Protein AF-0000000085070091 (afdb_homodimer)

Foldseek 3Di:
DPCPCPPLQDDDDVVQPQKKKKKWFWPPQDWLAAADPVVRDGRPVNLVVLQQLLQLLVVLAQKFWAKKADDGTMIMTIIGQHVVVLVPQDLLSLQVSQVVQPVGDPLSVCVNVVHDDDPVSVVVSVVVSVVSSVLSRDVQNSVVSSLVVSQVVSCVVVVHDDGTTNDDMGMEAERDLLSSLLVRLLRLLVCQLVVNDLASCRRPSILSVVVVVVVVCVVVVPPPCPVPVPPPPPGDGHRHFDAPCPPPPDDPPDPDSGRNRDVVLSVVQSRLLSQCSRVVDVRDRDPDDGPVCVVQVADPVLSSVSSNQVPVQWRRYAEAPVSQQVVCVVVVSDRDTGHNVSNVRSHD/DPCPCPPLQDDDDVVQPQKKKKKWFWPPQDWLAAADPVVRDGRPVNLVVLQQLLQLLVVLAQKFWAKKADDGTMIMTIIGQHVVVLVPDDLLSLQVSQVVQPVGDPLSVCVNVVHDDDPVSVVVSVVVSVVSSVLSRDVQNSVVSSLVVSQVVSCVVVVHDDGTTNDDMGMEAERDLLSSLLVRLLRLLVCQLVVNDLASCGRPSILSVVVVVVVVCVVVVPPPCPVPVPPPPPGDGHRHFDAPCPPPVDPPPDPDSGRNRDPVLSVVQSRLLSQCNRVVDVRDRDPDDGPVCVVQVADPVLSSVSSNQVPPQWRRYAEAPVSQQVVCVVVVSDRDTGHNVSNVRSHD

Secondary structure (DSSP, 8-state):
-------TT----TTT-SEEEEEEEBSTT--SSSB-TTT--B-THHHHHHHHHHHHHHHHTTEEEEEEEE-SSEEEEEEEE-HHHHTT--HHHHHHHHHTTS---HHHHHHHTTPPPPHHHHHHHHHHHHHHHHHTT-HHHHHHHHHHHHHHHHHHHHT--S--BSSSPEEEEE-SHHHHHHHHHHHHTHHHHTTS-SSSTT--SBHHHHHHHHHHHHHHT-----S-SS----SPPPPPPPB--GGGTS-TTS--SSBSS-HHHHHHHHHHHHHHH-TTS-----SS--HHHHHHT--HHHHHHHHHHHHHH-SSEES-HHHHHHHHHHHT--S--S-HHHHHHH--/-------GGG---TTT-SEEEEEEEBSTT--SSSB-TTT--B-THHHHHHHHHHHHHHHHTTEEEEEEEE-SSEEEEEEEE-HHHHTT--HHHHHHHHTTTS---HHHHHHHTTPPPPHHHHHHHHHHHHHHHHHTT-HHHHHHHHHHHHHHHHHHHHT--S--BSSSPEEEEE-SHHHHHHHHHHHHTHHHHTTS-SSSTT-TTBHHHHHHHHHHHHHHT-----S-SS----SPPPPPPPB----SS-STTS--SSBSS-HHHHHHHHHHHHHHH-TTS-----SS--HHHHHHT--HHHHHHHHHHHHHH-SSEES-HHHHHHHHHHHT--S--S-HHHHHHH--

Organism: Shewanella halifaxensis (strain HAW-EB4) (NCBI:txid458817)

Radius of gyration: 31.09 Å; Cα contacts (8 Å, |Δi|>4): 1033; chains: 2; bounding box: 61×91×70 Å

pLDDT: mean 86.2, std 16.74, range [19.45, 98.69]

Solvent-accessible surface area (backbone atoms only — not comparable to full-atom values): 38195 Å² total; per-residue (Å²): 128,82,72,70,69,69,58,84,47,61,70,80,52,66,87,77,33,40,34,34,40,36,38,44,43,36,19,75,76,39,68,61,20,38,70,38,83,81,80,66,50,72,33,53,72,44,53,56,60,50,53,50,48,53,21,29,47,33,53,52,28,28,36,40,41,67,32,28,24,61,48,45,37,35,37,38,36,31,35,32,50,35,59,78,67,48,68,76,56,46,71,66,53,47,50,57,40,51,40,72,79,42,92,64,51,71,61,56,52,40,50,76,71,66,49,88,68,53,72,69,50,47,53,50,42,52,54,48,51,53,51,51,51,54,44,35,54,31,65,68,52,53,46,49,59,51,52,51,50,50,39,52,53,51,25,59,74,68,72,47,64,59,56,47,44,24,60,80,60,40,36,27,35,27,61,38,69,61,33,44,50,43,49,44,48,29,39,50,40,41,42,37,68,71,66,76,21,91,44,60,82,57,24,72,66,19,42,56,26,51,52,52,52,51,54,53,25,66,72,64,70,43,75,64,69,63,70,59,72,74,54,73,66,88,61,69,64,42,74,66,49,48,60,55,42,54,45,77,76,51,66,95,82,64,80,71,92,41,41,60,40,42,58,69,50,49,51,52,39,50,54,56,50,52,51,44,56,35,80,94,41,86,38,73,69,69,87,74,74,45,68,58,38,61,76,59,54,33,48,68,68,49,48,53,51,38,45,74,38,49,73,78,44,34,67,51,43,42,30,49,53,71,58,48,50,49,51,27,58,75,63,68,63,56,92,75,76,63,36,58,71,59,22,47,42,57,51,100,128,81,71,68,70,68,60,83,47,59,69,81,51,66,88,75,32,40,34,35,40,37,37,44,44,37,19,76,77,38,68,58,20,39,69,39,82,80,80,64,49,72,33,54,70,44,53,56,59,50,53,48,48,53,20,30,46,32,53,52,29,28,34,39,42,67,30,28,24,60,48,44,38,34,36,38,37,28,35,31,49,36,59,79,66,50,67,76,56,46,73,67,53,47,51,56,40,52,39,73,79,42,92,64,50,72,64,55,52,40,51,74,72,67,49,87,69,53,71,70,49,48,55,50,43,51,53,48,50,57,52,50,52,55,45,36,55,29,65,69,52,52,46,49,56,51,52,50,50,49,39,52,53,50,25,60,74,67,72,46,64,60,54,47,46,24,60,80,60,40,34,26,34,26,62,40,70,61,33,43,51,43,48,44,50,28,39,49,40,40,42,36,68,71,66,75,20,92,44,60,84,57,24,72,68,20,42,56,26,52,52,50,51,52,54,53,26,64,73,65,70,44,75,62,69,62,70,61,71,76,55,74,64,90,62,71,66,43,75,68,50,48,59,55,42,68,40,52,90,48,72,95,82,66,80,73,92,42,42,60,40,41,57,68,51,49,51,52,38,50,54,56,49,52,51,44,56,35,79,92,41,87,37,75,68,70,89,74,74,45,66,58,39,61,75,60,55,34,47,68,68,48,50,54,52,39,45,74,39,49,75,78,43,34,68,52,42,39,31,48,53,70,58,47,50,49,52,27,58,75,62,70,63,55,92,76,75,62,36,58,72,60,21,47,44,58,52,101

InterPro domains:
  IPR002686 Transposase IS200-like [SM01321] (15-190)
  IPR036515 Transposase IS200-like superfamily [G3DSA:3.30.70.1290] (13-232)
  IPR036515 Transposase IS200-like superfamily [SSF143422] (18-195)

Nearest PDB structures (foldseek):
  4er8-assembly1_A  TM=8.158E-01  e=2.419E-04  Escherichia coli K-12
  5axm-assembly1_A-2  TM=5.011E-01  e=1.175E+00  Methanosarcina acetivorans
  3wbz-assembly2_F  TM=3.975E-01  e=1.629E+00  Candida albicans SC5314
  3wbz-assembly2_G  TM=3.450E-01  e=1.817E+00  Candida albicans SC5314
  3wbz-assembly1_D  TM=3.124E-01  e=2.385E+00  Candida albicans SC5314

Sequence (696 aa):
MLLITSARRTLIDAETTPFYHIINRCVRRAYLCGEDKVTGKSFEHRRGWIVDKIKALSNIFCIDICAYAVMNNHYHLVLKIDIDKAKPLSNREIITRWCQITKGHAVATKYLNGNTLIEGERLLLDGLLTEWHERLSSISWFMRCLNEDIARRANREDECKGAFWEGRFKSQALLDEQALLACMMYVDLNPIRAGIAGTVQTSDFTSIQERITELNTAKTGSESSVNLSERSTEEPLKPLALFDGSSHLATQSEAPSGIPFHFCDYLELIDWTGRAIRPNKTGYIDSSQPKLLNELGIPADAWITSAKAFRRQYSGISGRWDAMCEFKRQHQSGKWCKGKSYSNALHPMLLITSARRTLIDAETTPFYHIINRCVRRAYLCGEDKVTGKSFEHRRGWIVDKIKALSNIFCIDICAYAVMNNHYHLVLKIDIDKAKPLSNREIITRWCQITKGHAVATKYLNGNTLIEGERLLLDGLLTEWHERLSSISWFMRCLNEDIARRANREDECKGAFWEGRFKSQALLDEQALLACMMYVDLNPIRAGIAGTVQTSDFTSIQERITELNTAKTGSESSVNLSERSTEEPLKPLALFDGSSHLATQSEAPSGIPFHFCDYLELIDWTGRAIRPNKTGYIDSSQPKLLNELGIPADAWITSAKAFRRQYSGISGRWDAMCEFKRQHQSGKWCKGKSYSNALHP

Structure (mmCIF, N/CA/C/O backbone):
data_AF-0000000085070091-model_v1
#
loop_
_entity.id
_entity.type
_entity.pdbx_description
1 polymer 'Transposase IS200-like domain-containing protein'
#
loop_
_atom_site.group_PDB
_atom_site.id
_atom_site.type_symbol
_atom_site.label_atom_id
_atom_site.label_alt_id
_atom_site.label_comp_id
_atom_site.label_asym_id
_atom_site.label_entity_id
_atom_site.label_seq_id
_atom_site.pdbx_PDB_ins_code
_atom_site.Cartn_x
_atom_site.Cartn_y
_atom_site.Cartn_z
_atom_site.occupancy
_atom_site.B_iso_or_equiv
_atom_site.auth_seq_id
_atom_site.auth_comp_id
_atom_site.auth_asym_id
_atom_site.auth_atom_id
_atom_site.pdbx_PDB_model_num
ATOM 1 N N . MET A 1 1 ? -9.523 8.859 -21.031 1 19.48 1 MET A N 1
ATOM 2 C CA . MET A 1 1 ? -9.094 9.75 -19.953 1 19.48 1 MET A CA 1
ATOM 3 C C . MET A 1 1 ? -8.969 8.984 -18.641 1 19.48 1 MET A C 1
ATOM 5 O O . MET A 1 1 ? -9.953 8.453 -18.125 1 19.48 1 MET A O 1
ATOM 9 N N . LEU A 1 2 ? -8.055 8.094 -18.484 1 23.25 2 LEU A N 1
ATOM 10 C CA . LEU A 1 2 ? -7.75 7.207 -17.359 1 23.25 2 LEU A CA 1
ATOM 11 C C . LEU A 1 2 ? -7.84 7.965 -16.031 1 23.25 2 LEU A C 1
ATOM 13 O O . LEU A 1 2 ? -7.176 8.984 -15.852 1 23.25 2 LEU A O 1
ATOM 17 N N . LEU A 1 3 ? -9.008 8.086 -15.57 1 25.12 3 LEU A N 1
ATOM 18 C CA . LEU A 1 3 ? -9.375 8.844 -14.383 1 25.12 3 LEU A CA 1
ATOM 19 C C . LEU A 1 3 ? -8.375 8.594 -13.25 1 25.12 3 LEU A C 1
ATOM 21 O O . LEU A 1 3 ? -8.203 7.457 -12.805 1 25.12 3 LEU A O 1
ATOM 25 N N . ILE A 1 4 ? -7.164 9.008 -13.438 1 31.78 4 ILE A N 1
ATOM 26 C CA . ILE A 1 4 ? -6.371 9.164 -12.227 1 31.78 4 ILE A CA 1
ATOM 27 C C . ILE A 1 4 ? -7.285 9.516 -11.055 1 31.78 4 ILE A C 1
ATOM 29 O O . ILE A 1 4 ? -8 10.523 -11.102 1 31.78 4 ILE A O 1
ATOM 33 N N . THR A 1 5 ? -8.07 8.602 -10.555 1 34.66 5 THR A N 1
ATOM 34 C CA . THR A 1 5 ? -8.828 8.867 -9.344 1 34.66 5 THR A CA 1
ATOM 35 C C . THR A 1 5 ? -8.047 9.773 -8.398 1 34.66 5 THR A C 1
ATOM 37 O O . THR A 1 5 ? -6.969 9.398 -7.918 1 34.66 5 THR A O 1
ATOM 40 N N . SER A 1 6 ? -7.609 10.906 -8.75 1 38.5 6 SER A N 1
ATOM 41 C CA . SER A 1 6 ? -7.32 11.766 -7.605 1 38.5 6 SER A CA 1
ATOM 42 C C . SER A 1 6 ? -8.148 11.367 -6.391 1 38.5 6 SER A C 1
ATOM 44 O O . SER A 1 6 ? -9.383 11.336 -6.453 1 38.5 6 SER A O 1
ATOM 46 N N . ALA A 1 7 ? -7.832 10.414 -5.633 1 45.38 7 ALA A N 1
ATOM 47 C CA . ALA A 1 7 ? -8.602 9.992 -4.465 1 45.38 7 ALA A CA 1
ATOM 48 C C . ALA A 1 7 ? -9.273 11.18 -3.789 1 45.38 7 ALA A C 1
ATOM 50 O O . ALA A 1 7 ? -8.633 12.203 -3.543 1 45.38 7 ALA A O 1
ATOM 51 N N . ARG A 1 8 ? -10.586 11.273 -3.719 1 47.09 8 ARG A N 1
ATOM 52 C CA . ARG A 1 8 ? -11.508 12.195 -3.074 1 47.09 8 ARG A CA 1
ATOM 53 C C . ARG A 1 8 ? -10.898 12.789 -1.81 1 47.09 8 ARG A C 1
ATOM 55 O O . ARG A 1 8 ? -11.258 13.898 -1.404 1 47.09 8 ARG A O 1
ATOM 62 N N . ARG A 1 9 ? -10 11.93 -1.141 1 51.22 9 ARG A N 1
ATOM 63 C CA . ARG A 1 9 ? -9.602 12.273 0.219 1 51.22 9 ARG A CA 1
ATOM 64 C C . ARG A 1 9 ? -8.453 13.281 0.213 1 51.22 9 ARG A C 1
ATOM 66 O O . ARG A 1 9 ? -8.055 13.781 1.266 1 51.22 9 ARG A O 1
ATOM 73 N N . THR A 1 10 ? -7.84 13.664 -1.012 1 61.47 10 THR A N 1
ATOM 74 C CA . THR A 1 10 ? -6.758 14.633 -0.919 1 61.47 10 THR A CA 1
ATOM 75 C C . THR A 1 10 ? -7.086 15.891 -1.722 1 61.47 10 THR A C 1
ATOM 77 O O . THR A 1 10 ? -6.398 16.219 -2.693 1 61.47 10 THR A O 1
ATOM 80 N N . LEU A 1 11 ? -8.188 16.469 -1.382 1 73.56 11 LEU A N 1
ATOM 81 C CA . LEU A 1 11 ? -8.484 17.703 -2.09 1 73.56 11 LEU A CA 1
ATOM 82 C C . LEU A 1 11 ? -7.742 18.875 -1.457 1 73.56 11 LEU A C 1
ATOM 84 O O . LEU A 1 11 ? -8.039 19.266 -0.325 1 73.56 11 LEU A O 1
ATOM 88 N N . ILE A 1 12 ? -6.66 19.328 -2.064 1 86.69 12 ILE A N 1
ATOM 89 C CA . ILE A 1 12 ? -5.859 20.469 -1.608 1 86.69 12 ILE A CA 1
ATOM 90 C C . ILE A 1 12 ? -5.996 21.625 -2.594 1 86.69 12 ILE A C 1
ATOM 92 O O . ILE A 1 12 ? -5.691 21.484 -3.779 1 86.69 12 ILE A O 1
ATOM 96 N N . ASP A 1 13 ? -6.559 22.688 -2.133 1 88.5 13 ASP A N 1
ATOM 97 C CA . ASP A 1 13 ? -6.715 23.922 -2.906 1 88.5 13 ASP A CA 1
ATOM 98 C C . ASP A 1 13 ? -6.254 25.141 -2.105 1 88.5 13 ASP A C 1
ATOM 100 O O . ASP A 1 13 ? -7.039 25.734 -1.36 1 88.5 13 ASP A O 1
ATOM 104 N N . ALA A 1 14 ? -5.055 25.594 -2.395 1 87.38 14 ALA A N 1
ATOM 105 C CA . ALA A 1 14 ? -4.43 26.656 -1.609 1 87.38 14 ALA A CA 1
ATOM 106 C C . ALA A 1 14 ? -5.125 27.984 -1.845 1 87.38 14 ALA A C 1
ATOM 108 O O . ALA A 1 14 ? -4.988 28.922 -1.044 1 87.38 14 ALA A O 1
ATOM 109 N N . GLU A 1 15 ? -5.828 28.125 -2.926 1 85.44 15 GLU A N 1
ATOM 110 C CA . GLU A 1 15 ? -6.539 29.375 -3.221 1 85.44 15 GLU A CA 1
ATOM 111 C C . GLU A 1 15 ? -7.75 29.547 -2.307 1 85.44 15 GLU A C 1
ATOM 113 O O . GLU A 1 15 ? -8.102 30.656 -1.94 1 85.44 15 GLU A O 1
ATOM 118 N N . THR A 1 16 ? -8.312 28.453 -1.957 1 88.62 16 THR A N 1
ATOM 119 C CA . THR A 1 16 ? -9.492 28.516 -1.103 1 88.62 16 THR A CA 1
ATOM 120 C C . THR A 1 16 ? -9.094 28.625 0.365 1 88.62 16 THR A C 1
ATOM 122 O O . THR A 1 16 ? -9.703 29.391 1.118 1 88.62 16 THR A O 1
ATOM 125 N N . THR A 1 17 ? -8.148 27.844 0.785 1 92.94 17 THR A N 1
ATOM 126 C CA . THR A 1 17 ? -7.621 27.938 2.141 1 92.94 17 THR A CA 1
ATOM 127 C C . THR A 1 17 ? -6.176 27.453 2.191 1 92.94 17 THR A C 1
ATOM 129 O O . THR A 1 17 ? -5.812 26.484 1.511 1 92.94 17 THR A O 1
ATOM 132 N N . PRO A 1 18 ? -5.441 28.078 2.977 1 95.19 18 PRO A N 1
ATOM 133 C CA . PRO A 1 18 ? -4.062 27.594 3.129 1 95.19 18 PRO A CA 1
ATOM 134 C C . PRO A 1 18 ? -3.912 26.578 4.25 1 95.19 18 PRO A C 1
ATOM 136 O O . PRO A 1 18 ? -2.836 26 4.426 1 95.19 18 PRO A O 1
ATOM 139 N N . PHE A 1 19 ? -4.965 26.281 5.02 1 96.69 19 PHE A N 1
ATOM 140 C CA . PHE A 1 19 ? -4.852 25.469 6.215 1 96.69 19 PHE A CA 1
ATOM 141 C C . PHE A 1 19 ? -5.441 24.078 5.98 1 96.69 19 PHE A C 1
ATOM 143 O O . PHE A 1 19 ? -6.57 23.953 5.504 1 96.69 19 PHE A O 1
ATOM 150 N N . TYR A 1 20 ? -4.664 23.062 6.371 1 97.38 20 TYR A N 1
ATOM 151 C CA . TYR A 1 20 ? -5.109 21.688 6.18 1 97.38 20 TYR A CA 1
ATOM 152 C C . TYR A 1 20 ? -4.742 20.812 7.379 1 97.38 20 TYR A C 1
ATOM 154 O O . TYR A 1 20 ? -3.652 20.953 7.938 1 97.38 20 TYR A O 1
ATOM 162 N N . HIS A 1 21 ? -5.633 19.938 7.773 1 97.69 21 HIS A N 1
ATOM 163 C CA . HIS A 1 21 ? -5.387 18.875 8.734 1 97.69 21 HIS A CA 1
ATOM 164 C C . HIS A 1 21 ? -5.004 17.578 8.023 1 97.69 21 HIS A C 1
ATOM 166 O O . HIS A 1 21 ? -5.738 17.094 7.16 1 97.69 21 HIS A O 1
ATOM 172 N N . ILE A 1 22 ? -3.896 17.047 8.383 1 97.75 22 ILE A N 1
ATOM 173 C CA . ILE A 1 22 ? -3.391 15.828 7.75 1 97.75 22 ILE A CA 1
ATOM 174 C C . ILE A 1 22 ? -3.256 14.727 8.797 1 97.75 22 ILE A C 1
ATOM 176 O O . ILE A 1 22 ? -2.785 14.969 9.906 1 97.75 22 ILE A O 1
ATOM 180 N N . ILE A 1 23 ? -3.691 13.57 8.398 1 96.62 23 ILE A N 1
ATOM 181 C CA . ILE A 1 23 ? -3.553 12.406 9.266 1 96.62 23 ILE A CA 1
ATOM 182 C C . ILE A 1 23 ? -2.971 11.242 8.469 1 96.62 23 ILE A C 1
ATOM 184 O O . ILE A 1 23 ? -3.354 11.016 7.316 1 96.62 23 ILE A O 1
ATOM 188 N N . ASN A 1 24 ? -2.049 10.602 9.008 1 95.81 24 ASN A N 1
ATOM 189 C CA . ASN A 1 24 ? -1.545 9.359 8.445 1 95.81 24 ASN A CA 1
ATOM 190 C C . ASN A 1 24 ? -1.424 8.266 9.508 1 95.81 24 ASN A C 1
ATOM 192 O O . ASN A 1 24 ? -1.029 8.539 10.641 1 95.81 24 ASN A O 1
ATOM 196 N N . ARG A 1 25 ? -1.75 7.047 9.148 1 94.56 25 ARG A N 1
ATOM 197 C CA . ARG A 1 25 ? -1.83 5.941 10.102 1 94.56 25 ARG A CA 1
ATOM 198 C C . ARG A 1 25 ? -1.014 4.746 9.625 1 94.56 25 ARG A C 1
ATOM 200 O O . ARG A 1 25 ? -0.964 4.461 8.43 1 94.56 25 ARG A O 1
ATOM 207 N N . CYS A 1 26 ? -0.414 4 10.555 1 92.88 26 CYS A N 1
ATOM 208 C CA . CYS A 1 26 ? 0.376 2.814 10.242 1 92.88 26 CYS A CA 1
ATOM 209 C C . CYS A 1 26 ? -0.524 1.641 9.875 1 92.88 26 CYS A C 1
ATOM 211 O O . CYS A 1 26 ? -1.686 1.592 10.289 1 92.88 26 CYS A O 1
ATOM 213 N N . VAL A 1 27 ? 0.113 0.717 9.172 1 89.94 27 VAL A N 1
ATOM 214 C CA . VAL A 1 27 ? -0.621 -0.476 8.758 1 89.94 27 VAL A CA 1
ATOM 215 C C . VAL A 1 27 ? -0.748 -1.436 9.945 1 89.94 27 VAL A C 1
ATOM 217 O O . VAL A 1 27 ? 0.2 -1.611 10.711 1 89.94 27 VAL A O 1
ATOM 220 N N . ARG A 1 28 ? -1.868 -2.256 10.094 1 78.75 28 ARG A N 1
ATOM 221 C CA . ARG A 1 28 ? -2.174 -3.414 10.922 1 78.75 28 ARG A CA 1
ATOM 222 C C . ARG A 1 28 ? -1.528 -3.285 12.305 1 78.75 28 ARG A C 1
ATOM 224 O O . ARG A 1 28 ? -0.868 -4.215 12.773 1 78.75 28 ARG A O 1
ATOM 231 N N . ARG A 1 29 ? -1.54 -2.312 12.875 1 69.06 29 ARG A N 1
ATOM 232 C CA . ARG A 1 29 ? -1.145 -2.07 14.258 1 69.06 29 ARG A CA 1
ATOM 233 C C . ARG A 1 29 ? 0.368 -1.92 14.375 1 69.06 29 ARG A C 1
ATOM 235 O O . ARG A 1 29 ? 0.942 -2.184 15.438 1 69.06 29 ARG A O 1
ATOM 242 N N . ALA A 1 30 ? 0.922 -1.846 13.32 1 73.88 30 ALA A N 1
ATOM 243 C CA . ALA A 1 30 ? 2.332 -1.474 13.406 1 73.88 30 ALA A CA 1
ATOM 244 C C . ALA A 1 30 ? 2.523 -0.242 14.289 1 73.88 30 ALA A C 1
ATOM 246 O O . ALA A 1 30 ? 1.61 0.576 14.43 1 73.88 30 ALA A O 1
ATOM 247 N N . TYR A 1 31 ? 3.613 -0.257 14.93 1 76.12 31 TYR A N 1
ATOM 248 C CA . TYR A 1 31 ? 3.904 0.876 15.797 1 76.12 31 TYR A CA 1
ATOM 249 C C . TYR A 1 31 ? 4.727 1.93 15.07 1 76.12 31 TYR A C 1
ATOM 251 O O . TYR A 1 31 ? 5.801 1.631 14.539 1 76.12 31 TYR A O 1
ATOM 259 N N . LEU A 1 32 ? 4.109 3.049 15.023 1 82.75 32 LEU A N 1
ATOM 260 C CA . LEU A 1 32 ? 4.918 4.211 14.664 1 82.75 32 LEU A CA 1
ATOM 261 C C . LEU A 1 32 ? 5.898 4.555 15.789 1 82.75 32 LEU A C 1
ATOM 263 O O . LEU A 1 32 ? 7.098 4.703 15.539 1 82.75 32 LEU A O 1
ATOM 267 N N . CYS A 1 33 ? 5.309 4.566 16.938 1 87.75 33 CYS A N 1
ATOM 268 C CA . CYS A 1 33 ? 6.027 4.797 18.188 1 87.75 33 CYS A CA 1
ATOM 269 C C . CYS A 1 33 ? 5.383 4.031 19.344 1 87.75 33 CYS A C 1
ATOM 271 O O . CYS A 1 33 ? 4.387 3.332 19.141 1 87.75 33 CYS A O 1
ATOM 273 N N . GLY A 1 34 ? 6.02 4.176 20.516 1 82.06 34 GLY A N 1
ATOM 274 C CA . GLY A 1 34 ? 5.445 3.545 21.688 1 82.06 34 GLY A CA 1
ATOM 275 C C . GLY A 1 34 ? 6.02 2.17 21.969 1 82.06 34 GLY A C 1
ATOM 276 O O . GLY A 1 34 ? 7.066 1.806 21.438 1 82.06 34 GLY A O 1
ATOM 277 N N . GLU A 1 35 ? 5.312 1.505 22.875 1 82.38 35 GLU A N 1
ATOM 278 C CA . GLU A 1 35 ? 5.77 0.181 23.281 1 82.38 35 GLU A CA 1
ATOM 279 C C . GLU A 1 35 ? 4.844 -0.911 22.75 1 82.38 35 GLU A C 1
ATOM 281 O O . GLU A 1 35 ? 3.619 -0.797 22.859 1 82.38 35 GLU A O 1
ATOM 286 N N . ASP A 1 36 ? 5.496 -1.833 22.094 1 73.94 36 ASP A N 1
ATOM 287 C CA . ASP A 1 36 ? 4.742 -3.018 21.688 1 73.94 36 ASP A CA 1
ATOM 288 C C . ASP A 1 36 ? 4.551 -3.969 22.875 1 73.94 36 ASP A C 1
ATOM 290 O O . ASP A 1 36 ? 5.512 -4.594 23.328 1 73.94 36 ASP A O 1
ATOM 294 N N . LYS A 1 37 ? 3.361 -4.02 23.312 1 70.81 37 LYS A N 1
ATOM 295 C CA . LYS A 1 37 ? 3.102 -4.832 24.5 1 70.81 37 LYS A CA 1
ATOM 296 C C . LYS A 1 37 ? 3.344 -6.312 24.219 1 70.81 37 LYS A C 1
ATOM 298 O O . LYS A 1 37 ? 3.65 -7.086 25.125 1 70.81 37 LYS A O 1
ATOM 303 N N . VAL A 1 38 ? 3.242 -6.684 23.016 1 66.88 38 VAL A N 1
ATOM 304 C CA . VAL A 1 38 ? 3.354 -8.086 22.641 1 66.88 38 VAL A CA 1
ATOM 305 C C . VAL A 1 38 ? 4.824 -8.484 22.531 1 66.88 38 VAL A C 1
ATOM 307 O O . VAL A 1 38 ? 5.25 -9.484 23.109 1 66.88 38 VAL A O 1
ATOM 310 N N . THR A 1 39 ? 5.672 -7.703 21.938 1 70.44 39 THR A N 1
ATOM 311 C CA . THR A 1 39 ? 7.07 -8.039 21.719 1 70.44 39 THR A CA 1
ATOM 312 C C . THR A 1 39 ? 7.957 -7.418 22.781 1 70.44 39 THR A C 1
ATOM 314 O O . THR A 1 39 ? 9.109 -7.82 22.953 1 70.44 39 THR A O 1
ATOM 317 N N . GLY A 1 40 ? 7.414 -6.402 23.453 1 76.88 40 GLY A N 1
ATOM 318 C CA . GLY A 1 40 ? 8.18 -5.695 24.469 1 76.88 40 GLY A CA 1
ATOM 319 C C . GLY A 1 40 ? 9.109 -4.645 23.906 1 76.88 40 GLY A C 1
ATOM 320 O O . GLY A 1 40 ? 9.805 -3.945 24.641 1 76.88 40 GLY A O 1
ATOM 321 N N . LYS A 1 41 ? 9.18 -4.586 22.609 1 82.44 41 LYS A N 1
ATOM 322 C CA . LYS A 1 41 ? 10.055 -3.611 21.953 1 82.44 41 LYS A CA 1
ATOM 323 C C . LYS A 1 41 ? 9.492 -2.199 22.094 1 82.44 41 LYS A C 1
ATOM 325 O O . LYS A 1 41 ? 8.281 -1.994 21.969 1 82.44 41 LYS A O 1
ATOM 330 N N . SER A 1 42 ? 10.414 -1.213 22.422 1 87.81 42 SER A N 1
ATOM 331 C CA . SER A 1 42 ? 10.016 0.189 22.516 1 87.81 42 SER A CA 1
ATOM 332 C C . SER A 1 42 ? 10.453 0.96 21.266 1 87.81 42 SER A C 1
ATOM 334 O O . SER A 1 42 ? 11.602 0.847 20.828 1 87.81 42 SER A O 1
ATOM 336 N N . PHE A 1 43 ? 9.547 1.705 20.719 1 89.62 43 PHE A N 1
ATOM 337 C CA . PHE A 1 43 ? 9.812 2.506 19.531 1 89.62 43 PHE A CA 1
ATOM 338 C C . PHE A 1 43 ? 9.68 3.992 19.844 1 89.62 43 PHE A C 1
ATOM 340 O O . PHE A 1 43 ? 9.5 4.809 18.938 1 89.62 43 PHE A O 1
ATOM 347 N N . GLU A 1 44 ? 9.789 4.367 21.062 1 90.25 44 GLU A N 1
ATOM 348 C CA . GLU A 1 44 ? 9.578 5.738 21.516 1 90.25 44 GLU A CA 1
ATOM 349 C C . GLU A 1 44 ? 10.586 6.695 20.891 1 90.25 44 GLU A C 1
ATOM 351 O O . GLU A 1 44 ? 10.266 7.852 20.609 1 90.25 44 GLU A O 1
ATOM 356 N N . HIS A 1 45 ? 11.719 6.219 20.594 1 90.94 45 HIS A N 1
ATOM 357 C CA . HIS A 1 45 ? 12.781 7.055 20.031 1 90.94 45 HIS A CA 1
ATOM 358 C C . HIS A 1 45 ? 12.398 7.586 18.656 1 90.94 45 HIS A C 1
ATOM 360 O O . HIS A 1 45 ? 12.938 8.602 18.219 1 90.94 45 HIS A O 1
ATOM 366 N N . ARG A 1 46 ? 11.469 6.902 18 1 93.69 46 ARG A N 1
ATOM 367 C CA . ARG A 1 46 ? 11.078 7.305 16.656 1 93.69 46 ARG A CA 1
ATOM 368 C C . ARG A 1 46 ? 10.375 8.656 16.672 1 93.69 46 ARG A C 1
ATOM 370 O O . ARG A 1 46 ? 10.414 9.391 15.68 1 93.69 46 ARG A O 1
ATOM 377 N N . ARG A 1 47 ? 9.727 8.992 17.75 1 94.38 47 ARG A N 1
ATOM 378 C CA . ARG A 1 47 ? 9 10.258 17.828 1 94.38 47 ARG A CA 1
ATOM 379 C C . ARG A 1 47 ? 9.922 11.438 17.562 1 94.38 47 ARG A C 1
ATOM 381 O O . ARG A 1 47 ? 9.555 12.367 16.844 1 94.38 47 ARG A O 1
ATOM 388 N N . GLY A 1 48 ? 11.07 11.336 18.062 1 92.44 48 GLY A N 1
ATOM 389 C CA . GLY A 1 48 ? 12.031 12.414 17.891 1 92.44 48 GLY A CA 1
ATOM 390 C C . GLY A 1 48 ? 12.406 12.656 16.438 1 92.44 48 GLY A C 1
ATOM 391 O O . GLY A 1 48 ? 12.344 13.781 15.945 1 92.44 48 GLY A O 1
ATOM 392 N N . TRP A 1 49 ? 12.789 11.562 15.805 1 91.88 49 TRP A N 1
ATOM 393 C CA . TRP A 1 49 ? 13.266 11.781 14.438 1 91.88 49 TRP A CA 1
ATOM 394 C C . TRP A 1 49 ? 12.094 12.07 13.5 1 91.88 49 TRP A C 1
ATOM 396 O O . TRP A 1 49 ? 12.281 12.68 12.445 1 91.88 49 TRP A O 1
ATOM 406 N N . ILE A 1 50 ? 10.891 11.727 13.891 1 96 50 ILE A N 1
ATOM 407 C CA . ILE A 1 50 ? 9.719 12.078 13.102 1 96 50 ILE A CA 1
ATOM 408 C C . ILE A 1 50 ? 9.492 13.586 13.164 1 96 50 ILE A C 1
ATOM 410 O O . ILE A 1 50 ? 9.312 14.242 12.133 1 96 50 ILE A O 1
ATOM 414 N N . VAL A 1 51 ? 9.516 14.125 14.344 1 96.94 51 VAL A N 1
ATOM 415 C CA . VAL A 1 51 ? 9.305 15.555 14.539 1 96.94 51 VAL A CA 1
ATOM 416 C C . VAL A 1 51 ? 10.43 16.344 13.859 1 96.94 51 VAL A C 1
ATOM 418 O O . VAL A 1 51 ? 10.172 17.344 13.195 1 96.94 51 VAL A O 1
ATOM 421 N N . ASP A 1 52 ? 11.602 15.844 13.977 1 96.12 52 ASP A N 1
ATOM 422 C CA . ASP A 1 52 ? 12.734 16.484 13.32 1 96.12 52 ASP A CA 1
ATOM 423 C C . ASP A 1 52 ? 12.547 16.531 11.805 1 96.12 52 ASP A C 1
ATOM 425 O O . ASP A 1 52 ? 12.812 17.547 11.164 1 96.12 52 ASP A O 1
ATOM 429 N N . LYS A 1 53 ? 12.109 15.445 11.297 1 96.94 53 LYS A N 1
ATOM 430 C CA . LYS A 1 53 ? 11.906 15.375 9.852 1 96.94 53 LYS A CA 1
ATOM 431 C C . LYS A 1 53 ? 10.797 16.328 9.406 1 96.94 53 LYS A C 1
ATOM 433 O O . LYS A 1 53 ? 10.914 16.984 8.367 1 96.94 53 LYS A O 1
ATOM 438 N N . ILE A 1 54 ? 9.766 16.391 10.18 1 98.12 54 ILE A N 1
ATOM 439 C CA . ILE A 1 54 ? 8.672 17.312 9.891 1 98.12 54 ILE A CA 1
ATOM 440 C C . ILE A 1 54 ? 9.195 18.75 9.82 1 98.12 54 ILE A C 1
ATOM 442 O O . ILE A 1 54 ? 8.906 19.469 8.867 1 98.12 54 ILE A O 1
ATOM 446 N N . LYS A 1 55 ? 9.961 19.094 10.734 1 97.69 55 LYS A N 1
ATOM 447 C CA . LYS A 1 55 ? 10.477 20.469 10.82 1 97.69 55 LYS A CA 1
ATOM 448 C C . LYS A 1 55 ? 11.508 20.734 9.727 1 97.69 55 LYS A C 1
ATOM 450 O O . LYS A 1 55 ? 11.57 21.844 9.18 1 97.69 55 LYS A O 1
ATOM 455 N N . ALA A 1 56 ? 12.328 19.766 9.469 1 97.06 56 ALA A N 1
ATOM 456 C CA . ALA A 1 56 ? 13.289 19.891 8.383 1 97.06 56 ALA A CA 1
ATOM 457 C C . ALA A 1 56 ? 12.586 20.141 7.051 1 97.06 56 ALA A C 1
ATOM 459 O O . ALA A 1 56 ? 12.992 21 6.273 1 97.06 56 ALA A O 1
ATOM 460 N N . LEU A 1 57 ? 11.578 19.375 6.832 1 98 57 LEU A N 1
ATOM 461 C CA . LEU A 1 57 ? 10.828 19.516 5.59 1 98 57 LEU A CA 1
ATOM 462 C C . LEU A 1 57 ? 10.109 20.859 5.543 1 98 57 LEU A C 1
ATOM 464 O O . LEU A 1 57 ? 9.992 21.469 4.477 1 98 57 LEU A O 1
ATOM 468 N N . SER A 1 58 ? 9.609 21.25 6.703 1 97.69 58 SER A N 1
ATOM 469 C CA . SER A 1 58 ? 8.969 22.562 6.77 1 97.69 58 SER A CA 1
ATOM 470 C C . SER A 1 58 ? 9.938 23.672 6.367 1 97.69 58 SER A C 1
ATOM 472 O O . SER A 1 58 ? 9.531 24.688 5.809 1 97.69 58 SER A O 1
ATOM 474 N N . ASN A 1 59 ? 11.188 23.5 6.641 1 95.62 59 ASN A N 1
ATOM 475 C CA . ASN A 1 59 ? 12.227 24.453 6.262 1 95.62 59 ASN A CA 1
ATOM 476 C C . ASN A 1 59 ? 12.484 24.438 4.758 1 95.62 59 ASN A C 1
ATOM 478 O O . ASN A 1 59 ? 12.82 25.453 4.164 1 95.62 59 ASN A O 1
ATOM 482 N N . ILE A 1 60 ? 12.344 23.359 4.211 1 96.81 60 ILE A N 1
ATOM 483 C CA . ILE A 1 60 ? 12.617 23.172 2.789 1 96.81 60 ILE A CA 1
ATOM 484 C C . ILE A 1 60 ? 11.398 23.609 1.971 1 96.81 60 ILE A C 1
ATOM 486 O O . ILE A 1 60 ? 11.531 24.359 1.006 1 96.81 60 ILE A O 1
ATOM 490 N N . PHE A 1 61 ? 10.273 23.156 2.359 1 97.81 61 PHE A N 1
ATOM 491 C CA . PHE A 1 61 ? 9.023 23.5 1.675 1 97.81 61 PHE A CA 1
ATOM 492 C C . PHE A 1 61 ? 8.492 24.844 2.152 1 97.81 61 PHE A C 1
ATOM 494 O O . PHE A 1 61 ? 8.93 25.359 3.182 1 97.81 61 PHE A O 1
ATOM 501 N N . CYS A 1 62 ? 7.656 25.375 1.355 1 96.69 62 CYS A N 1
ATOM 502 C CA . CYS A 1 62 ? 6.922 26.562 1.767 1 96.69 62 CYS A CA 1
ATOM 503 C C . CYS A 1 62 ? 5.625 26.188 2.471 1 96.69 62 CYS A C 1
ATOM 505 O O . CYS A 1 62 ? 4.543 26.625 2.062 1 96.69 62 CYS A O 1
ATOM 507 N N . ILE A 1 63 ? 5.785 25.391 3.496 1 97.62 63 ILE A N 1
ATOM 508 C CA . ILE A 1 63 ? 4.695 24.859 4.312 1 97.62 63 ILE A CA 1
ATOM 509 C C . ILE A 1 63 ? 5.043 25 5.793 1 97.62 63 ILE A C 1
ATOM 511 O O . ILE A 1 63 ? 6.113 24.578 6.23 1 97.62 63 ILE A O 1
ATOM 515 N N . ASP A 1 64 ? 4.164 25.641 6.543 1 97.69 64 ASP A N 1
ATOM 516 C CA . ASP A 1 64 ? 4.363 25.859 7.973 1 97.69 64 ASP A CA 1
ATOM 517 C C . ASP A 1 64 ? 3.586 24.828 8.797 1 97.69 64 ASP A C 1
ATOM 519 O O . ASP A 1 64 ? 2.547 24.344 8.352 1 97.69 64 ASP A O 1
ATOM 523 N N . ILE A 1 65 ? 4.105 24.578 9.961 1 98.56 65 ILE A N 1
ATOM 524 C CA . ILE A 1 65 ? 3.443 23.656 10.891 1 98.56 65 ILE A CA 1
ATOM 525 C C . ILE A 1 65 ? 2.699 24.469 11.953 1 98.56 65 ILE A C 1
ATOM 527 O O . ILE A 1 65 ? 3.318 25.125 12.781 1 98.56 65 ILE A O 1
ATOM 531 N N . CYS A 1 66 ? 1.421 24.312 11.945 1 98.38 66 CYS A N 1
ATOM 532 C CA . CYS A 1 66 ? 0.609 25.016 12.938 1 98.38 66 CYS A CA 1
ATOM 533 C C . CYS A 1 66 ? 0.455 24.172 14.203 1 98.38 66 CYS A C 1
ATOM 535 O O . CYS A 1 66 ? 0.573 24.688 15.312 1 98.38 66 CYS A O 1
ATOM 537 N N . ALA A 1 67 ? 0.204 22.906 14 1 98.69 67 ALA A N 1
ATOM 538 C CA . ALA A 1 67 ? 0.074 21.969 15.109 1 98.69 67 ALA A CA 1
ATOM 539 C C . ALA A 1 67 ? 0.471 20.562 14.68 1 98.69 67 ALA A C 1
ATOM 541 O O . ALA A 1 67 ? 0.471 20.25 13.484 1 98.69 67 ALA A O 1
ATOM 542 N N . TYR A 1 68 ? 0.875 19.781 15.648 1 98.69 68 TYR A N 1
ATOM 543 C CA . TYR A 1 68 ? 1.157 18.375 15.383 1 98.69 68 TYR A CA 1
ATOM 544 C C . TYR A 1 68 ? 0.971 17.531 16.641 1 98.69 68 TYR A C 1
ATOM 546 O O . TYR A 1 68 ? 1.023 18.047 17.75 1 98.69 68 TYR A O 1
ATOM 554 N N . ALA A 1 69 ? 0.676 16.312 16.5 1 98.31 69 ALA A N 1
ATOM 555 C CA . ALA A 1 69 ? 0.704 15.266 17.516 1 98.31 69 ALA A CA 1
ATOM 556 C C . ALA A 1 69 ? 1.146 13.93 16.938 1 98.31 69 ALA A C 1
ATOM 558 O O . ALA A 1 69 ? 0.631 13.5 15.898 1 98.31 69 ALA A O 1
ATOM 559 N N . VAL A 1 70 ? 2.139 13.328 17.547 1 97.25 70 VAL A N 1
ATOM 560 C CA . VAL A 1 70 ? 2.604 12.008 17.125 1 97.25 70 VAL A CA 1
ATOM 561 C C . VAL A 1 70 ? 2.123 10.945 18.109 1 97.25 70 VAL A C 1
ATOM 563 O O . VAL A 1 70 ? 2.592 10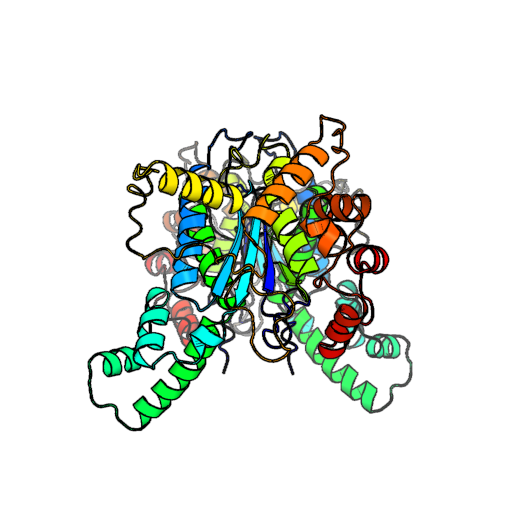.898 19.25 1 97.25 70 VAL A O 1
ATOM 566 N N . MET A 1 71 ? 1.224 10.133 17.688 1 94.5 71 MET A N 1
ATOM 567 C CA . MET A 1 71 ? 0.627 9.086 18.5 1 94.5 71 MET A CA 1
ATOM 568 C C . MET A 1 71 ? 1.329 7.75 18.281 1 94.5 71 MET A C 1
ATOM 570 O O . MET A 1 71 ? 2.359 7.695 17.594 1 94.5 71 MET A O 1
ATOM 574 N N . ASN A 1 72 ? 0.844 6.676 18.844 1 92.06 72 ASN A N 1
ATOM 575 C CA . ASN A 1 72 ? 1.485 5.367 18.781 1 92.06 72 ASN A CA 1
ATOM 576 C C . ASN A 1 72 ? 1.431 4.781 17.375 1 92.06 72 ASN A C 1
ATOM 578 O O . ASN A 1 72 ? 2.383 4.137 16.922 1 92.06 72 ASN A O 1
ATOM 582 N N . ASN A 1 73 ? 0.296 5.027 16.656 1 91.38 73 ASN A N 1
ATOM 583 C CA . ASN A 1 73 ? 0.149 4.371 15.367 1 91.38 73 ASN A CA 1
ATOM 584 C C . ASN A 1 73 ? -0.25 5.359 14.273 1 91.38 73 ASN A C 1
ATOM 586 O O . ASN A 1 73 ? -0.584 4.957 13.164 1 91.38 73 ASN A O 1
ATOM 590 N N . HIS A 1 74 ? -0.369 6.582 14.594 1 94.56 74 HIS A N 1
ATOM 591 C CA . HIS A 1 74 ? -0.706 7.629 13.633 1 94.56 74 HIS A CA 1
ATOM 592 C C . HIS A 1 74 ? -0.161 8.977 14.078 1 94.56 74 HIS A C 1
ATOM 594 O O . HIS A 1 74 ? 0.369 9.109 15.188 1 94.56 74 HIS A O 1
ATOM 600 N N . TYR A 1 75 ? -0.183 9.93 13.195 1 97.06 75 TYR A N 1
ATOM 601 C CA . TYR A 1 75 ? 0.17 11.289 13.578 1 97.06 75 TYR A CA 1
ATOM 602 C C . TYR A 1 75 ? -0.75 12.305 12.906 1 97.06 75 TYR A C 1
ATOM 604 O O . TYR A 1 75 ? -1.413 11.992 11.914 1 97.06 75 TYR A O 1
ATOM 612 N N . HIS A 1 76 ? -0.848 13.445 13.531 1 98.12 76 HIS A N 1
ATOM 613 C CA . HIS A 1 76 ? -1.638 14.578 13.055 1 98.12 76 HIS A CA 1
ATOM 614 C C . HIS A 1 76 ? -0.751 15.773 12.742 1 98.12 76 HIS A C 1
ATOM 616 O O . HIS A 1 76 ? 0.171 16.078 13.5 1 98.12 76 HIS A O 1
ATOM 622 N N . LEU A 1 77 ? -1.07 16.406 11.672 1 98.62 77 LEU A N 1
ATOM 623 C CA . LEU A 1 77 ? -0.458 17.688 11.328 1 98.62 77 LEU A CA 1
ATOM 624 C C . LEU A 1 77 ? -1.519 18.703 10.938 1 98.62 77 LEU A C 1
ATOM 626 O O . LEU A 1 77 ? -2.48 18.375 10.234 1 98.62 77 LEU A O 1
ATOM 630 N N . VAL A 1 78 ? -1.392 19.891 11.43 1 98.62 78 VAL A N 1
ATOM 631 C CA . VAL A 1 78 ? -2.078 21.047 10.867 1 98.62 78 VAL A CA 1
ATOM 632 C C . VAL A 1 78 ? -1.076 21.922 10.125 1 98.62 78 VAL A C 1
ATOM 634 O O . VAL A 1 78 ? -0.177 22.5 10.742 1 98.62 78 VAL A O 1
ATOM 637 N N . LEU A 1 79 ? -1.294 22 8.844 1 98.31 79 LEU A N 1
ATOM 638 C CA . LEU A 1 79 ? -0.315 22.656 7.984 1 98.31 79 LEU A CA 1
ATOM 639 C C . LEU A 1 79 ? -0.895 23.938 7.375 1 98.31 79 LEU A C 1
ATOM 641 O O . LEU A 1 79 ? -2.109 24.031 7.184 1 98.31 79 LEU A O 1
ATOM 645 N N . LYS A 1 80 ? -0.009 24.844 7.066 1 97.69 80 LYS A N 1
ATOM 646 C CA . LYS A 1 80 ? -0.34 26.062 6.328 1 97.69 80 LYS A CA 1
ATOM 647 C C . LYS A 1 80 ? 0.537 26.203 5.086 1 97.69 80 LYS A C 1
ATOM 649 O O . LYS A 1 80 ? 1.763 26.281 5.191 1 97.69 80 LYS A O 1
ATOM 654 N N . ILE A 1 81 ? -0.087 26.219 4 1 96.56 81 ILE A N 1
ATOM 655 C CA . ILE A 1 81 ? 0.646 26.5 2.771 1 96.56 81 ILE A CA 1
ATOM 656 C C . ILE A 1 81 ? 1.002 27.984 2.715 1 96.56 81 ILE A C 1
ATOM 658 O O . ILE A 1 81 ? 0.118 28.844 2.756 1 96.56 81 ILE A O 1
ATOM 662 N N . ASP A 1 82 ? 2.25 28.266 2.604 1 93.88 82 ASP A N 1
ATOM 663 C CA . ASP A 1 82 ? 2.705 29.656 2.602 1 93.88 82 ASP A CA 1
ATOM 664 C C . ASP A 1 82 ? 3.049 30.125 1.188 1 93.88 82 ASP A C 1
ATOM 666 O O . ASP A 1 82 ? 4.223 30.172 0.814 1 93.88 82 ASP A O 1
ATOM 670 N N . ILE A 1 83 ? 2.152 30.609 0.567 1 88.62 83 ILE A N 1
ATOM 671 C CA . ILE A 1 83 ? 2.312 31.016 -0.825 1 88.62 83 ILE A CA 1
ATOM 672 C C . ILE A 1 83 ? 3.178 32.281 -0.901 1 88.62 83 ILE A C 1
ATOM 674 O O . ILE A 1 83 ? 3.967 32.438 -1.834 1 88.62 83 ILE A O 1
ATOM 678 N N . ASP A 1 84 ? 3.045 33.094 0.016 1 88.5 84 ASP A N 1
ATOM 679 C CA . ASP A 1 84 ? 3.791 34.344 0.035 1 88.5 84 ASP A CA 1
ATOM 680 C C . ASP A 1 84 ? 5.289 34.094 0.18 1 88.5 84 ASP A C 1
ATOM 682 O O . ASP A 1 84 ? 6.109 34.844 -0.314 1 88.5 84 ASP A O 1
ATOM 686 N N . LYS A 1 85 ? 5.582 33.031 0.789 1 89.31 85 LYS A N 1
ATOM 687 C CA . LYS A 1 85 ? 6.984 32.656 0.924 1 89.31 85 LYS A CA 1
ATOM 688 C C . LYS A 1 85 ? 7.504 32 -0.361 1 89.31 85 LYS A C 1
ATOM 690 O O . LYS A 1 85 ? 8.695 32.094 -0.675 1 89.31 85 LYS A O 1
ATOM 695 N N . ALA A 1 86 ? 6.613 31.406 -1.082 1 93.31 86 ALA A N 1
ATOM 696 C CA . ALA A 1 86 ? 7.012 30.672 -2.281 1 93.31 86 ALA A CA 1
ATOM 697 C C . ALA A 1 86 ? 7.215 31.625 -3.461 1 93.31 86 ALA A C 1
ATOM 699 O O . ALA A 1 86 ? 8.141 31.438 -4.258 1 93.31 86 ALA A O 1
ATOM 700 N N . LYS A 1 87 ? 6.488 32.625 -3.523 1 92.12 87 LYS A N 1
ATOM 701 C CA . LYS A 1 87 ? 6.418 33.5 -4.691 1 92.12 87 LYS A CA 1
ATOM 702 C C . LYS A 1 87 ? 7.762 34.156 -4.953 1 92.12 87 LYS A C 1
ATOM 704 O O . LYS A 1 87 ? 8.25 34.156 -6.086 1 92.12 87 LYS A O 1
ATOM 709 N N . PRO A 1 88 ? 8.391 34.688 -3.947 1 94.25 88 PRO A N 1
ATOM 710 C CA . PRO A 1 88 ? 9.602 35.469 -4.207 1 94.25 88 PRO A CA 1
ATOM 711 C C . PRO A 1 88 ? 10.859 34.625 -4.301 1 94.25 88 PRO A C 1
ATOM 713 O O . PRO A 1 88 ? 11.961 35.156 -4.426 1 94.25 88 PRO A O 1
ATOM 716 N N . LEU A 1 89 ? 10.727 33.312 -4.27 1 96.75 89 LEU A N 1
ATOM 717 C CA . LEU A 1 89 ? 11.914 32.469 -4.316 1 96.75 89 LEU A CA 1
ATOM 718 C C . LEU A 1 89 ? 12.664 32.656 -5.629 1 96.75 89 LEU A C 1
ATOM 720 O O . LEU A 1 89 ? 12.062 32.656 -6.703 1 96.75 89 LEU A O 1
ATOM 724 N N . SER A 1 90 ? 14 32.812 -5.527 1 97.31 90 SER A N 1
ATOM 725 C CA . SER A 1 90 ? 14.852 32.906 -6.715 1 97.31 90 SER A CA 1
ATOM 726 C C . SER A 1 90 ? 15.094 31.516 -7.312 1 97.31 90 SER A C 1
ATOM 728 O O . SER A 1 90 ? 14.852 30.5 -6.656 1 97.31 90 SER A O 1
ATOM 730 N N . ASN A 1 91 ? 15.602 31.5 -8.477 1 96.69 91 ASN A N 1
ATOM 731 C CA . ASN A 1 91 ? 15.953 30.234 -9.117 1 96.69 91 ASN A CA 1
ATOM 732 C C . ASN A 1 91 ? 16.969 29.453 -8.289 1 96.69 91 ASN A C 1
ATOM 734 O O . ASN A 1 91 ? 16.828 28.234 -8.125 1 96.69 91 ASN A O 1
ATOM 738 N N . ARG A 1 92 ? 17.891 30.172 -7.793 1 96.75 92 ARG A N 1
ATOM 739 C CA . ARG A 1 92 ? 18.922 29.531 -6.984 1 96.75 92 ARG A CA 1
ATOM 740 C C . ARG A 1 92 ? 18.328 28.906 -5.723 1 96.75 92 ARG A C 1
ATOM 742 O O . ARG A 1 92 ? 18.688 27.797 -5.328 1 96.75 92 ARG A O 1
ATOM 749 N N . GLU A 1 93 ? 17.406 29.641 -5.141 1 97.06 93 GLU A N 1
ATOM 750 C CA . GLU A 1 93 ? 16.766 29.156 -3.922 1 97.06 93 GLU A CA 1
ATOM 751 C C . GLU A 1 93 ? 15.922 27.906 -4.203 1 97.06 93 GLU A C 1
ATOM 753 O O . GLU A 1 93 ? 15.93 26.953 -3.416 1 97.06 93 GLU A O 1
ATOM 758 N N . ILE A 1 94 ? 15.211 27.922 -5.301 1 97.62 94 ILE A N 1
ATOM 759 C CA . ILE A 1 94 ? 14.375 26.797 -5.695 1 97.62 94 ILE A CA 1
ATOM 760 C C . ILE A 1 94 ? 15.234 25.547 -5.867 1 97.62 94 ILE A C 1
ATOM 762 O O . ILE A 1 94 ? 14.914 24.484 -5.332 1 97.62 94 ILE A O 1
ATOM 766 N N . ILE A 1 95 ? 16.375 25.688 -6.523 1 97 95 ILE A N 1
ATOM 767 C CA . ILE A 1 95 ? 17.266 24.562 -6.789 1 97 95 ILE A CA 1
ATOM 768 C C . ILE A 1 95 ? 17.859 24.062 -5.48 1 97 95 ILE A C 1
ATOM 770 O O . ILE A 1 95 ? 17.859 22.859 -5.207 1 97 95 ILE A O 1
ATOM 774 N N . THR A 1 96 ? 18.328 24.953 -4.656 1 95.5 96 THR A N 1
ATOM 775 C CA . THR A 1 96 ? 19 24.594 -3.412 1 95.5 96 THR A CA 1
ATOM 776 C C . THR A 1 96 ? 18.031 23.859 -2.475 1 95.5 96 THR A C 1
ATOM 778 O O . THR A 1 96 ? 18.406 22.859 -1.86 1 95.5 96 THR A O 1
ATOM 781 N N . ARG A 1 97 ? 16.828 24.344 -2.359 1 95.56 97 ARG A N 1
ATOM 782 C CA . ARG A 1 97 ? 15.836 23.703 -1.507 1 95.56 97 ARG A CA 1
ATOM 783 C C . ARG A 1 97 ? 15.477 22.312 -2.023 1 95.56 97 ARG A C 1
ATOM 785 O O . ARG A 1 97 ? 15.516 21.328 -1.271 1 95.56 97 ARG A O 1
ATOM 792 N N . TRP A 1 98 ? 15.203 22.281 -3.311 1 95.75 98 TRP A N 1
ATOM 793 C CA . TRP A 1 98 ? 14.719 21.031 -3.889 1 95.75 98 TRP A CA 1
ATOM 794 C C . TRP A 1 98 ? 15.812 19.969 -3.854 1 95.75 98 TRP A C 1
ATOM 796 O O . TRP A 1 98 ? 15.523 18.781 -3.619 1 95.75 98 TRP A O 1
ATOM 806 N N . CYS A 1 99 ? 17.031 20.281 -4.012 1 93.94 99 CYS A N 1
ATOM 807 C CA . CYS A 1 99 ? 18.156 19.344 -4.062 1 93.94 99 CYS A CA 1
ATOM 808 C C . CYS A 1 99 ? 18.484 18.812 -2.676 1 93.94 99 CYS A C 1
ATOM 810 O O . CYS A 1 99 ? 19.234 17.828 -2.541 1 93.94 99 CYS A O 1
ATOM 812 N N . GLN A 1 100 ? 17.906 19.391 -1.661 1 93.06 100 GLN A N 1
ATOM 813 C CA . GLN A 1 100 ? 18.094 18.859 -0.314 1 93.06 100 GLN A CA 1
ATOM 814 C C . GLN A 1 100 ? 17.312 17.562 -0.123 1 93.06 100 GLN A C 1
ATOM 816 O O . GLN A 1 100 ? 17.641 16.766 0.759 1 93.06 100 GLN A O 1
ATOM 821 N N . ILE A 1 101 ? 16.281 17.359 -0.991 1 92.94 101 ILE A N 1
ATOM 822 C CA . ILE A 1 101 ? 15.438 16.203 -0.738 1 92.94 101 ILE A CA 1
ATOM 823 C C . ILE A 1 101 ? 15.438 15.289 -1.959 1 92.94 101 ILE A C 1
ATOM 825 O O . ILE A 1 101 ? 14.805 14.227 -1.947 1 92.94 101 ILE A O 1
ATOM 829 N N . THR A 1 102 ? 16.078 15.719 -3.004 1 90.94 102 THR A N 1
ATOM 830 C CA . THR A 1 102 ? 16.203 14.898 -4.203 1 90.94 102 THR A CA 1
ATOM 831 C C . THR A 1 102 ? 17.625 14.93 -4.746 1 90.94 102 THR A C 1
ATOM 833 O O . THR A 1 102 ? 18.453 15.719 -4.297 1 90.94 102 THR A O 1
ATOM 836 N N . LYS A 1 103 ? 17.922 14.047 -5.746 1 86.56 103 LYS A N 1
ATOM 837 C CA . LYS A 1 103 ? 19.25 14.008 -6.371 1 86.56 103 LYS A CA 1
ATOM 838 C C . LYS A 1 103 ? 19.422 15.156 -7.363 1 86.56 103 LYS A C 1
ATOM 840 O O . LYS A 1 103 ? 20.516 15.375 -7.887 1 86.56 103 LYS A O 1
ATOM 845 N N . GLY A 1 104 ? 18.469 15.984 -7.523 1 86.75 104 GLY A N 1
ATOM 846 C CA . GLY A 1 104 ? 18.547 17.109 -8.445 1 86.75 104 GLY A CA 1
ATOM 847 C C . GLY A 1 104 ? 18.734 16.688 -9.891 1 86.75 104 GLY A C 1
ATOM 848 O O . GLY A 1 104 ? 18.25 15.633 -10.305 1 86.75 104 GLY A O 1
ATOM 849 N N . HIS A 1 105 ? 19.109 17.594 -10.641 1 93.12 105 HIS A N 1
ATOM 850 C CA . HIS A 1 105 ? 19.375 17.391 -12.062 1 93.12 105 HIS A CA 1
ATOM 851 C C . HIS A 1 105 ? 20.688 18.047 -12.492 1 93.12 105 HIS A C 1
ATOM 853 O O . HIS A 1 105 ? 21.047 19.109 -11.969 1 93.12 105 HIS A O 1
ATOM 859 N N . ALA A 1 106 ? 21.297 17.438 -13.477 1 93.88 106 ALA A N 1
ATOM 860 C CA . ALA A 1 106 ? 22.609 17.906 -13.938 1 93.88 106 ALA A CA 1
ATOM 861 C C . ALA A 1 106 ? 22.547 19.344 -14.414 1 93.88 106 ALA A C 1
ATOM 863 O O . ALA A 1 106 ? 23.469 20.125 -14.156 1 93.88 106 ALA A O 1
ATOM 864 N N . VAL A 1 107 ? 21.562 19.688 -15.086 1 96.5 107 VAL A N 1
ATOM 865 C CA . VAL A 1 107 ? 21.438 21.031 -15.656 1 96.5 107 VAL A CA 1
ATOM 866 C C . VAL A 1 107 ? 21.328 22.062 -14.531 1 96.5 107 VAL A C 1
ATOM 868 O O . VAL A 1 107 ? 21.844 23.172 -14.656 1 96.5 107 VAL A O 1
ATOM 871 N N . ALA A 1 108 ? 20.656 21.766 -13.445 1 96.19 108 ALA A N 1
ATOM 872 C CA . ALA A 1 108 ? 20.547 22.656 -12.297 1 96.19 108 ALA A CA 1
ATOM 873 C C . ALA A 1 108 ? 21.891 22.844 -11.609 1 96.19 108 ALA A C 1
ATOM 875 O O . ALA A 1 108 ? 22.219 23.953 -11.164 1 96.19 108 ALA A O 1
ATOM 876 N N . THR A 1 109 ? 22.594 21.812 -11.547 1 94.44 109 THR A N 1
ATOM 877 C CA . THR A 1 109 ? 23.938 21.891 -10.969 1 94.44 109 THR A CA 1
ATOM 878 C C . THR A 1 109 ? 24.828 22.812 -11.797 1 94.44 109 THR A C 1
ATOM 880 O O . THR A 1 109 ? 25.578 23.609 -11.242 1 94.44 109 THR A O 1
ATOM 883 N N . LYS A 1 110 ? 24.781 22.625 -13.086 1 95.69 110 LYS A N 1
ATOM 884 C CA . LYS A 1 110 ? 25.516 23.5 -13.984 1 95.69 110 LYS A CA 1
ATOM 885 C C . LYS A 1 110 ? 25.172 24.969 -13.742 1 95.69 110 LYS A C 1
ATOM 887 O O . LYS A 1 110 ? 26.047 25.812 -13.68 1 95.69 110 LYS A O 1
ATOM 892 N N . TYR A 1 111 ? 23.984 25.266 -13.625 1 96.44 111 TYR A N 1
ATOM 893 C CA . TYR A 1 111 ? 23.484 26.609 -13.375 1 96.44 111 TYR A CA 1
ATOM 894 C C . TYR A 1 111 ? 24.016 27.156 -12.047 1 96.44 111 TYR A C 1
ATOM 896 O O . TYR A 1 111 ? 24.484 28.297 -11.977 1 96.44 111 TYR A O 1
ATOM 904 N N . LEU A 1 112 ? 23.953 26.391 -11.016 1 94.88 112 LEU A N 1
ATOM 905 C CA . LEU A 1 112 ? 24.391 26.797 -9.688 1 94.88 112 LEU A CA 1
ATOM 906 C C . LEU A 1 112 ? 25.891 27.109 -9.688 1 94.88 112 LEU A C 1
ATOM 908 O O . LEU A 1 112 ? 26.344 27.969 -8.938 1 94.88 112 LEU A O 1
ATOM 912 N N . ASN A 1 113 ? 26.547 26.359 -10.539 1 94.75 113 ASN A N 1
ATOM 913 C CA . ASN A 1 113 ? 27.984 26.531 -10.617 1 94.75 113 ASN A CA 1
ATOM 914 C C . ASN A 1 113 ? 28.359 27.75 -11.461 1 94.75 113 ASN A C 1
ATOM 916 O O . ASN A 1 113 ? 29.531 28.109 -11.57 1 94.75 113 ASN A O 1
ATOM 920 N N . GLY A 1 114 ? 27.438 28.344 -12.086 1 93.62 114 GLY A N 1
ATOM 921 C CA . GLY A 1 114 ? 27.688 29.547 -12.883 1 93.62 114 GLY A CA 1
ATOM 922 C C . GLY A 1 114 ? 28.094 29.234 -14.305 1 93.62 114 GLY A C 1
ATOM 923 O O . GLY A 1 114 ? 28.609 30.109 -15.008 1 93.62 114 GLY A O 1
ATOM 924 N N . ASN A 1 115 ? 27.906 28 -14.695 1 93.69 115 ASN A N 1
ATOM 925 C CA . ASN A 1 115 ? 28.25 27.609 -16.062 1 93.69 115 ASN A CA 1
ATOM 926 C C . ASN A 1 115 ? 27.25 28.141 -17.062 1 93.69 115 ASN A C 1
ATOM 928 O O . ASN A 1 115 ? 26.062 28.312 -16.75 1 93.69 115 ASN A O 1
ATOM 932 N N . THR A 1 116 ? 27.766 28.422 -18.266 1 94.12 116 THR A N 1
ATOM 933 C CA . THR A 1 116 ? 26.891 28.875 -19.328 1 94.12 116 THR A CA 1
ATOM 934 C C . THR A 1 116 ? 26.031 27.719 -19.844 1 94.12 116 THR A C 1
ATOM 936 O O . THR A 1 116 ? 26.547 26.625 -20.109 1 94.12 116 THR A O 1
ATOM 939 N N . LEU A 1 117 ? 24.766 27.984 -19.938 1 95.75 117 LEU A N 1
ATOM 940 C CA . LEU A 1 117 ? 23.828 26.984 -20.438 1 95.75 117 LEU A CA 1
ATOM 941 C C . LEU A 1 117 ? 23.484 27.234 -21.906 1 95.75 117 LEU A C 1
ATOM 943 O O . LEU A 1 117 ? 23.266 28.375 -22.297 1 95.75 117 LEU A O 1
ATOM 947 N N . ILE A 1 118 ? 23.5 26.172 -22.656 1 96.38 118 ILE A N 1
ATOM 948 C CA . ILE A 1 118 ? 23.031 26.312 -24.031 1 96.38 118 ILE A CA 1
ATOM 949 C C . ILE A 1 118 ? 21.516 26.422 -24.062 1 96.38 118 ILE A C 1
ATOM 951 O O . ILE A 1 118 ? 20.844 26.203 -23.031 1 96.38 118 ILE A O 1
ATOM 955 N N . GLU A 1 119 ? 21.016 26.75 -25.234 1 95.31 119 GLU A N 1
ATOM 956 C CA . GLU A 1 119 ? 19.594 27.047 -25.344 1 95.31 119 GLU A CA 1
ATOM 957 C C . GLU A 1 119 ? 18.734 25.891 -24.875 1 95.31 119 GLU A C 1
ATOM 959 O O . GLU A 1 119 ? 17.797 26.078 -24.109 1 95.31 119 GLU A O 1
ATOM 964 N N . GLY A 1 120 ? 19 24.719 -25.234 1 95.25 120 GLY A N 1
ATOM 965 C CA . GLY A 1 120 ? 18.266 23.531 -24.828 1 95.25 120 GLY A CA 1
ATOM 966 C C . GLY A 1 120 ? 18.281 23.312 -23.328 1 95.25 120 GLY A C 1
ATOM 967 O O . GLY A 1 120 ? 17.281 22.906 -22.75 1 95.25 120 GLY A O 1
ATOM 968 N N . GLU A 1 121 ? 19.438 23.516 -22.766 1 95.88 121 GLU A N 1
ATOM 969 C CA . GLU A 1 121 ? 19.594 23.359 -21.328 1 95.88 121 GLU A CA 1
ATOM 970 C C . GLU A 1 121 ? 18.797 24.422 -20.562 1 95.88 121 GLU A C 1
ATOM 972 O O . GLU A 1 121 ? 18.234 24.141 -19.5 1 95.88 121 GLU A O 1
ATOM 977 N N . ARG A 1 122 ? 18.75 25.641 -21.109 1 96.31 122 ARG A N 1
ATOM 978 C CA . ARG A 1 122 ? 17.984 26.719 -20.484 1 96.31 122 ARG A CA 1
ATOM 979 C C . ARG A 1 122 ? 16.5 26.391 -20.469 1 96.31 122 ARG A C 1
ATOM 981 O O . ARG A 1 122 ? 15.82 26.641 -19.453 1 96.31 122 ARG A O 1
ATOM 988 N N . LEU A 1 123 ? 16.062 25.875 -21.562 1 97.12 123 LEU A N 1
ATOM 989 C CA . LEU A 1 123 ? 14.648 25.5 -21.656 1 97.12 123 LEU A CA 1
ATOM 990 C C . LEU A 1 123 ? 14.32 24.391 -20.656 1 97.12 123 LEU A C 1
ATOM 992 O O . LEU A 1 123 ? 13.273 24.406 -20.016 1 97.12 123 LEU A O 1
ATOM 996 N N . LEU A 1 124 ? 15.211 23.438 -20.594 1 97.06 124 LEU A N 1
ATOM 997 C CA . LEU A 1 124 ? 15.031 22.344 -19.656 1 97.06 124 LEU A CA 1
ATOM 998 C C . LEU A 1 124 ? 15.023 22.844 -18.219 1 97.06 124 LEU A C 1
ATOM 1000 O O . LEU A 1 124 ? 14.172 22.453 -17.422 1 97.06 124 LEU A O 1
ATOM 1004 N N . LEU A 1 125 ? 15.938 23.703 -17.938 1 97.06 125 LEU A N 1
ATOM 1005 C CA . LEU A 1 125 ? 16.031 24.266 -16.594 1 97.06 125 LEU A CA 1
ATOM 1006 C C . LEU A 1 125 ? 14.766 25.031 -16.234 1 97.06 125 LEU A C 1
ATOM 1008 O O . LEU A 1 125 ? 14.266 24.922 -15.109 1 97.06 125 LEU A O 1
ATOM 1012 N N . ASP A 1 126 ? 14.25 25.812 -17.172 1 97.31 126 ASP A N 1
ATOM 1013 C CA . ASP A 1 126 ? 13.031 26.578 -16.938 1 97.31 126 ASP A CA 1
ATOM 1014 C C . ASP A 1 126 ? 11.867 25.656 -16.578 1 97.31 126 ASP A C 1
ATOM 1016 O O . ASP A 1 126 ? 11.094 25.969 -15.664 1 97.31 126 ASP A O 1
ATOM 1020 N N . GLY A 1 127 ? 11.758 24.578 -17.281 1 97.5 127 GLY A N 1
ATOM 1021 C CA . GLY A 1 127 ? 10.727 23.594 -16.984 1 97.5 127 GLY A CA 1
ATOM 1022 C C . GLY A 1 127 ? 10.867 22.984 -15.602 1 97.5 127 GLY A C 1
ATOM 1023 O O . GLY A 1 127 ? 9.883 22.859 -14.875 1 97.5 127 GLY A O 1
ATOM 1024 N N . LEU A 1 128 ? 12.086 22.641 -15.242 1 97.19 128 LEU A N 1
ATOM 1025 C CA . LEU A 1 128 ? 12.375 22.062 -13.93 1 97.19 128 LEU A CA 1
ATOM 1026 C C . LEU A 1 128 ? 12.055 23.047 -12.82 1 97.19 128 LEU A C 1
ATOM 1028 O O . LEU A 1 128 ? 11.43 22.688 -11.82 1 97.19 128 LEU A O 1
ATOM 1032 N N . LEU A 1 129 ? 12.477 24.266 -13.039 1 97.38 129 LEU A N 1
ATOM 1033 C CA . LEU A 1 129 ? 12.258 25.297 -12.039 1 97.38 129 LEU A CA 1
ATOM 1034 C C . LEU A 1 129 ? 10.766 25.516 -11.797 1 97.38 129 LEU A C 1
ATOM 1036 O O . LEU A 1 129 ? 10.336 25.656 -10.648 1 97.38 129 LEU A O 1
ATOM 1040 N N . THR A 1 130 ? 10.016 25.531 -12.875 1 97.12 130 THR A N 1
ATOM 1041 C CA . THR A 1 130 ? 8.57 25.703 -12.75 1 97.12 130 THR A CA 1
ATOM 1042 C C . THR A 1 130 ? 7.961 24.547 -11.953 1 97.12 130 THR A C 1
ATOM 1044 O O . THR A 1 130 ? 7.16 24.781 -11.039 1 97.12 130 THR A O 1
ATOM 1047 N N . GLU A 1 131 ? 8.391 23.406 -12.242 1 96.94 131 GLU A N 1
ATOM 1048 C CA . GLU A 1 131 ? 7.898 22.203 -11.562 1 96.94 131 GLU A CA 1
ATOM 1049 C C . GLU A 1 131 ? 8.305 22.203 -10.094 1 96.94 131 GLU A C 1
ATOM 1051 O O . GLU A 1 131 ? 7.465 21.969 -9.211 1 96.94 131 GLU A O 1
ATOM 1056 N N . TRP A 1 132 ? 9.531 22.422 -9.852 1 97.25 132 TRP A N 1
ATOM 1057 C CA . TRP A 1 132 ? 10.047 22.391 -8.484 1 97.25 132 TRP A CA 1
ATOM 1058 C C . TRP A 1 132 ? 9.445 23.5 -7.637 1 97.25 132 TRP A C 1
ATOM 1060 O O . TRP A 1 132 ? 9.133 23.281 -6.461 1 97.25 132 TRP A O 1
ATOM 1070 N N . HIS A 1 133 ? 9.273 24.625 -8.234 1 97.06 133 HIS A N 1
ATOM 1071 C CA . HIS A 1 133 ? 8.641 25.734 -7.539 1 97.06 133 HIS A CA 1
ATOM 1072 C C . HIS A 1 133 ? 7.238 25.375 -7.078 1 97.06 133 HIS A C 1
ATOM 1074 O O . HIS A 1 133 ? 6.867 25.625 -5.93 1 97.06 133 HIS A O 1
ATOM 1080 N N . GLU A 1 134 ? 6.508 24.734 -7.938 1 95.44 134 GLU A N 1
ATOM 1081 C CA . GLU A 1 134 ? 5.16 24.281 -7.598 1 95.44 134 GLU A CA 1
ATOM 1082 C C . GLU A 1 134 ? 5.191 23.234 -6.492 1 95.44 134 GLU A C 1
ATOM 1084 O O . GLU A 1 134 ? 4.379 23.266 -5.562 1 95.44 134 GLU A O 1
ATOM 1089 N N . ARG A 1 135 ? 6.113 22.391 -6.539 1 96.12 135 ARG A N 1
ATOM 1090 C CA . ARG A 1 135 ? 6.199 21.281 -5.59 1 96.12 135 ARG A CA 1
ATOM 1091 C C . ARG A 1 135 ? 6.57 21.781 -4.199 1 96.12 135 ARG A C 1
ATOM 1093 O O . ARG A 1 135 ? 6.168 21.203 -3.193 1 96.12 135 ARG A O 1
ATOM 1100 N N . LEU A 1 136 ? 7.277 22.859 -4.098 1 97.25 136 LEU A N 1
ATOM 1101 C CA . LEU A 1 136 ? 7.738 23.391 -2.816 1 97.25 136 LEU A CA 1
ATOM 1102 C C . LEU A 1 136 ? 6.562 23.891 -1.979 1 97.25 136 LEU A C 1
ATOM 1104 O O . LEU A 1 136 ? 6.703 24.094 -0.772 1 97.25 136 LEU A O 1
ATOM 1108 N N . SER A 1 137 ? 5.402 24.062 -2.6 1 96.56 137 SER A N 1
ATOM 1109 C CA . SER A 1 137 ? 4.203 24.453 -1.871 1 96.56 137 SER A CA 1
ATOM 1110 C C . SER A 1 137 ? 3.164 23.344 -1.877 1 96.56 137 SER A C 1
ATOM 1112 O O . SER A 1 137 ? 1.983 23.578 -1.614 1 96.56 137 SER A O 1
ATOM 1114 N N . SER A 1 138 ? 3.57 22.188 -2.225 1 96.44 138 SER A N 1
ATOM 1115 C CA . SER A 1 138 ? 2.656 21.062 -2.369 1 96.44 138 SER A CA 1
ATOM 1116 C C . SER A 1 138 ? 2.648 20.188 -1.117 1 96.44 138 SER A C 1
ATOM 1118 O O . SER A 1 138 ? 3.646 19.547 -0.799 1 96.44 138 SER A O 1
ATOM 1120 N N . ILE A 1 139 ? 1.462 20.094 -0.452 1 97.25 139 ILE A N 1
ATOM 1121 C CA . ILE A 1 139 ? 1.314 19.219 0.707 1 97.25 139 ILE A CA 1
ATOM 1122 C C . ILE A 1 139 ? 1.546 17.766 0.291 1 97.25 139 ILE A C 1
ATOM 1124 O O . ILE A 1 139 ? 2.143 16.984 1.038 1 97.25 139 ILE A O 1
ATOM 1128 N N . SER A 1 140 ? 1.113 17.438 -0.894 1 96.5 140 SER A N 1
ATOM 1129 C CA . SER A 1 140 ? 1.292 16.078 -1.387 1 96.5 140 SER A CA 1
ATOM 1130 C C . SER A 1 140 ? 2.77 15.695 -1.445 1 96.5 140 SER A C 1
ATOM 1132 O O . SER A 1 140 ? 3.156 14.609 -1.009 1 96.5 140 SER A O 1
ATOM 1134 N N . TRP A 1 141 ? 3.584 16.562 -1.924 1 96.06 141 TRP A N 1
ATOM 1135 C CA . TRP A 1 141 ? 5.016 16.281 -2.012 1 96.06 141 TRP A CA 1
ATOM 1136 C C . TRP A 1 141 ? 5.66 16.312 -0.632 1 96.06 141 TRP A C 1
ATOM 1138 O O . TRP A 1 141 ? 6.562 15.523 -0.343 1 96.06 141 TRP A O 1
ATOM 1148 N N . PHE A 1 142 ? 5.211 17.281 0.158 1 97.69 142 PHE A N 1
ATOM 1149 C CA . PHE A 1 142 ? 5.664 17.344 1.542 1 97.69 142 PHE A CA 1
ATOM 1150 C C . PHE A 1 142 ? 5.445 16 2.238 1 97.69 142 PHE A C 1
ATOM 1152 O O . PHE A 1 142 ? 6.375 15.438 2.818 1 97.69 142 PHE A O 1
ATOM 1159 N N . MET A 1 143 ? 4.262 15.469 2.088 1 97.94 143 MET A N 1
ATOM 1160 C CA . MET A 1 143 ? 3.883 14.219 2.744 1 97.94 143 MET A CA 1
ATOM 1161 C C . MET A 1 143 ? 4.617 13.039 2.129 1 97.94 143 MET A C 1
ATOM 1163 O O . MET A 1 143 ? 4.961 12.078 2.828 1 97.94 143 MET A O 1
ATOM 1167 N N . ARG A 1 144 ? 4.766 13.078 0.853 1 96.94 144 ARG A N 1
ATOM 1168 C CA . ARG A 1 144 ? 5.535 12.023 0.196 1 96.94 144 ARG A CA 1
ATOM 1169 C C . ARG A 1 144 ? 6.93 11.906 0.803 1 96.94 144 ARG A C 1
ATOM 1171 O O . ARG A 1 144 ? 7.363 10.805 1.164 1 96.94 144 ARG A O 1
ATOM 1178 N N . CYS A 1 145 ? 7.617 12.977 0.915 1 97.12 145 CYS A N 1
ATOM 1179 C CA . CYS A 1 145 ? 8.961 13 1.475 1 97.12 145 CYS A CA 1
ATOM 1180 C C . CYS A 1 145 ? 8.961 12.539 2.928 1 97.12 145 CYS A C 1
ATOM 1182 O O . CYS A 1 145 ? 9.828 11.773 3.346 1 97.12 145 CYS A O 1
ATOM 1184 N N . LEU A 1 146 ? 7.98 12.984 3.654 1 97.94 146 LEU A N 1
ATOM 1185 C CA . LEU A 1 146 ? 7.883 12.641 5.07 1 97.94 146 LEU A CA 1
ATOM 1186 C C . LEU A 1 146 ? 7.602 11.148 5.25 1 97.94 146 LEU A C 1
ATOM 1188 O O . LEU A 1 146 ? 8.352 10.453 5.93 1 97.94 146 LEU A O 1
ATOM 1192 N N . ASN A 1 147 ? 6.578 10.695 4.629 1 97.44 147 ASN A N 1
ATOM 1193 C CA . ASN A 1 147 ? 6.105 9.328 4.84 1 97.44 147 ASN A CA 1
ATOM 1194 C C . ASN A 1 147 ? 7.082 8.305 4.277 1 97.44 147 ASN A C 1
ATOM 1196 O O . ASN A 1 147 ? 7.238 7.215 4.832 1 97.44 147 ASN A O 1
ATOM 1200 N N . GLU A 1 148 ? 7.691 8.641 3.172 1 96.69 148 GLU A N 1
ATOM 1201 C CA . GLU A 1 148 ? 8.68 7.727 2.609 1 96.69 148 GLU A CA 1
ATOM 1202 C C . GLU A 1 148 ? 9.867 7.547 3.559 1 96.69 148 GLU A C 1
ATOM 1204 O O . GLU A 1 148 ? 10.305 6.418 3.801 1 96.69 148 GLU A O 1
ATOM 1209 N N . ASP A 1 149 ? 10.344 8.594 4.047 1 96.19 149 ASP A N 1
ATOM 1210 C CA . ASP A 1 149 ? 11.484 8.539 4.953 1 96.19 149 ASP A CA 1
ATOM 1211 C C . ASP A 1 149 ? 11.148 7.742 6.211 1 96.19 149 ASP A C 1
ATOM 1213 O O . ASP A 1 149 ? 11.922 6.879 6.637 1 96.19 149 ASP A O 1
ATOM 1217 N N . ILE A 1 150 ? 10.039 8.047 6.793 1 96.19 150 ILE A N 1
ATOM 1218 C CA . ILE A 1 150 ? 9.609 7.359 8.008 1 96.19 150 ILE A CA 1
ATOM 1219 C C . ILE A 1 150 ? 9.484 5.859 7.727 1 96.19 150 ILE A C 1
ATOM 1221 O O . ILE A 1 150 ? 9.984 5.035 8.492 1 96.19 150 ILE A O 1
ATOM 1225 N N . ALA A 1 151 ? 8.789 5.535 6.699 1 95.38 151 ALA A N 1
ATOM 1226 C CA . ALA A 1 151 ? 8.57 4.133 6.355 1 95.38 151 ALA A CA 1
ATOM 1227 C C . ALA A 1 151 ? 9.891 3.398 6.172 1 95.38 151 ALA A C 1
ATOM 1229 O O . ALA A 1 151 ? 10.07 2.295 6.691 1 95.38 151 ALA A O 1
ATOM 1230 N N . ARG A 1 152 ? 10.82 4.012 5.441 1 96 152 ARG A N 1
ATOM 1231 C CA . ARG A 1 152 ? 12.117 3.393 5.18 1 96 152 ARG A CA 1
ATOM 1232 C C . ARG A 1 152 ? 12.891 3.182 6.477 1 96 152 ARG A C 1
ATOM 1234 O O . ARG A 1 152 ? 13.445 2.105 6.707 1 96 152 ARG A O 1
ATOM 1241 N N . ARG A 1 153 ? 12.953 4.164 7.309 1 94.81 153 ARG A N 1
ATOM 1242 C CA . ARG A 1 153 ? 13.672 4.07 8.578 1 94.81 153 ARG A CA 1
ATOM 1243 C C . ARG A 1 153 ? 13.031 3.027 9.492 1 94.81 153 ARG A C 1
ATOM 1245 O O . ARG A 1 153 ? 13.734 2.211 10.094 1 94.81 153 ARG A O 1
ATOM 1252 N N . ALA A 1 154 ? 11.742 3.059 9.641 1 93.12 154 ALA A N 1
ATOM 1253 C CA . ALA A 1 154 ? 11.023 2.113 10.484 1 93.12 154 ALA A CA 1
ATOM 1254 C C . ALA A 1 154 ? 11.203 0.682 9.992 1 93.12 154 ALA A C 1
ATOM 1256 O O . ALA A 1 154 ? 11.438 -0.232 10.789 1 93.12 154 ALA A O 1
ATOM 1257 N N . ASN A 1 155 ? 11.062 0.482 8.695 1 91.88 155 ASN A N 1
ATOM 1258 C CA . ASN A 1 155 ? 11.234 -0.846 8.117 1 91.88 155 ASN A CA 1
ATOM 1259 C C . ASN A 1 155 ? 12.641 -1.387 8.359 1 91.88 155 ASN A C 1
ATOM 1261 O O . ASN A 1 155 ? 12.812 -2.57 8.656 1 91.88 155 ASN A O 1
ATOM 1265 N N . ARG A 1 156 ? 13.625 -0.505 8.148 1 93.81 156 ARG A N 1
ATOM 1266 C CA . ARG A 1 156 ? 15 -0.905 8.414 1 93.81 156 ARG A CA 1
ATOM 1267 C C . ARG A 1 156 ? 15.18 -1.346 9.859 1 93.81 156 ARG A C 1
ATOM 1269 O O . ARG A 1 156 ? 15.758 -2.4 10.125 1 93.81 156 ARG A O 1
ATOM 1276 N N . GLU A 1 157 ? 14.641 -0.603 10.727 1 90.12 157 GLU A N 1
ATOM 1277 C CA . GLU A 1 157 ? 14.742 -0.913 12.148 1 90.12 157 GLU A CA 1
ATOM 1278 C C . GLU A 1 157 ? 14.008 -2.207 12.484 1 90.12 157 GLU A C 1
ATOM 1280 O O . GLU A 1 157 ? 14.477 -3 13.305 1 90.12 157 GLU A O 1
ATOM 1285 N N . ASP A 1 158 ? 12.852 -2.375 11.852 1 87.06 158 ASP A N 1
ATOM 1286 C CA . ASP A 1 158 ? 12 -3.533 12.133 1 87.06 158 ASP A CA 1
ATOM 1287 C C . ASP A 1 158 ? 12.469 -4.754 11.344 1 87.06 158 ASP A C 1
ATOM 1289 O O . ASP A 1 158 ? 11.93 -5.848 11.508 1 87.06 158 ASP A O 1
ATOM 1293 N N . GLU A 1 159 ? 13.461 -4.539 10.383 1 87.38 159 GLU A N 1
ATOM 1294 C CA . GLU A 1 159 ? 13.945 -5.598 9.5 1 87.38 159 GLU A CA 1
ATOM 1295 C C . GLU A 1 159 ? 12.805 -6.199 8.688 1 87.38 159 GLU A C 1
ATOM 1297 O O . GLU A 1 159 ? 12.656 -7.422 8.625 1 87.38 159 GLU A O 1
ATOM 1302 N N . CYS A 1 160 ? 11.992 -5.355 8.25 1 85.12 160 CYS A N 1
ATOM 1303 C CA . CYS A 1 160 ? 10.875 -5.758 7.395 1 85.12 160 CYS A CA 1
ATOM 1304 C C . CYS A 1 160 ? 10.867 -4.957 6.098 1 85.12 160 CYS A C 1
ATOM 1306 O O . CYS A 1 160 ? 11.648 -4.016 5.938 1 85.12 160 CYS A O 1
ATOM 1308 N N . LYS A 1 161 ? 10.078 -5.395 5.152 1 87.19 161 LYS A N 1
ATOM 1309 C CA . LYS A 1 161 ? 9.875 -4.695 3.887 1 87.19 161 LYS A CA 1
ATOM 1310 C C . LYS A 1 161 ? 8.391 -4.461 3.621 1 87.19 161 LYS A C 1
ATOM 1312 O O . LYS A 1 161 ? 7.539 -5.008 4.324 1 87.19 161 LYS A O 1
ATOM 1317 N N . GLY A 1 162 ? 8.148 -3.531 2.664 1 88.94 162 GLY A N 1
ATOM 1318 C CA . GLY A 1 162 ? 6.777 -3.338 2.217 1 88.94 162 GLY A CA 1
ATOM 1319 C C . GLY A 1 162 ? 6.098 -2.148 2.867 1 88.94 162 GLY A C 1
ATOM 1320 O O . GLY A 1 162 ? 6.766 -1.218 3.322 1 88.94 162 GLY A O 1
ATOM 1321 N N . ALA A 1 163 ? 4.77 -2.23 2.92 1 91.69 163 ALA A N 1
ATOM 1322 C CA . ALA A 1 163 ? 3.977 -1.072 3.32 1 91.69 163 ALA A CA 1
ATOM 1323 C C . ALA A 1 163 ? 4.09 -0.826 4.824 1 91.69 163 ALA A C 1
ATOM 1325 O O . ALA A 1 163 ? 4.016 -1.765 5.621 1 91.69 163 ALA A O 1
ATOM 1326 N N . PHE A 1 164 ? 4.293 0.326 5.238 1 93 164 PHE A N 1
ATOM 1327 C CA . PHE A 1 164 ? 4.312 0.755 6.633 1 93 164 PHE A CA 1
ATOM 1328 C C . PHE A 1 164 ? 3.029 1.495 6.988 1 93 164 PHE A C 1
ATOM 1330 O O . PHE A 1 164 ? 2.545 1.401 8.117 1 93 164 PHE A O 1
ATOM 1337 N N . TRP A 1 165 ? 2.531 2.166 6 1 94 165 TRP A N 1
ATOM 1338 C CA . TRP A 1 165 ? 1.332 2.975 6.195 1 94 165 TRP A CA 1
ATOM 1339 C C . TRP A 1 165 ? 0.088 2.227 5.727 1 94 165 TRP A C 1
ATOM 1341 O O . TRP A 1 165 ? 0.149 1.437 4.785 1 94 165 TRP A O 1
ATOM 1351 N N . GLU A 1 166 ? -1.055 2.545 6.375 1 92 166 GLU A N 1
ATOM 1352 C CA . GLU A 1 166 ? -2.346 1.955 6.035 1 92 166 GLU A CA 1
ATOM 1353 C C . GLU A 1 166 ? -2.779 2.352 4.625 1 92 166 GLU A C 1
ATOM 1355 O O . GLU A 1 166 ? -3.393 1.556 3.912 1 92 166 GLU A O 1
ATOM 1360 N N . GLY A 1 167 ? -2.477 3.41 4.223 1 90.94 167 GLY A N 1
ATOM 1361 C CA . GLY A 1 167 ? -2.832 3.986 2.934 1 90.94 167 GLY A CA 1
ATOM 1362 C C . GLY A 1 167 ? -2.371 5.422 2.775 1 90.94 167 GLY A C 1
ATOM 1363 O O . GLY A 1 167 ? -1.434 5.859 3.449 1 90.94 167 GLY A O 1
ATOM 1364 N N . ARG A 1 168 ? -2.943 6.074 1.827 1 90.5 168 ARG A N 1
ATOM 1365 C CA . ARG A 1 168 ? -2.654 7.488 1.618 1 90.5 168 ARG A CA 1
ATOM 1366 C C . ARG A 1 168 ? -3.078 8.32 2.824 1 90.5 168 ARG A C 1
ATOM 1368 O O . ARG A 1 168 ? -4.004 7.945 3.547 1 90.5 168 ARG A O 1
ATOM 1375 N N . PHE A 1 169 ? -2.387 9.445 2.957 1 95.12 169 PHE A N 1
ATOM 1376 C CA . PHE A 1 169 ? -2.762 10.336 4.051 1 95.12 169 PHE A CA 1
ATOM 1377 C C . PHE A 1 169 ? -4.145 10.93 3.812 1 95.12 169 PHE A C 1
ATOM 1379 O O . PHE A 1 169 ? -4.574 11.07 2.666 1 95.12 169 PHE A O 1
ATOM 1386 N N . LYS A 1 170 ? -4.812 11.25 4.895 1 93.56 170 LYS A N 1
ATOM 1387 C CA . LYS A 1 170 ? -6.086 11.961 4.832 1 93.56 170 LYS A CA 1
ATOM 1388 C C . LYS A 1 170 ? -5.887 13.461 5.012 1 93.56 170 LYS A C 1
ATOM 1390 O O . LYS A 1 170 ? -5.047 13.898 5.805 1 93.56 170 LYS A O 1
ATOM 1395 N N . SER A 1 171 ? -6.621 14.133 4.246 1 94.38 171 SER A N 1
ATOM 1396 C CA . SER A 1 171 ? -6.547 15.586 4.332 1 94.38 171 SER A CA 1
ATOM 1397 C C . SER A 1 171 ? -7.93 16.203 4.555 1 94.38 171 SER A C 1
ATOM 1399 O O . SER A 1 171 ? -8.922 15.727 3.99 1 94.38 171 SER A O 1
ATOM 1401 N N . GLN A 1 172 ? -7.98 17.188 5.379 1 94.31 172 GLN A N 1
ATOM 1402 C CA . GLN A 1 172 ? -9.18 17.969 5.656 1 94.31 172 GLN A CA 1
ATOM 1403 C C . GLN A 1 172 ? -8.906 19.469 5.523 1 94.31 172 GLN A C 1
ATOM 1405 O O . GLN A 1 172 ? -8.047 20.016 6.223 1 94.31 172 GLN A O 1
ATOM 1410 N N . ALA A 1 173 ? -9.625 20.109 4.637 1 95.25 173 ALA A N 1
ATOM 1411 C CA . ALA A 1 173 ? -9.484 21.547 4.457 1 95.25 173 ALA A CA 1
ATOM 1412 C C . ALA A 1 173 ? -10.125 22.312 5.617 1 95.25 173 ALA A C 1
ATOM 1414 O O . ALA A 1 173 ? -11.25 22 6.02 1 95.25 173 ALA A O 1
ATOM 1415 N N . LEU A 1 174 ? -9.406 23.219 6.148 1 96.25 174 LEU A N 1
ATOM 1416 C CA . LEU A 1 174 ? -9.922 24.109 7.188 1 96.25 174 LEU A CA 1
ATOM 1417 C C . LEU A 1 174 ? -10.234 25.484 6.617 1 96.25 174 LEU A C 1
ATOM 1419 O O . LEU A 1 174 ? -9.328 26.266 6.316 1 96.25 174 LEU A O 1
ATOM 1423 N N . LEU A 1 175 ? -11.484 25.875 6.559 1 94.94 175 LEU A N 1
ATOM 1424 C CA . LEU A 1 175 ? -11.906 26.953 5.66 1 94.94 175 LEU A CA 1
ATOM 1425 C C . LEU A 1 175 ? -11.891 28.297 6.371 1 94.94 175 LEU A C 1
ATOM 1427 O O . LEU A 1 175 ? -11.922 29.344 5.723 1 94.94 175 LEU A O 1
ATOM 1431 N N . ASP A 1 176 ? -11.922 28.312 7.703 1 93.75 176 ASP A N 1
ATOM 1432 C CA . ASP A 1 176 ? -11.977 29.562 8.438 1 93.75 176 ASP A CA 1
ATOM 1433 C C . ASP A 1 176 ? -11.266 29.453 9.781 1 93.75 176 ASP A C 1
ATOM 1435 O O . ASP A 1 176 ? -10.742 28.391 10.117 1 93.75 176 ASP A O 1
ATOM 1439 N N . GLU A 1 177 ? -11.25 30.516 10.516 1 93 177 GLU A N 1
ATOM 1440 C CA . GLU A 1 177 ? -10.492 30.594 11.766 1 93 177 GLU A CA 1
ATOM 1441 C C . GLU A 1 177 ? -11.07 29.656 12.82 1 93 177 GLU A C 1
ATOM 1443 O O . GLU A 1 177 ? -10.32 29.078 13.625 1 93 177 GLU A O 1
ATOM 1448 N N . GLN A 1 178 ? -12.359 29.516 12.859 1 93.62 178 GLN A N 1
ATOM 1449 C CA . GLN A 1 178 ? -12.992 28.625 13.836 1 93.62 178 GLN A CA 1
ATOM 1450 C C . GLN A 1 178 ? -12.617 27.172 13.586 1 93.62 178 GLN A C 1
ATOM 1452 O O . GLN A 1 178 ? -12.32 26.422 14.523 1 93.62 178 GLN A O 1
ATOM 1457 N N . ALA A 1 179 ? -12.672 26.797 12.297 1 94.81 179 ALA A N 1
ATOM 1458 C CA . ALA A 1 179 ? -12.273 25.438 11.93 1 94.81 179 ALA A CA 1
ATOM 1459 C C . ALA A 1 179 ? -10.805 25.188 12.281 1 94.81 179 ALA A C 1
ATOM 1461 O O . ALA A 1 179 ? -10.461 24.125 12.797 1 94.81 179 ALA A O 1
ATOM 1462 N N . LEU A 1 180 ? -9.984 26.156 12.008 1 96.12 180 LEU A N 1
ATOM 1463 C CA . LEU A 1 180 ? -8.57 26.062 12.328 1 96.12 180 LEU A CA 1
ATOM 1464 C C . LEU A 1 180 ? -8.367 25.891 13.836 1 96.12 180 LEU A C 1
ATOM 1466 O O . LEU A 1 180 ? -7.648 24.984 14.266 1 96.12 180 LEU A O 1
ATOM 1470 N N . LEU A 1 181 ? -9.016 26.719 14.555 1 95.56 181 LEU A N 1
ATOM 1471 C CA . LEU A 1 181 ? -8.906 26.688 16.016 1 95.56 181 LEU A CA 1
ATOM 1472 C C . LEU A 1 181 ? -9.352 25.328 16.562 1 95.56 181 LEU A C 1
ATOM 1474 O O . LEU A 1 181 ? -8.641 24.719 17.359 1 95.56 181 LEU A O 1
ATOM 1478 N N . ALA A 1 182 ? -10.492 24.891 16.141 1 95.69 182 ALA A N 1
ATOM 1479 C CA . ALA A 1 182 ? -11.055 23.625 16.609 1 95.69 182 ALA A CA 1
ATOM 1480 C C . ALA A 1 182 ? -10.133 22.469 16.266 1 95.69 182 ALA A C 1
ATOM 1482 O O . ALA A 1 182 ? -9.922 21.562 17.078 1 95.69 182 ALA A O 1
ATOM 1483 N N . CYS A 1 183 ? -9.617 22.484 15.102 1 97.06 183 CYS A N 1
ATOM 1484 C CA . CYS A 1 183 ? -8.742 21.406 14.648 1 97.06 183 CYS A CA 1
ATOM 1485 C C . CYS A 1 183 ? -7.438 21.406 15.445 1 97.06 183 CYS A C 1
ATOM 1487 O O . CYS A 1 183 ? -6.98 20.344 15.875 1 97.06 183 CYS A O 1
ATOM 1489 N N . MET A 1 184 ? -6.859 22.578 15.594 1 97.56 184 MET A N 1
ATOM 1490 C CA . MET A 1 184 ? -5.625 22.656 16.375 1 97.56 184 MET A CA 1
ATOM 1491 C C . MET A 1 184 ? -5.844 22.156 17.797 1 97.56 184 MET A C 1
ATOM 1493 O O . MET A 1 184 ? -5.004 21.453 18.344 1 97.56 184 MET A O 1
ATOM 1497 N N . MET A 1 185 ? -6.957 22.562 18.344 1 96.44 185 MET A N 1
ATOM 1498 C CA . MET A 1 185 ? -7.328 22.094 19.688 1 96.44 185 MET A CA 1
ATOM 1499 C C . MET A 1 185 ? -7.422 20.578 19.719 1 96.44 185 MET A C 1
ATOM 1501 O O . MET A 1 185 ? -6.895 19.938 20.625 1 96.44 185 MET A O 1
ATOM 1505 N N . TYR A 1 186 ? -8.086 20.094 18.766 1 96.56 186 TYR A N 1
ATOM 1506 C CA . TYR A 1 186 ? -8.281 18.656 18.641 1 96.56 186 TYR A CA 1
ATOM 1507 C C . TYR A 1 186 ? -6.938 17.938 18.562 1 96.56 186 TYR A C 1
ATOM 1509 O O . TYR A 1 186 ? -6.742 16.906 19.219 1 96.56 186 TYR A O 1
ATOM 1517 N N . VAL A 1 187 ? -6.02 18.406 17.797 1 98 187 VAL A N 1
ATOM 1518 C CA . VAL A 1 187 ? -4.719 17.781 17.547 1 98 187 VAL A CA 1
ATOM 1519 C C . VAL A 1 187 ? -3.861 17.891 18.812 1 98 187 VAL A C 1
ATOM 1521 O O . VAL A 1 187 ? -3.314 16.875 19.281 1 98 187 VAL A O 1
ATOM 1524 N N . ASP A 1 188 ? -3.793 19.016 19.406 1 98.06 188 ASP A N 1
ATOM 1525 C CA . ASP A 1 188 ? -2.949 19.25 20.578 1 98.06 188 ASP A CA 1
ATOM 1526 C C . ASP A 1 188 ? -3.443 18.469 21.781 1 98.06 188 ASP A C 1
ATOM 1528 O O . ASP A 1 188 ? -2.65 18.062 22.641 1 98.06 188 ASP A O 1
ATOM 1532 N N . LEU A 1 189 ? -4.699 18.188 21.828 1 96.88 189 LEU A N 1
ATOM 1533 C CA . LEU A 1 189 ? -5.27 17.516 22.984 1 96.88 189 LEU A CA 1
ATOM 1534 C C . LEU A 1 189 ? -5.41 16.016 22.719 1 96.88 189 LEU A C 1
ATOM 1536 O O . LEU A 1 189 ? -5.961 15.289 23.547 1 96.88 189 LEU A O 1
ATOM 1540 N N . ASN A 1 190 ? -4.91 15.547 21.625 1 95.88 190 ASN A N 1
ATOM 1541 C CA . ASN A 1 190 ? -5.066 14.148 21.234 1 95.88 190 ASN A CA 1
ATOM 1542 C C . ASN A 1 190 ? -4.543 13.211 22.312 1 95.88 190 ASN A C 1
ATOM 1544 O O . ASN A 1 190 ? -5.223 12.266 22.703 1 95.88 190 ASN A O 1
ATOM 1548 N N . PRO A 1 191 ? -3.309 13.414 22.875 1 94.94 191 PRO A N 1
ATOM 1549 C CA . PRO A 1 191 ? -2.803 12.5 23.891 1 94.94 191 PRO A CA 1
ATOM 1550 C C . PRO A 1 191 ? -3.688 12.453 25.141 1 94.94 191 PRO A C 1
ATOM 1552 O O . PRO A 1 191 ? -3.828 11.406 25.766 1 94.94 191 PRO A O 1
ATOM 1555 N N . ILE A 1 192 ? -4.254 13.562 25.484 1 94 192 ILE A N 1
ATOM 1556 C CA . ILE A 1 192 ? -5.125 13.633 26.656 1 94 192 ILE A CA 1
ATOM 1557 C C . ILE A 1 192 ? -6.422 12.875 26.375 1 94 192 ILE A C 1
ATOM 1559 O O . ILE A 1 192 ? -6.855 12.062 27.188 1 94 192 ILE A O 1
ATOM 1563 N N . ARG A 1 193 ? -6.988 13.141 25.234 1 91.94 193 ARG A N 1
ATOM 1564 C CA . ARG A 1 193 ? -8.219 12.453 24.859 1 91.94 193 ARG A CA 1
ATOM 1565 C C . ARG A 1 193 ? -8.008 10.945 24.797 1 91.94 193 ARG A C 1
ATOM 1567 O O . ARG A 1 193 ? -8.914 10.172 25.125 1 91.94 193 ARG A O 1
ATOM 1574 N N . ALA A 1 194 ? -6.824 10.5 24.422 1 90.69 194 ALA A N 1
ATOM 1575 C CA . ALA A 1 194 ? -6.5 9.078 24.281 1 90.69 194 ALA A CA 1
ATOM 1576 C C . ALA A 1 194 ? -6.086 8.469 25.609 1 90.69 194 ALA A C 1
ATOM 1578 O O . ALA A 1 194 ? -5.828 7.262 25.688 1 90.69 194 ALA A O 1
ATOM 1579 N N . GLY A 1 195 ? -5.918 9.289 26.641 1 90.12 195 GLY A N 1
ATOM 1580 C CA . GLY A 1 195 ? -5.547 8.805 27.953 1 90.12 195 GLY A CA 1
ATOM 1581 C C . GLY A 1 195 ? -4.059 8.555 28.109 1 90.12 195 GLY A C 1
ATOM 1582 O O . GLY A 1 195 ? -3.633 7.855 29.031 1 90.12 195 GLY A O 1
ATOM 1583 N N . ILE A 1 196 ? -3.295 9.047 27.25 1 89.25 196 ILE A N 1
ATOM 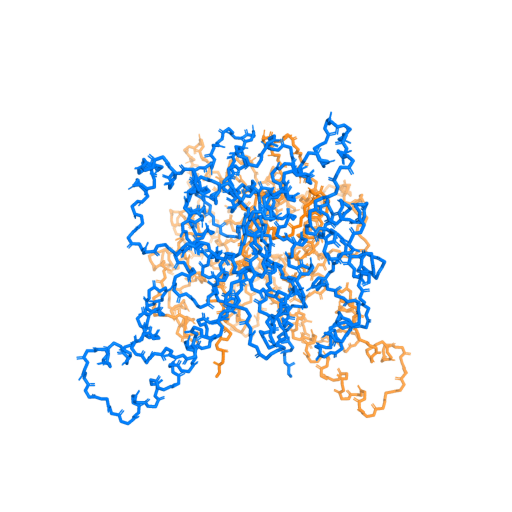1584 C CA . ILE A 1 196 ? -1.853 8.836 27.234 1 89.25 196 ILE A CA 1
ATOM 1585 C C . ILE A 1 196 ? -1.164 9.852 28.141 1 89.25 196 ILE A C 1
ATOM 1587 O O . ILE A 1 196 ? -0.128 9.547 28.734 1 89.25 196 ILE A O 1
ATOM 1591 N N . ALA A 1 197 ? -1.771 11.039 28.25 1 92.75 197 ALA A N 1
ATOM 1592 C CA . ALA A 1 197 ? -1.226 12.109 29.078 1 92.75 197 ALA A CA 1
ATOM 1593 C C . ALA A 1 197 ? -2.312 12.75 29.938 1 92.75 197 ALA A C 1
ATOM 1595 O O . ALA A 1 197 ? -3.486 12.766 29.547 1 92.75 197 ALA A O 1
ATOM 1596 N N . GLY A 1 198 ? -1.898 13.266 31.031 1 91 198 GLY A N 1
ATOM 1597 C CA . GLY A 1 198 ? -2.848 13.906 31.922 1 91 198 GLY A CA 1
ATOM 1598 C C . GLY A 1 198 ? -2.984 15.398 31.688 1 91 198 GLY A C 1
ATOM 1599 O O . GLY A 1 198 ? -4.016 15.992 32 1 91 198 GLY A O 1
ATOM 1600 N N . THR A 1 199 ? -1.912 16.016 31.188 1 93.06 199 THR A N 1
ATOM 1601 C CA . THR A 1 199 ? -1.877 17.453 30.969 1 93.06 199 THR A CA 1
ATOM 1602 C C . THR A 1 199 ? -1.177 17.781 29.656 1 93.06 199 THR A C 1
ATOM 1604 O O . THR A 1 199 ? -0.536 16.906 29.047 1 93.06 199 THR A O 1
ATOM 1607 N N . VAL A 1 200 ? -1.363 19.031 29.203 1 95.19 200 VAL A N 1
ATOM 1608 C CA . VAL A 1 200 ? -0.719 19.453 27.969 1 95.19 200 VAL A CA 1
ATOM 1609 C C . VAL A 1 200 ? 0.796 19.484 28.156 1 95.19 200 VAL A C 1
ATOM 1611 O O . VAL A 1 200 ? 1.552 19.25 27.203 1 95.19 200 VAL A O 1
ATOM 1614 N N . GLN A 1 201 ? 1.271 19.688 29.391 1 94.12 201 GLN A N 1
ATOM 1615 C CA . GLN A 1 201 ? 2.699 19.719 29.688 1 94.12 201 GLN A CA 1
ATOM 1616 C C . GLN A 1 201 ? 3.314 18.328 29.578 1 94.12 201 GLN A C 1
ATOM 1618 O O . GLN A 1 201 ? 4.5 18.188 29.281 1 94.12 201 GLN A O 1
ATOM 1623 N N . THR A 1 202 ? 2.482 17.344 29.75 1 94.25 202 THR A N 1
ATOM 1624 C CA . THR A 1 202 ? 2.982 15.977 29.75 1 94.25 202 THR A CA 1
ATOM 1625 C C . THR A 1 202 ? 2.625 15.273 28.438 1 94.25 202 THR A C 1
ATOM 1627 O O . THR A 1 202 ? 2.775 14.062 28.312 1 94.25 202 THR A O 1
ATOM 1630 N N . SER A 1 203 ? 2.113 16.031 27.531 1 95.12 203 SER A N 1
ATOM 1631 C CA . SER A 1 203 ? 1.77 15.5 26.219 1 95.12 203 SER A CA 1
ATOM 1632 C C . SER A 1 203 ? 2.973 15.531 25.281 1 95.12 203 SER A C 1
ATOM 1634 O O . SER A 1 203 ? 3.053 16.375 24.391 1 95.12 203 SER A O 1
ATOM 1636 N N . ASP A 1 204 ? 3.779 14.516 25.422 1 93.94 204 ASP A N 1
ATOM 1637 C CA . ASP A 1 204 ? 5.035 14.484 24.672 1 93.94 204 ASP A CA 1
ATOM 1638 C C . ASP A 1 204 ? 4.777 14.477 23.172 1 93.94 204 ASP A C 1
ATOM 1640 O O . ASP A 1 204 ? 3.848 13.82 22.688 1 93.94 204 ASP A O 1
ATOM 1644 N N . PHE A 1 205 ? 5.602 15.273 22.438 1 96.06 205 PHE A N 1
ATOM 1645 C CA . PHE A 1 205 ? 5.629 15.336 20.984 1 96.06 205 PHE A CA 1
ATOM 1646 C C . PHE A 1 205 ? 4.328 15.914 20.438 1 96.06 205 PHE A C 1
ATOM 1648 O O . PHE A 1 205 ? 3.717 15.328 19.547 1 96.06 205 PHE A O 1
ATOM 1655 N N . THR A 1 206 ? 3.92 16.906 21.047 1 98 206 THR A N 1
ATOM 1656 C CA . THR A 1 206 ? 2.838 17.766 20.562 1 98 206 THR A CA 1
ATOM 1657 C C . THR A 1 206 ? 3.322 19.203 20.391 1 98 206 THR A C 1
ATOM 1659 O O . THR A 1 206 ? 4.289 19.609 21.031 1 98 206 THR A O 1
ATOM 1662 N N . SER A 1 207 ? 2.656 19.906 19.547 1 98.44 207 SER A N 1
ATOM 1663 C CA . SER A 1 207 ? 3.002 21.312 19.312 1 98.44 207 SER A CA 1
ATOM 1664 C C . SER A 1 207 ? 2.779 22.141 20.578 1 98.44 207 SER A C 1
ATOM 1666 O O . SER A 1 207 ? 3.545 23.062 20.859 1 98.44 207 SER A O 1
ATOM 1668 N N . ILE A 1 208 ? 1.758 21.812 21.359 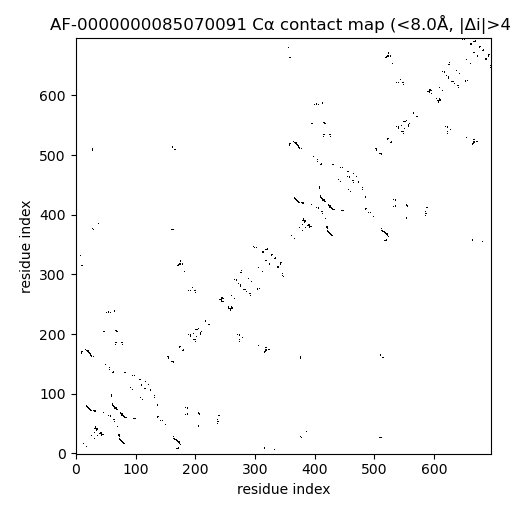1 98 208 ILE A N 1
ATOM 1669 C CA . ILE A 1 208 ? 1.44 22.609 22.531 1 98 208 ILE A CA 1
ATOM 1670 C C . ILE A 1 208 ? 2.533 22.438 23.578 1 98 208 ILE A C 1
ATOM 1672 O O . ILE A 1 208 ? 2.963 23.406 24.203 1 98 208 ILE A O 1
ATOM 1676 N N . GLN A 1 209 ? 2.934 21.234 23.797 1 97.5 209 GLN A N 1
ATOM 1677 C CA . GLN A 1 209 ? 4.023 21.031 24.734 1 97.5 209 GLN A CA 1
ATOM 1678 C C . GLN A 1 209 ? 5.281 21.766 24.297 1 97.5 209 GLN A C 1
ATOM 1680 O O . GLN A 1 209 ? 5.973 22.375 25.109 1 97.5 209 GLN A O 1
ATOM 1685 N N . GLU A 1 210 ? 5.602 21.656 23.062 1 97.06 210 GLU A N 1
ATOM 1686 C CA . GLU A 1 210 ? 6.766 22.359 22.516 1 97.06 210 GLU A CA 1
ATOM 1687 C C . GLU A 1 210 ? 6.684 23.859 22.766 1 97.06 210 GLU A C 1
ATOM 1689 O O . GLU A 1 210 ? 7.656 24.469 23.219 1 97.06 210 GLU A O 1
ATOM 1694 N N . ARG A 1 211 ? 5.555 24.484 22.531 1 96.88 211 ARG A N 1
ATOM 1695 C CA . ARG A 1 211 ? 5.371 25.922 22.703 1 96.88 211 ARG A CA 1
ATOM 1696 C C . ARG A 1 211 ? 5.52 26.312 24.172 1 96.88 211 ARG A C 1
ATOM 1698 O O . ARG A 1 211 ? 6.117 27.328 24.5 1 96.88 211 ARG A O 1
ATOM 1705 N N . ILE A 1 212 ? 4.953 25.5 25 1 95.75 212 ILE A N 1
ATOM 1706 C CA . ILE A 1 212 ? 5.02 25.781 26.422 1 95.75 212 ILE A CA 1
ATOM 1707 C C . ILE A 1 212 ? 6.469 25.703 26.906 1 95.75 212 ILE A C 1
ATOM 1709 O O . ILE A 1 212 ? 6.926 26.547 27.672 1 95.75 212 ILE A O 1
ATOM 1713 N N . THR A 1 213 ? 7.125 24.656 26.438 1 94.44 213 THR A N 1
ATOM 1714 C CA . THR A 1 213 ? 8.531 24.484 26.812 1 94.44 213 THR A CA 1
ATOM 1715 C C . THR A 1 213 ? 9.359 25.672 26.328 1 94.44 213 THR A C 1
ATOM 1717 O O . THR A 1 213 ? 10.227 26.172 27.047 1 94.44 213 THR A O 1
ATOM 1720 N N . GLU A 1 214 ? 9.117 26.094 25.172 1 92.56 214 GLU A N 1
ATOM 1721 C CA . GLU A 1 214 ? 9.82 27.25 24.625 1 92.56 214 GLU A CA 1
ATOM 1722 C C . GLU A 1 214 ? 9.539 28.516 25.438 1 92.56 214 GLU A C 1
ATOM 1724 O O . GLU A 1 214 ? 10.445 29.328 25.672 1 92.56 214 GLU A O 1
ATOM 1729 N N . LEU A 1 215 ? 8.352 28.719 25.812 1 90.06 215 LEU A N 1
ATOM 1730 C CA . LEU A 1 215 ? 7.961 29.859 26.625 1 90.06 215 LEU A CA 1
ATOM 1731 C C . LEU A 1 215 ? 8.672 29.859 27.969 1 90.06 215 LEU A C 1
ATOM 1733 O O . LEU A 1 215 ? 9.141 30.891 28.438 1 90.06 215 LEU A O 1
ATOM 1737 N N . ASN A 1 216 ? 8.734 28.703 28.562 1 88.62 216 ASN A N 1
ATOM 1738 C CA . ASN A 1 216 ? 9.375 28.562 29.875 1 88.62 216 ASN A CA 1
ATOM 1739 C C . ASN A 1 216 ? 10.883 28.781 29.781 1 88.62 216 ASN A C 1
ATOM 1741 O O . ASN A 1 216 ? 11.484 29.344 30.688 1 88.62 216 ASN A O 1
ATOM 1745 N N . THR A 1 217 ? 11.484 28.328 28.781 1 85.19 217 THR A N 1
ATOM 1746 C CA . THR A 1 217 ? 12.922 28.5 28.594 1 85.19 217 THR A CA 1
ATOM 1747 C C . THR A 1 217 ? 13.25 29.969 28.344 1 85.19 217 THR A C 1
ATOM 1749 O O . THR A 1 217 ? 14.273 30.469 28.828 1 85.19 217 THR A O 1
ATOM 1752 N N . ALA A 1 218 ? 12.492 30.688 27.656 1 79.5 218 ALA A N 1
ATOM 1753 C CA . ALA A 1 218 ? 12.703 32.094 27.391 1 79.5 218 ALA A CA 1
ATOM 1754 C C . ALA A 1 218 ? 12.586 32.938 28.688 1 79.5 218 ALA A C 1
ATOM 1756 O O . ALA A 1 218 ? 13.289 33.906 28.859 1 79.5 218 ALA A O 1
ATOM 1757 N N . LYS A 1 219 ? 11.82 32.594 29.609 1 76 219 LYS A N 1
ATOM 1758 C CA . LYS A 1 219 ? 11.617 33.281 30.875 1 76 219 LYS A CA 1
ATOM 1759 C C . LYS A 1 219 ? 12.789 33.062 31.828 1 76 219 LYS A C 1
ATOM 1761 O O . LYS A 1 219 ? 13.164 33.969 32.562 1 76 219 LYS A O 1
ATOM 1766 N N . THR A 1 220 ? 13.195 31.859 31.797 1 71.56 220 THR A N 1
ATOM 1767 C CA . THR A 1 220 ? 14.234 31.531 32.781 1 71.56 220 THR A CA 1
ATOM 1768 C C . THR A 1 220 ? 15.617 31.844 32.188 1 71.56 220 THR A C 1
ATOM 1770 O O . THR A 1 220 ? 16.609 31.875 32.938 1 71.56 220 THR A O 1
ATOM 1773 N N . GLY A 1 221 ? 15.719 32.438 31.031 1 62.75 221 GLY A N 1
ATOM 1774 C CA . GLY A 1 221 ? 17.031 32.656 30.422 1 62.75 221 GLY A CA 1
ATOM 1775 C C . GLY A 1 221 ? 17.812 31.359 30.266 1 62.75 221 GLY A C 1
ATOM 1776 O O . GLY A 1 221 ? 19.016 31.391 30 1 62.75 221 GLY A O 1
ATOM 1777 N N . SER A 1 222 ? 17.359 30.266 30.797 1 51.03 222 SER A N 1
ATOM 1778 C CA . SER A 1 222 ? 18.047 28.984 30.797 1 51.03 222 SER A CA 1
ATOM 1779 C C . SER A 1 222 ? 17.969 28.297 29.438 1 51.03 222 SER A C 1
ATOM 1781 O O . SER A 1 222 ? 16.922 28.359 28.781 1 51.03 222 SER A O 1
ATOM 1783 N N . GLU A 1 223 ? 19.016 28.359 28.734 1 45.41 223 GLU A N 1
ATOM 1784 C CA . GLU A 1 223 ? 19.078 27.562 27.5 1 45.41 223 GLU A CA 1
ATOM 1785 C C . GLU A 1 223 ? 18.469 26.188 27.688 1 45.41 223 GLU A C 1
ATOM 1787 O O . GLU A 1 223 ? 18.891 25.438 28.578 1 45.41 223 GLU A O 1
ATOM 1792 N N . SER A 1 224 ? 17.297 26.094 27.922 1 42.28 224 SER A N 1
ATOM 1793 C CA . SER A 1 224 ? 16.734 24.75 28.031 1 42.28 224 SER A CA 1
ATOM 1794 C C . SER A 1 224 ? 17.516 23.75 27.156 1 42.28 224 SER A C 1
ATOM 1796 O O . SER A 1 224 ? 17.672 23.969 25.953 1 42.28 224 SER A O 1
ATOM 1798 N N . SER A 1 225 ? 18.5 23.188 27.703 1 35.47 225 SER A N 1
ATOM 1799 C CA . SER A 1 225 ? 19.219 22.062 27.125 1 35.47 225 SER A CA 1
ATOM 1800 C C . SER A 1 225 ? 18.25 21 26.625 1 35.47 225 SER A C 1
ATOM 1802 O O . SER A 1 225 ? 18.125 19.922 27.219 1 35.47 225 SER A O 1
ATOM 1804 N N . VAL A 1 226 ? 17.016 21.312 26.562 1 39.81 226 VAL A N 1
ATOM 1805 C CA . VAL A 1 226 ? 16.406 20.156 25.922 1 39.81 226 VAL A CA 1
ATOM 1806 C C . VAL A 1 226 ? 17.344 19.578 24.875 1 39.81 226 VAL A C 1
ATOM 1808 O O . VAL A 1 226 ? 17.906 20.328 24.062 1 39.81 226 VAL A O 1
ATOM 1811 N N . ASN A 1 227 ? 17.969 18.516 25.25 1 35.78 227 ASN A N 1
ATOM 1812 C CA . ASN A 1 227 ? 18.922 17.734 24.469 1 35.78 227 ASN A CA 1
ATOM 1813 C C . ASN A 1 227 ? 18.516 17.656 23 1 35.78 227 ASN A C 1
ATOM 1815 O O . ASN A 1 227 ? 18.016 16.641 22.531 1 35.78 227 ASN A O 1
ATOM 1819 N N . LEU A 1 228 ? 17.969 18.703 22.609 1 37.09 228 LEU A N 1
ATOM 1820 C CA . LEU A 1 228 ? 17.922 18.75 21.141 1 37.09 228 LEU A CA 1
ATOM 1821 C C . LEU A 1 228 ? 19.328 18.594 20.562 1 37.09 228 LEU A C 1
ATOM 1823 O O . LEU A 1 228 ? 19.5 18.703 19.344 1 37.09 228 LEU A O 1
ATOM 1827 N N . SER A 1 229 ? 20.359 18.781 21.375 1 35.53 229 SER A N 1
ATOM 1828 C CA . SER A 1 229 ? 21.75 18.656 20.953 1 35.53 229 SER A CA 1
ATOM 1829 C C . SER A 1 229 ? 22 17.312 20.281 1 35.53 229 SER A C 1
ATOM 1831 O O . SER A 1 229 ? 22.922 17.172 19.469 1 35.53 229 SER A O 1
ATOM 1833 N N . GLU A 1 230 ? 21.5 16.25 21 1 35.88 230 GLU A N 1
ATOM 1834 C CA . GLU A 1 230 ? 21.906 14.945 20.469 1 35.88 230 GLU A CA 1
ATOM 1835 C C . GLU A 1 230 ? 21.281 14.68 19.109 1 35.88 230 GLU A C 1
ATOM 1837 O O . GLU A 1 230 ? 21.484 13.617 18.531 1 35.88 230 GLU A O 1
ATOM 1842 N N . ARG A 1 231 ? 20.297 15.516 18.828 1 42.53 231 ARG A N 1
ATOM 1843 C CA . ARG A 1 231 ? 19.766 15.172 17.5 1 42.53 231 ARG A CA 1
ATOM 1844 C C . ARG A 1 231 ? 20.688 15.672 16.406 1 42.53 231 ARG A C 1
ATOM 1846 O O . ARG A 1 231 ? 20.953 16.875 16.312 1 42.53 231 ARG A O 1
ATOM 1853 N N . SER A 1 232 ? 21.672 15.078 16.141 1 40.44 232 SER A N 1
ATOM 1854 C CA . SER A 1 232 ? 22.641 15.242 15.055 1 40.44 232 SER A CA 1
ATOM 1855 C C . SER A 1 232 ? 21.969 15.703 13.766 1 40.44 232 SER A C 1
ATOM 1857 O O . SER A 1 232 ? 22.078 15.047 12.727 1 40.44 232 SER A O 1
ATOM 1859 N N . THR A 1 233 ? 20.625 16.172 13.773 1 49.75 233 THR A N 1
ATOM 1860 C CA . THR A 1 233 ? 20.312 16.297 12.359 1 49.75 233 THR A CA 1
ATOM 1861 C C . THR A 1 233 ? 21.062 17.469 11.734 1 49.75 233 THR A C 1
ATOM 1863 O O . THR A 1 233 ? 21.156 18.547 12.344 1 49.75 233 THR A O 1
ATOM 1866 N N . GLU A 1 234 ? 21.844 17.312 10.82 1 58.56 234 GLU A N 1
ATOM 1867 C CA . GLU A 1 234 ? 22.578 18.188 9.914 1 58.56 234 GLU A CA 1
ATOM 1868 C C . GLU A 1 234 ? 21.656 19.234 9.305 1 58.56 234 GLU A C 1
ATOM 1870 O O . GLU A 1 234 ? 22.078 20.344 8.992 1 58.56 234 GLU A O 1
ATOM 1875 N N . GLU A 1 235 ? 20.25 19.047 9.336 1 67.56 235 GLU A N 1
ATOM 1876 C CA . GLU A 1 235 ? 19.422 20 8.594 1 67.56 235 GLU A CA 1
ATOM 1877 C C . GLU A 1 235 ? 18.75 21 9.531 1 67.56 235 GLU A C 1
ATOM 1879 O O . GLU A 1 235 ? 18.328 20.641 10.633 1 67.56 235 GLU A O 1
ATOM 1884 N N . PRO A 1 236 ? 18.75 22.328 9.234 1 82.75 236 PRO A N 1
ATOM 1885 C CA . PRO A 1 236 ? 18.062 23.344 10.047 1 82.75 236 PRO A CA 1
ATOM 1886 C C . PRO A 1 236 ? 16.578 23.047 10.242 1 82.75 236 PRO A C 1
ATOM 1888 O O . PRO A 1 236 ? 15.906 22.594 9.312 1 82.75 236 PRO A O 1
ATOM 1891 N N . LEU A 1 237 ? 16.062 23.125 11.461 1 89.31 237 LEU A N 1
ATOM 1892 C CA . LEU A 1 237 ? 14.672 22.859 11.812 1 89.31 237 LEU A CA 1
ATOM 1893 C C . LEU A 1 237 ? 13.875 24.156 11.898 1 89.31 237 LEU A C 1
ATOM 1895 O O . LEU A 1 237 ? 14.281 25.094 12.586 1 89.31 237 LEU A O 1
ATOM 1899 N N . LYS A 1 238 ? 12.867 24.188 11.195 1 93.25 238 LYS A N 1
ATOM 1900 C CA . LYS A 1 238 ? 12 25.359 11.242 1 93.25 238 LYS A CA 1
ATOM 1901 C C . LYS A 1 238 ? 11.078 25.312 12.461 1 93.25 238 LYS A C 1
ATOM 1903 O O . LYS A 1 238 ? 10.5 24.266 12.766 1 93.25 238 LYS A O 1
ATOM 1908 N N . PRO A 1 239 ? 10.953 26.438 13.211 1 93.81 239 PRO A N 1
ATOM 1909 C CA . PRO A 1 239 ? 10.016 26.484 14.336 1 93.81 239 PRO A CA 1
ATOM 1910 C C . PRO A 1 239 ? 8.555 26.391 13.891 1 93.81 239 PRO A C 1
ATOM 1912 O O . PRO A 1 239 ? 8.266 26.516 12.695 1 93.81 239 PRO A O 1
ATOM 1915 N N . LEU A 1 240 ? 7.703 26.172 14.812 1 97.25 240 LEU A N 1
ATOM 1916 C CA . LEU A 1 240 ? 6.266 26.156 14.586 1 97.25 240 LEU A CA 1
ATOM 1917 C C . LEU A 1 240 ? 5.77 27.531 14.125 1 97.25 240 LEU A C 1
ATOM 1919 O O . LEU A 1 240 ? 6.387 28.547 14.43 1 97.25 240 LEU A O 1
ATOM 1923 N N . ALA A 1 241 ? 4.703 27.5 13.359 1 96.69 241 ALA A N 1
ATOM 1924 C CA . ALA A 1 241 ? 4.074 28.75 12.945 1 96.69 241 ALA A CA 1
ATOM 1925 C C . ALA A 1 241 ? 3.783 29.641 14.148 1 96.69 241 ALA A C 1
ATOM 1927 O O . ALA A 1 241 ? 3.367 29.156 15.203 1 96.69 241 ALA A O 1
ATOM 1928 N N . LEU A 1 242 ? 3.93 30.922 13.969 1 93.75 242 LEU A N 1
ATOM 1929 C CA . LEU A 1 242 ? 3.74 31.875 15.055 1 93.75 242 LEU A CA 1
ATOM 1930 C C . LEU A 1 242 ? 2.275 32.281 15.172 1 93.75 242 LEU A C 1
ATOM 1932 O O . LEU A 1 242 ? 1.561 32.344 14.172 1 93.75 242 LEU A O 1
ATOM 1936 N N . PHE A 1 243 ? 1.882 32.531 16.438 1 94 243 PHE A N 1
ATOM 1937 C CA . PHE A 1 243 ? 0.596 33.156 16.703 1 94 243 PHE A CA 1
ATOM 1938 C C . PHE A 1 243 ? 0.668 34.656 16.438 1 94 243 PHE A C 1
ATOM 1940 O O . PHE A 1 243 ? 1.473 35.375 17.047 1 94 243 PHE A O 1
ATOM 1947 N N . ASP A 1 244 ? -0.046 35.219 15.461 1 86.31 244 ASP A N 1
ATOM 1948 C CA . ASP A 1 244 ? 0.094 36.594 15.016 1 86.31 244 ASP A CA 1
ATOM 1949 C C . ASP A 1 244 ? -1.024 37.469 15.578 1 86.31 244 ASP A C 1
ATOM 1951 O O . ASP A 1 244 ? -0.951 38.688 15.516 1 86.31 244 ASP A O 1
ATOM 1955 N N . GLY A 1 245 ? -2.02 36.938 16.328 1 76.44 245 GLY A N 1
ATOM 1956 C CA . GLY A 1 245 ? -3.072 37.656 17.016 1 76.44 245 GLY A CA 1
ATOM 1957 C C . GLY A 1 245 ? -3.91 38.531 16.078 1 76.44 245 GLY A C 1
ATOM 1958 O O . GLY A 1 245 ? -4.965 39.031 16.469 1 76.44 245 GLY A O 1
ATOM 1959 N N . SER A 1 246 ? -3.258 39.094 14.961 1 59 246 SER A N 1
ATOM 1960 C CA . SER A 1 246 ? -3.779 40.188 14.164 1 59 246 SER A CA 1
ATOM 1961 C C . SER A 1 246 ? -5.121 39.812 13.539 1 59 246 SER A C 1
ATOM 1963 O O . SER A 1 246 ? -5.762 40.656 12.906 1 59 246 SER A O 1
ATOM 1965 N N . SER A 1 247 ? -5.504 38.625 13.562 1 51.19 247 SER A N 1
ATOM 1966 C CA . SER A 1 247 ? -6.344 38.281 12.422 1 51.19 247 SER A CA 1
ATOM 1967 C C . SER A 1 247 ? -7.734 38.875 12.547 1 51.19 247 SER A C 1
ATOM 1969 O O . SER A 1 247 ? -8.586 38.688 11.68 1 51.19 247 SER A O 1
ATOM 1971 N N . HIS A 1 248 ? -8.195 39.188 13.805 1 47.97 248 HIS A N 1
ATOM 1972 C CA . HIS A 1 248 ? -9.57 39.531 13.5 1 47.97 248 HIS A CA 1
ATOM 1973 C C . HIS A 1 248 ? -9.633 40.625 12.43 1 47.97 248 HIS A C 1
ATOM 1975 O O . HIS A 1 248 ? -10.586 40.688 11.656 1 47.97 248 HIS A O 1
ATOM 1981 N N . LEU A 1 249 ? -8.984 41.812 12.859 1 39.69 249 LEU A N 1
ATOM 1982 C CA . LEU A 1 249 ? -9.258 43.031 12.133 1 39.69 249 LEU A CA 1
ATOM 1983 C C . LEU A 1 249 ? -8.461 43.094 10.836 1 39.69 249 LEU A C 1
ATOM 1985 O O . LEU A 1 249 ? -8.281 44.156 10.258 1 39.69 249 LEU A O 1
ATOM 1989 N N . ALA A 1 250 ? -7.664 42.125 10.594 1 41.06 250 ALA A N 1
ATOM 1990 C CA . ALA A 1 250 ? -6.938 42.375 9.352 1 41.06 250 ALA A CA 1
ATOM 1991 C C . ALA A 1 250 ? -7.898 42.594 8.188 1 41.06 250 ALA A C 1
ATOM 1993 O O . ALA A 1 250 ? -8.953 41.969 8.109 1 41.06 250 ALA A O 1
ATOM 1994 N N . THR A 1 251 ? -7.812 43.594 7.5 1 40.94 251 THR A N 1
ATOM 1995 C CA . THR A 1 251 ? -8.562 43.844 6.27 1 40.94 251 THR A CA 1
ATOM 1996 C C . THR A 1 251 ? -8.531 42.594 5.367 1 40.94 251 THR A C 1
ATOM 1998 O O . THR A 1 251 ? -7.594 41.812 5.418 1 40.94 251 THR A O 1
ATOM 2001 N N . GLN A 1 252 ? -9.727 42.062 4.781 1 44.62 252 GLN A N 1
ATOM 2002 C CA . GLN A 1 252 ? -10.18 40.969 3.906 1 44.62 252 GLN A CA 1
ATOM 2003 C C . GLN A 1 252 ? -9.055 40.5 3.002 1 44.62 252 GLN A C 1
ATOM 2005 O O . GLN A 1 252 ? -9.094 39.375 2.498 1 44.62 252 GLN A O 1
ATOM 2010 N N . SER A 1 253 ? -8.016 41.312 2.582 1 47.38 253 SER A N 1
ATOM 2011 C CA . SER A 1 253 ? -7.258 41.031 1.367 1 47.38 253 SER A CA 1
ATOM 2012 C C . SER A 1 253 ? -5.953 40.312 1.681 1 47.38 253 SER A C 1
ATOM 2014 O O . SER A 1 253 ? -5.305 39.781 0.783 1 47.38 253 SER A O 1
ATOM 2016 N N . GLU A 1 254 ? -5.352 40.344 3.023 1 52 254 GLU A N 1
ATOM 2017 C CA . GLU A 1 254 ? -4.008 39.812 3.145 1 52 254 GLU A CA 1
ATOM 2018 C C . GLU A 1 254 ? -4.012 38.5 3.957 1 52 254 GLU A C 1
ATOM 2020 O O . GLU A 1 254 ? -4.648 38.438 5.012 1 52 254 GLU A O 1
ATOM 2025 N N . ALA A 1 255 ? -3.744 37.344 3.377 1 57.69 255 ALA A N 1
ATOM 2026 C CA . ALA A 1 255 ? -3.607 36.062 4.078 1 57.69 255 ALA A CA 1
ATOM 2027 C C . ALA A 1 255 ? -2.76 36.219 5.336 1 57.69 255 ALA A C 1
ATOM 2029 O O . ALA A 1 255 ? -1.726 36.875 5.316 1 57.69 255 ALA A O 1
ATOM 2030 N N . PRO A 1 256 ? -3.291 35.781 6.484 1 63.16 256 PRO A N 1
ATOM 2031 C CA . PRO A 1 256 ? -2.506 35.906 7.719 1 63.16 256 PRO A CA 1
ATOM 2032 C C . PRO A 1 256 ? -1.136 35.25 7.605 1 63.16 256 PRO A C 1
ATOM 2034 O O . PRO A 1 256 ? -0.992 34.219 6.918 1 63.16 256 PRO A O 1
ATOM 2037 N N . SER A 1 257 ? -0.107 35.875 8.094 1 74.69 257 SER A N 1
ATOM 2038 C CA . SER A 1 257 ? 1.261 35.375 8.062 1 74.69 257 SER A CA 1
ATOM 2039 C C . SER A 1 257 ? 1.421 34.156 8.969 1 74.69 257 SER A C 1
ATOM 2041 O O . SER A 1 257 ? 2.186 33.25 8.664 1 74.69 257 SER A O 1
ATOM 2043 N N . GLY A 1 258 ? 0.605 34.156 10.039 1 89.62 258 GLY A N 1
ATOM 2044 C CA . GLY A 1 258 ? 0.684 33.062 11 1 89.62 258 GLY A CA 1
ATOM 2045 C C . GLY A 1 258 ? -0.675 32.562 11.477 1 89.62 258 GLY A C 1
ATOM 2046 O O . GLY A 1 258 ? -1.635 32.562 10.703 1 89.62 258 GLY A O 1
ATOM 2047 N N . ILE A 1 259 ? -0.724 32 12.648 1 94.25 259 ILE A N 1
ATOM 2048 C CA . ILE A 1 259 ? -1.967 31.578 13.273 1 94.25 259 ILE A CA 1
ATOM 2049 C C . ILE A 1 259 ? -2.734 32.781 13.797 1 94.25 259 ILE A C 1
ATOM 2051 O O . ILE A 1 259 ? -2.205 33.594 14.586 1 94.25 259 ILE A O 1
ATOM 2055 N N . PRO A 1 260 ? -3.965 33 13.336 1 92.81 260 PRO A N 1
ATOM 2056 C CA . PRO A 1 260 ? -4.664 34.25 13.57 1 92.81 260 PRO A CA 1
ATOM 2057 C C . PRO A 1 260 ? -5.27 34.344 14.977 1 92.81 260 PRO A C 1
ATOM 2059 O O . PRO A 1 260 ? -6.406 34.812 15.133 1 92.81 260 PRO A O 1
ATOM 2062 N N . PHE A 1 261 ? -4.625 33.938 16.047 1 93.5 261 PHE A N 1
ATOM 2063 C CA . PHE A 1 261 ? -5.031 34.031 17.438 1 93.5 261 PHE A CA 1
ATOM 2064 C C . PHE A 1 261 ? -3.863 34.469 18.312 1 93.5 261 PHE A C 1
ATOM 2066 O O . PHE A 1 261 ? -2.701 34.344 17.922 1 93.5 261 PHE A O 1
ATOM 2073 N N . HIS A 1 262 ? -4.215 35.062 19.422 1 93.5 262 HIS A N 1
ATOM 2074 C CA . HIS A 1 262 ? -3.188 35.312 20.438 1 93.5 262 HIS A CA 1
ATOM 2075 C C . HIS A 1 262 ? -2.836 34.031 21.188 1 93.5 262 HIS A C 1
ATOM 2077 O O . HIS A 1 262 ? -3.725 33.281 21.578 1 93.5 262 HIS A O 1
ATOM 2083 N N . PHE A 1 263 ? -1.548 33.875 21.375 1 94.06 263 PHE A N 1
ATOM 2084 C CA . PHE A 1 263 ? -1.102 32.625 22.016 1 94.06 263 PHE A CA 1
ATOM 2085 C C . PHE A 1 263 ? -1.646 32.531 23.438 1 94.06 263 PHE A C 1
ATOM 2087 O O . PHE A 1 263 ? -2.037 31.453 23.875 1 94.06 263 PHE A O 1
ATOM 2094 N N . CYS A 1 264 ? -1.685 33.594 24.125 1 93.81 264 CYS A N 1
ATOM 2095 C CA . CYS A 1 264 ? -2.188 33.594 25.5 1 93.81 264 CYS A CA 1
ATOM 2096 C C . CYS A 1 264 ? -3.641 33.156 25.547 1 93.81 264 CYS A C 1
ATOM 2098 O O . CYS A 1 264 ? -4.039 32.406 26.453 1 93.81 264 CYS A O 1
ATOM 2100 N N . ASP A 1 265 ? -4.387 33.656 24.594 1 94.69 265 ASP A N 1
ATOM 2101 C CA . ASP A 1 265 ? -5.785 33.219 24.531 1 94.69 265 ASP A CA 1
ATOM 2102 C C . ASP A 1 265 ? -5.91 31.75 24.172 1 94.69 265 ASP A C 1
ATOM 2104 O O . ASP A 1 265 ? -6.785 31.062 24.703 1 94.69 265 ASP A O 1
ATOM 2108 N N . TYR A 1 266 ? -5.074 31.281 23.312 1 96.25 266 TYR A N 1
ATOM 2109 C CA . TYR A 1 266 ? -5.047 29.859 22.953 1 96.25 266 TYR A CA 1
ATOM 2110 C C . TYR A 1 266 ? -4.707 29 24.156 1 96.25 266 TYR A C 1
ATOM 2112 O O . TYR A 1 266 ? -5.336 27.969 24.391 1 96.25 266 TYR A O 1
ATOM 2120 N N . LEU A 1 267 ? -3.748 29.406 24.953 1 95 267 LEU A N 1
ATOM 2121 C CA . LEU A 1 267 ? -3.322 28.688 26.156 1 95 267 LEU A CA 1
ATOM 2122 C C . LEU A 1 267 ? -4.461 28.594 27.172 1 95 267 LEU A C 1
ATOM 2124 O O . LEU A 1 267 ? -4.672 27.547 27.766 1 95 267 LEU A O 1
ATOM 2128 N N . GLU A 1 268 ? -5.094 29.703 27.312 1 94.5 268 GLU A N 1
ATOM 2129 C CA . GLU A 1 268 ? -6.242 29.719 28.203 1 94.5 268 GLU A CA 1
ATOM 2130 C C . GLU A 1 268 ? -7.305 28.719 27.766 1 94.5 268 GLU A C 1
ATOM 2132 O O . GLU A 1 268 ? -7.801 27.922 28.562 1 94.5 268 GLU A O 1
ATOM 2137 N N . LEU A 1 269 ? -7.57 28.75 26.547 1 95.38 269 LEU A N 1
ATOM 2138 C CA . LEU A 1 269 ? -8.633 27.922 26 1 95.38 269 LEU A CA 1
ATOM 2139 C C . LEU A 1 269 ? -8.258 26.438 26.078 1 95.38 269 LEU A C 1
ATOM 2141 O O . LEU A 1 269 ? -9.086 25.609 26.453 1 95.38 269 LEU A O 1
ATOM 2145 N N . ILE A 1 270 ? -7.07 26.078 25.734 1 95.75 270 ILE A N 1
ATOM 2146 C CA . ILE A 1 270 ? -6.691 24.672 25.672 1 95.75 270 ILE A CA 1
ATOM 2147 C C . ILE A 1 270 ? -6.625 24.109 27.094 1 95.75 270 ILE A C 1
ATOM 2149 O O . ILE A 1 270 ? -6.953 22.938 27.312 1 95.75 270 ILE A O 1
ATOM 2153 N N . ASP A 1 271 ? -6.176 24.891 28.016 1 91.94 271 ASP A N 1
ATOM 2154 C CA . ASP A 1 271 ? -6.18 24.453 29.406 1 91.94 271 ASP A CA 1
ATOM 2155 C C . ASP A 1 271 ? -7.602 24.156 29.891 1 91.94 271 ASP A C 1
ATOM 2157 O O . ASP A 1 271 ? -7.859 23.109 30.484 1 91.94 271 ASP A O 1
ATOM 2161 N N . TRP A 1 272 ? -8.438 25.094 29.594 1 92.69 272 TRP A N 1
ATOM 2162 C CA . TRP A 1 272 ? -9.844 24.953 29.953 1 92.69 272 TRP A CA 1
ATOM 2163 C C . TRP A 1 272 ? -10.461 23.734 29.281 1 92.69 272 TRP A C 1
ATOM 2165 O O . TRP A 1 272 ? -11.133 22.922 29.938 1 92.69 272 TRP A O 1
ATOM 2175 N N . THR A 1 273 ? -10.258 23.547 28.031 1 93.81 273 THR A N 1
ATOM 2176 C CA . THR A 1 273 ? -10.805 22.453 27.25 1 93.81 273 THR A CA 1
ATOM 2177 C C . THR A 1 273 ? -10.25 21.109 27.719 1 93.81 273 THR A C 1
ATOM 2179 O O . THR A 1 273 ? -10.992 20.141 27.859 1 93.81 273 THR A O 1
ATOM 2182 N N . GLY A 1 274 ? -8.914 21.062 27.938 1 91.25 274 GLY A N 1
ATOM 2183 C CA . GLY A 1 274 ? -8.273 19.844 28.391 1 91.25 274 GLY A CA 1
ATOM 2184 C C . GLY A 1 274 ? -8.859 19.312 29.688 1 91.25 274 GLY A C 1
ATOM 2185 O O . GLY A 1 274 ? -9.031 18.094 29.844 1 91.25 274 GLY A O 1
ATOM 2186 N N . ARG A 1 275 ? -9.188 20.172 30.562 1 87.44 275 ARG A N 1
ATOM 2187 C CA . ARG A 1 275 ? -9.766 19.781 31.844 1 87.44 275 ARG A CA 1
ATOM 2188 C C . ARG A 1 275 ? -11.172 19.234 31.672 1 87.44 275 ARG A C 1
ATOM 2190 O O . ARG A 1 275 ? -11.602 18.359 32.438 1 87.44 275 ARG A O 1
ATOM 2197 N N . ALA A 1 276 ? -11.773 19.672 30.672 1 87.19 276 ALA A N 1
ATOM 2198 C CA . ALA A 1 276 ? -13.164 19.281 30.453 1 87.19 276 ALA A CA 1
ATOM 2199 C C . ALA A 1 276 ? -13.258 17.938 29.75 1 87.19 276 ALA A C 1
ATOM 2201 O O . ALA A 1 276 ? -14.258 17.219 29.891 1 87.19 276 ALA A O 1
ATOM 2202 N N . ILE A 1 277 ? -12.312 17.562 29.047 1 86.44 277 ILE A N 1
ATOM 2203 C CA . ILE A 1 277 ? -12.477 16.391 28.203 1 86.44 277 ILE A CA 1
ATOM 2204 C C . ILE A 1 277 ? -11.688 15.219 28.797 1 86.44 277 ILE A C 1
ATOM 2206 O O . ILE A 1 277 ? -11.711 14.109 28.266 1 86.44 277 ILE A O 1
ATOM 2210 N N . ARG A 1 278 ? -11.078 15.391 29.922 1 78.38 278 ARG A N 1
ATOM 2211 C CA . ARG A 1 278 ? -10.336 14.312 30.578 1 78.38 278 ARG A CA 1
ATOM 2212 C C . ARG A 1 278 ? -11.266 13.164 30.953 1 78.38 278 ARG A C 1
ATOM 2214 O O . ARG A 1 278 ? -12.336 13.391 31.531 1 78.38 278 ARG A O 1
ATOM 2221 N N . PRO A 1 279 ? -11.117 11.945 30.422 1 69.56 279 PRO A N 1
ATOM 2222 C CA . PRO A 1 279 ? -12.039 10.82 30.625 1 69.56 279 PRO A CA 1
ATOM 2223 C C . PRO A 1 279 ? -12.422 10.617 32.094 1 69.56 279 PRO A C 1
ATOM 2225 O O . PRO A 1 279 ? -13.578 10.344 32.406 1 69.56 279 PRO A O 1
ATOM 2228 N N . ASN A 1 280 ? -11.594 10.289 33.094 1 61.53 280 ASN A N 1
ATOM 2229 C CA . ASN A 1 280 ? -11.906 9.859 34.469 1 61.53 280 ASN A CA 1
ATOM 2230 C C . ASN A 1 280 ? -12.359 11.031 35.312 1 61.53 280 ASN A C 1
ATOM 2232 O O . ASN A 1 280 ? -12.523 10.875 36.531 1 61.53 280 ASN A O 1
ATOM 2236 N N . LYS A 1 281 ? -12.414 12.234 34.844 1 58.09 281 LYS A N 1
ATOM 2237 C CA . LYS A 1 281 ? -12.867 13.312 35.688 1 58.09 281 LYS A CA 1
ATOM 2238 C C . LYS A 1 281 ? -14.086 14.023 35.125 1 58.09 281 LYS A C 1
ATOM 2240 O O . LYS A 1 281 ? -14.07 14.43 33.938 1 58.09 281 LYS A O 1
ATOM 2245 N N . THR A 1 282 ? -15.203 13.555 35.438 1 51.62 282 THR A N 1
ATOM 2246 C CA . THR A 1 282 ? -16.391 14.32 35.062 1 51.62 282 THR A CA 1
ATOM 2247 C C . THR A 1 282 ? -16.125 15.82 35.188 1 51.62 282 THR A C 1
ATOM 2249 O O . THR A 1 282 ? -15.805 16.312 36.25 1 51.62 282 THR A O 1
ATOM 2252 N N . GLY A 1 283 ? -15.453 16.375 34.281 1 50.91 283 GLY A N 1
ATOM 2253 C CA . GLY A 1 283 ? -14.797 17.672 34.25 1 50.91 283 GLY A CA 1
ATOM 2254 C C . GLY A 1 283 ? -15.711 18.812 34.688 1 50.91 283 GLY A C 1
ATOM 2255 O O . GLY A 1 283 ? -16.875 18.859 34.281 1 50.91 283 GLY A O 1
ATOM 2256 N N . TYR A 1 284 ? -15.57 19.219 35.875 1 53.56 284 TYR A N 1
ATOM 2257 C CA . TYR A 1 284 ? -16.078 20.516 36.312 1 53.56 284 TYR A CA 1
ATOM 2258 C C . TYR A 1 284 ? -15.664 21.609 35.344 1 53.56 284 TYR A C 1
ATOM 2260 O O . TYR A 1 284 ? -14.484 21.781 35.062 1 53.56 284 TYR A O 1
ATOM 2268 N N . ILE A 1 285 ? -16.484 21.969 34.406 1 59.62 285 ILE A N 1
ATOM 2269 C CA . ILE A 1 285 ? -16.25 23.156 33.594 1 59.62 285 ILE A CA 1
ATOM 2270 C C . ILE A 1 285 ? -16.344 24.406 34.469 1 59.62 285 ILE A C 1
ATOM 2272 O O . ILE A 1 285 ? -17.359 24.609 35.156 1 59.62 285 ILE A O 1
ATOM 2276 N N . ASP A 1 286 ? -15.258 24.938 34.812 1 61.09 286 ASP A N 1
ATOM 2277 C CA . ASP A 1 286 ? -15.281 26.234 35.5 1 61.09 286 ASP A CA 1
ATOM 2278 C C . ASP A 1 286 ? -16.234 27.203 34.812 1 61.09 286 ASP A C 1
ATOM 2280 O O . ASP A 1 286 ? -16.422 27.141 33.594 1 61.09 286 ASP A O 1
ATOM 2284 N N . SER A 1 287 ? -17.016 27.891 35.5 1 63.25 287 SER A N 1
ATOM 2285 C CA . SER A 1 287 ? -18.078 28.812 35.094 1 63.25 287 SER A CA 1
ATOM 2286 C C . SER A 1 287 ? -17.531 29.938 34.219 1 63.25 287 SER A C 1
ATOM 2288 O O . SER A 1 287 ? -18.266 30.516 33.406 1 63.25 287 SER A O 1
ATOM 2290 N N . SER A 1 288 ? -16.156 30.203 34.219 1 77.31 288 SER A N 1
ATOM 2291 C CA . SER A 1 288 ? -15.734 31.344 33.406 1 77.31 288 SER A CA 1
ATOM 2292 C C . SER A 1 288 ? -15.312 30.906 32 1 77.31 288 SER A C 1
ATOM 2294 O O . SER A 1 288 ? -14.375 30.125 31.859 1 77.31 288 SER A O 1
ATOM 2296 N N . GLN A 1 289 ? -16.078 31.281 31.031 1 84.56 289 GLN A N 1
ATOM 2297 C CA . GLN A 1 289 ? -15.828 30.938 29.641 1 84.56 289 GLN A CA 1
ATOM 2298 C C . GLN A 1 289 ? -14.578 31.641 29.109 1 84.56 289 GLN A C 1
ATOM 2300 O O . GLN A 1 289 ? -14.383 32.844 29.359 1 84.56 289 GLN A O 1
ATOM 2305 N N . PRO A 1 290 ? -13.734 30.906 28.516 1 91.56 290 PRO A N 1
ATOM 2306 C CA . PRO A 1 290 ? -12.516 31.5 27.953 1 91.56 290 PRO A CA 1
ATOM 2307 C C . PRO A 1 290 ? -12.805 32.625 26.984 1 91.56 290 PRO A C 1
ATOM 2309 O O . PRO A 1 290 ? -13.812 32.594 26.266 1 91.56 290 PRO A O 1
ATOM 2312 N N . LYS A 1 291 ? -11.898 33.594 26.938 1 91.25 291 LYS A N 1
ATOM 2313 C CA . LYS A 1 291 ? -12.031 34.812 26.156 1 91.25 291 LYS A CA 1
ATOM 2314 C C . LYS A 1 291 ? -12.305 34.5 24.688 1 91.25 291 LYS A C 1
ATOM 2316 O O . LYS A 1 291 ? -13.195 35.094 24.078 1 91.25 291 LYS A O 1
ATOM 2321 N N . LEU A 1 292 ? -11.594 33.594 24.125 1 91.06 292 LEU A N 1
ATOM 2322 C CA . LEU A 1 292 ? -11.695 33.312 22.703 1 91.06 292 LEU A CA 1
ATOM 2323 C C . LEU A 1 292 ? -13.086 32.781 22.359 1 91.06 292 LEU A C 1
ATOM 2325 O O . LEU A 1 292 ? -13.625 33.125 21.297 1 91.06 292 LEU A O 1
ATOM 2329 N N . LEU A 1 293 ? -13.625 31.984 23.188 1 92.31 293 LEU A N 1
ATOM 2330 C CA . LEU A 1 293 ? -14.969 31.484 22.938 1 92.31 293 LEU A CA 1
ATOM 2331 C C . LEU A 1 293 ? -15.984 32.625 22.953 1 92.31 293 LEU A C 1
ATOM 2333 O O . LEU A 1 293 ? -16.891 32.656 22.109 1 92.31 293 LEU A O 1
ATOM 2337 N N . ASN A 1 294 ? -15.82 33.469 23.859 1 91 294 ASN A N 1
ATOM 2338 C CA . ASN A 1 294 ? -16.703 34.625 23.953 1 91 294 ASN A CA 1
ATOM 2339 C C . ASN A 1 294 ? -16.594 35.5 22.719 1 91 294 ASN A C 1
ATOM 2341 O O . ASN A 1 294 ? -17.609 35.938 22.156 1 91 294 ASN A O 1
ATOM 2345 N N . GLU A 1 295 ? -15.398 35.781 22.359 1 90.5 295 GLU A N 1
ATOM 2346 C CA . GLU A 1 295 ? -15.141 36.625 21.203 1 90.5 295 GLU A CA 1
ATOM 2347 C C . GLU A 1 295 ? -15.719 36.031 19.922 1 90.5 295 GLU A C 1
ATOM 2349 O O . GLU A 1 295 ? -16.219 36.781 19.062 1 90.5 295 GLU A O 1
ATOM 2354 N N . LEU A 1 296 ? -15.688 34.75 19.828 1 91.12 296 LEU A N 1
ATOM 2355 C CA . LEU A 1 296 ? -16.125 34.062 18.609 1 91.12 296 LEU A CA 1
ATOM 2356 C C . LEU A 1 296 ? -17.594 33.688 18.688 1 91.12 296 LEU A C 1
ATOM 2358 O O . LEU A 1 296 ? -18.188 33.219 17.703 1 91.12 296 LEU A O 1
ATOM 2362 N N . GLY A 1 297 ? -18.172 33.875 19.875 1 90.62 297 GLY A N 1
ATOM 2363 C CA . GLY A 1 297 ? -19.578 33.562 20.078 1 90.62 297 GLY A CA 1
ATOM 2364 C C . GLY A 1 297 ? -19.875 32.094 20.062 1 90.62 297 GLY A C 1
ATOM 2365 O O . GLY A 1 297 ? -20.969 31.672 19.656 1 90.62 297 GLY A O 1
ATOM 2366 N N . ILE A 1 298 ? -18.953 31.266 20.453 1 93.38 298 ILE A N 1
ATOM 2367 C CA . ILE A 1 298 ? -19.125 29.812 20.406 1 93.38 298 ILE A CA 1
ATOM 2368 C C . ILE A 1 298 ? -19.594 29.312 21.781 1 93.38 298 ILE A C 1
ATOM 2370 O O . ILE A 1 298 ? -18.922 29.547 22.797 1 93.38 298 ILE A O 1
ATOM 2374 N N . PRO A 1 299 ? -20.719 28.609 21.781 1 92.81 299 PRO A N 1
ATOM 2375 C CA . PRO A 1 299 ? -21.156 28.031 23.047 1 92.81 299 PRO A CA 1
ATOM 2376 C C . PRO A 1 299 ? -20.203 26.969 23.594 1 92.81 299 PRO A C 1
ATOM 2378 O O . PRO A 1 299 ? -19.625 26.203 22.812 1 92.81 299 PRO A O 1
ATOM 2381 N N . ALA A 1 300 ? -20.141 26.922 24.875 1 91.88 300 ALA A N 1
ATOM 2382 C CA . ALA A 1 300 ? -19.203 26.031 25.547 1 91.88 300 ALA A CA 1
ATOM 2383 C C . ALA A 1 300 ? -19.469 24.578 25.188 1 91.88 300 ALA A C 1
ATOM 2385 O O . ALA A 1 300 ? -18.547 23.812 24.891 1 91.88 300 ALA A O 1
ATOM 2386 N N . ASP A 1 301 ? -20.703 24.203 25.125 1 90.94 301 ASP A N 1
ATOM 2387 C CA . ASP A 1 301 ? -21.062 22.812 24.844 1 90.94 301 ASP A CA 1
ATOM 2388 C C . ASP A 1 301 ? -20.688 22.422 23.422 1 90.94 301 ASP A C 1
ATOM 2390 O O . ASP A 1 301 ? -20.188 21.312 23.188 1 90.94 301 ASP A O 1
ATOM 2394 N N . ALA A 1 302 ? -20.922 23.281 22.531 1 92.94 302 ALA A N 1
ATOM 2395 C CA . ALA A 1 302 ? -20.562 23.031 21.141 1 92.94 302 ALA A CA 1
ATOM 2396 C C . ALA A 1 302 ? -19.062 22.891 20.969 1 92.94 302 ALA A C 1
ATOM 2398 O O . ALA A 1 302 ? -18.594 22.031 20.219 1 92.94 302 ALA A O 1
ATOM 2399 N N . TRP A 1 303 ? -18.375 23.734 21.688 1 93.88 303 TRP A N 1
ATOM 2400 C CA . TRP A 1 303 ? -16.906 23.719 21.625 1 93.88 303 TRP A CA 1
ATOM 2401 C C . TRP A 1 303 ? -16.359 22.391 22.156 1 93.88 303 TRP A C 1
ATOM 2403 O O . TRP A 1 303 ? -15.516 21.766 21.5 1 93.88 303 TRP A O 1
ATOM 2413 N N . ILE A 1 304 ? -16.828 21.953 23.25 1 91 304 ILE A N 1
ATOM 2414 C CA . ILE A 1 304 ? -16.344 20.734 23.891 1 91 304 ILE A CA 1
ATOM 2415 C C . ILE A 1 304 ? -16.641 19.531 22.984 1 91 304 ILE A C 1
ATOM 2417 O O . ILE A 1 304 ? -15.812 18.641 22.828 1 91 304 ILE A O 1
ATOM 2421 N N . THR A 1 305 ? -17.766 19.547 22.406 1 90.38 305 THR A N 1
ATOM 2422 C CA . THR A 1 305 ? -18.141 18.484 21.484 1 90.38 305 THR A CA 1
ATOM 2423 C C . THR A 1 305 ? -17.172 18.438 20.312 1 90.38 305 THR A C 1
ATOM 2425 O O . THR A 1 305 ? -16.734 17.359 19.906 1 90.38 305 THR A O 1
ATOM 2428 N N . SER A 1 306 ? -16.875 19.578 19.797 1 90.94 306 SER A N 1
ATOM 2429 C CA . SER A 1 306 ? -15.969 19.656 18.656 1 90.94 306 SER A CA 1
ATOM 2430 C C . SER A 1 306 ? -14.562 19.219 19.047 1 90.94 306 SER A C 1
ATOM 2432 O O . SER A 1 306 ? -13.898 18.516 18.281 1 90.94 306 SER A O 1
ATOM 2434 N N . ALA A 1 307 ? -14.148 19.641 20.172 1 87 307 ALA A N 1
ATOM 2435 C CA . ALA A 1 307 ? -12.805 19.297 20.625 1 87 307 ALA A CA 1
ATOM 2436 C C . ALA A 1 307 ? -12.664 17.797 20.844 1 87 307 ALA A C 1
ATOM 2438 O O . ALA A 1 307 ? -11.57 17.234 20.688 1 87 307 ALA A O 1
ATOM 2439 N N . LYS A 1 308 ? -13.719 17.109 21.094 1 87.12 308 LYS A N 1
ATOM 2440 C CA . LYS A 1 308 ? -13.703 15.68 21.375 1 87.12 308 LYS A CA 1
ATOM 2441 C C . LYS A 1 308 ? -13.805 14.859 20.094 1 87.12 308 LYS A C 1
ATOM 2443 O O . LYS A 1 308 ? -13.227 13.773 20 1 87.12 308 LYS A O 1
ATOM 2448 N N . ALA A 1 309 ? -14.523 15.414 19.172 1 90.75 309 ALA A N 1
ATOM 2449 C CA . ALA A 1 309 ? -14.906 14.539 18.062 1 90.75 309 ALA A CA 1
ATOM 2450 C C . ALA A 1 309 ? -14.734 15.258 16.719 1 90.75 309 ALA A C 1
ATOM 2452 O O . ALA A 1 309 ? -15.531 15.055 15.797 1 90.75 309 ALA A O 1
ATOM 2453 N N . PHE A 1 310 ? -13.828 16.078 16.609 1 91 310 PHE A N 1
ATOM 2454 C CA . PHE A 1 310 ? -13.641 16.906 15.422 1 91 310 PHE A CA 1
ATOM 2455 C C . PHE A 1 310 ? -13.609 16.047 14.164 1 91 310 PHE A C 1
ATOM 2457 O O . PHE A 1 310 ? -14.312 16.344 13.195 1 91 310 PHE A O 1
ATOM 2464 N N . ARG A 1 311 ? -12.906 14.953 14.18 1 85.56 311 ARG A N 1
ATOM 2465 C CA . ARG A 1 311 ? -12.688 14.125 12.992 1 85.56 311 ARG A CA 1
ATOM 2466 C C . ARG A 1 311 ? -13.977 13.406 12.594 1 85.56 311 ARG A C 1
ATOM 2468 O O . ARG A 1 311 ? -14.172 13.094 11.414 1 85.56 311 ARG A O 1
ATOM 2475 N N . ARG A 1 312 ? -14.797 13.125 13.477 1 89.44 312 ARG A N 1
ATOM 2476 C CA . ARG A 1 312 ? -16.031 12.391 13.195 1 89.44 312 ARG A CA 1
ATOM 2477 C C . ARG A 1 312 ? -17.125 13.328 12.719 1 89.44 312 ARG A C 1
ATOM 2479 O O . ARG A 1 312 ? -18.109 12.883 12.125 1 89.44 312 ARG A O 1
ATOM 2486 N N . GLN A 1 313 ? -16.922 14.547 12.969 1 90.62 313 GLN A N 1
ATOM 2487 C CA . GLN A 1 313 ? -17.969 15.516 12.703 1 90.62 313 GLN A CA 1
ATOM 2488 C C . GLN A 1 313 ? -17.984 15.938 11.234 1 90.62 313 GLN A C 1
ATOM 2490 O O . GLN A 1 313 ? -19.016 16.328 10.695 1 90.62 313 GLN A O 1
ATOM 2495 N N . TYR A 1 314 ? -16.812 15.898 10.672 1 90.19 314 TYR A N 1
ATOM 2496 C CA . TYR A 1 314 ? -16.641 16.406 9.312 1 90.19 314 TYR A CA 1
ATOM 2497 C C . TYR A 1 314 ? -15.953 15.375 8.43 1 90.19 314 TYR A C 1
ATOM 2499 O O . TYR A 1 314 ? -15.406 14.391 8.93 1 90.19 314 TYR A O 1
ATOM 2507 N N . SER A 1 315 ? -16.078 15.547 7.141 1 86.31 315 SER A N 1
ATOM 2508 C CA . SER A 1 315 ? -15.398 14.688 6.184 1 86.31 315 SER A CA 1
ATOM 2509 C C . SER A 1 315 ? -14.688 15.5 5.109 1 86.31 315 SER A C 1
ATOM 2511 O O . SER A 1 315 ? -15.328 16.078 4.227 1 86.31 315 SER A O 1
ATOM 2513 N N . GLY A 1 316 ? -13.469 15.633 5.219 1 89.69 316 GLY A N 1
ATOM 2514 C CA . GLY A 1 316 ? -12.656 16.219 4.168 1 89.69 316 GLY A CA 1
ATOM 2515 C C . GLY A 1 316 ? -12.594 17.734 4.234 1 89.69 316 GLY A C 1
ATOM 2516 O O . GLY A 1 316 ? -11.688 18.344 3.67 1 89.69 316 GLY A O 1
ATOM 2517 N N . ILE A 1 317 ? -13.602 18.328 4.867 1 92.69 317 ILE A N 1
ATOM 2518 C CA . ILE A 1 317 ? -13.688 19.781 4.91 1 92.69 317 ILE A CA 1
ATOM 2519 C C . ILE A 1 317 ? -14.391 20.219 6.195 1 92.69 317 ILE A C 1
ATOM 2521 O O . ILE A 1 317 ? -15.312 19.547 6.664 1 92.69 317 ILE A O 1
ATOM 2525 N N . SER A 1 318 ? -13.883 21.25 6.773 1 94.62 318 SER A N 1
ATOM 2526 C CA . SER A 1 318 ? -14.523 21.828 7.953 1 94.62 318 SER A CA 1
ATOM 2527 C C . SER A 1 318 ? -14.555 23.359 7.871 1 94.62 318 SER A C 1
ATOM 2529 O O . SER A 1 318 ? -13.602 23.984 7.398 1 94.62 318 SER A O 1
ATOM 2531 N N . GLY A 1 319 ? -15.594 23.953 8.258 1 95.06 319 GLY A N 1
ATOM 2532 C CA . GLY A 1 319 ? -15.828 25.391 8.242 1 95.06 319 GLY A CA 1
ATOM 2533 C C . GLY A 1 319 ? -17.297 25.75 8.312 1 95.06 319 GLY A C 1
ATOM 2534 O O . GLY A 1 319 ? -18.125 24.953 8.766 1 95.06 319 GLY A O 1
ATOM 2535 N N . ARG A 1 320 ? -17.531 27.016 7.984 1 95.31 320 ARG A N 1
ATOM 2536 C CA . ARG A 1 320 ? -18.922 27.453 7.906 1 95.31 320 ARG A CA 1
ATOM 2537 C C . ARG A 1 320 ? -19.688 26.656 6.863 1 95.31 320 ARG A C 1
ATOM 2539 O O . ARG A 1 320 ? -19.172 26.375 5.777 1 95.31 320 ARG A O 1
ATOM 2546 N N . TRP A 1 321 ? -20.938 26.391 7.156 1 94.69 321 TRP A N 1
ATOM 2547 C CA . TRP A 1 321 ? -21.719 25.453 6.371 1 94.69 321 TRP A CA 1
ATOM 2548 C C . TRP A 1 321 ? -21.797 25.875 4.91 1 94.69 321 TRP A C 1
ATOM 2550 O O . TRP A 1 321 ? -21.578 25.062 4.008 1 94.69 321 TRP A O 1
ATOM 2560 N N . ASP A 1 322 ? -22.125 27.141 4.664 1 93.44 322 ASP A N 1
ATOM 2561 C CA . ASP A 1 322 ? -22.234 27.625 3.293 1 93.44 322 ASP A CA 1
ATOM 2562 C C . ASP A 1 322 ? -20.906 27.531 2.562 1 93.44 322 ASP A C 1
ATOM 2564 O O . ASP A 1 322 ? -20.859 27.203 1.377 1 93.44 322 ASP A O 1
ATOM 2568 N N . ALA A 1 323 ? -19.844 27.797 3.291 1 93.19 323 ALA A N 1
ATOM 2569 C CA . ALA A 1 323 ? -18.516 27.719 2.705 1 93.19 323 ALA A CA 1
ATOM 2570 C C . ALA A 1 323 ? -18.156 26.281 2.365 1 93.19 323 ALA A C 1
ATOM 2572 O O . ALA A 1 323 ? -17.531 26.016 1.332 1 93.19 323 ALA A O 1
ATOM 2573 N N . MET A 1 324 ? -18.547 25.359 3.195 1 93.69 324 MET A N 1
ATOM 2574 C CA . MET A 1 324 ? -18.297 23.938 2.953 1 93.69 324 MET A CA 1
ATOM 2575 C C . MET A 1 324 ? -19.016 23.453 1.698 1 93.69 324 MET A C 1
ATOM 2577 O O . MET A 1 324 ? -18.422 22.797 0.85 1 93.69 324 MET A O 1
ATOM 2581 N N . CYS A 1 325 ? -20.234 23.844 1.625 1 91.94 325 CYS A N 1
ATOM 2582 C CA . CYS A 1 325 ? -21.031 23.453 0.469 1 91.94 325 CYS A CA 1
ATOM 2583 C C . CYS A 1 325 ? -20.453 24.031 -0.815 1 91.94 325 CYS A C 1
ATOM 2585 O O . CYS A 1 325 ? -20.406 23.359 -1.844 1 91.94 325 CYS A O 1
ATOM 2587 N N . GLU A 1 326 ? -20.125 25.25 -0.704 1 90.38 326 GLU A N 1
ATOM 2588 C CA . GLU A 1 326 ? -19.531 25.922 -1.865 1 90.38 326 GLU A CA 1
ATOM 2589 C C . GLU A 1 326 ? -18.234 25.234 -2.291 1 90.38 326 GLU A C 1
ATOM 2591 O O . GLU A 1 326 ? -17.984 25.047 -3.486 1 90.38 326 GLU A O 1
ATOM 2596 N N . PHE A 1 327 ? -17.453 24.938 -1.309 1 89.38 327 PHE A N 1
ATOM 2597 C CA . PHE A 1 327 ? -16.203 24.234 -1.581 1 89.38 327 PHE A CA 1
ATOM 2598 C C . PHE A 1 327 ? -16.453 22.938 -2.328 1 89.38 327 PHE A C 1
ATOM 2600 O O . PHE A 1 327 ? -15.766 22.625 -3.307 1 89.38 327 PHE A O 1
ATOM 2607 N N . LYS A 1 328 ? -17.359 22.156 -1.913 1 87.19 328 LYS A N 1
ATOM 2608 C CA . LYS A 1 328 ? -17.688 20.875 -2.543 1 87.19 328 LYS A CA 1
ATOM 2609 C C . LYS A 1 328 ? -18.203 21.078 -3.965 1 87.19 328 LYS A C 1
ATOM 2611 O O . LYS A 1 328 ? -17.875 20.312 -4.867 1 87.19 328 LYS A O 1
ATOM 2616 N N . ARG A 1 329 ? -19.016 22.047 -4.074 1 85.38 329 ARG A N 1
ATOM 2617 C CA . ARG A 1 329 ? -19.547 22.359 -5.395 1 85.38 329 ARG A CA 1
ATOM 2618 C C . ARG A 1 329 ? -18.422 22.719 -6.371 1 85.38 329 ARG A C 1
ATOM 2620 O O . ARG A 1 329 ? -18.406 22.219 -7.5 1 85.38 329 ARG A O 1
ATOM 2627 N N . GLN A 1 330 ? -17.562 23.469 -5.926 1 84.38 330 GLN A N 1
ATOM 2628 C CA . GLN A 1 330 ? -16.469 23.938 -6.758 1 84.38 330 GLN A CA 1
ATOM 2629 C C . GLN A 1 330 ? -15.562 22.781 -7.18 1 84.38 330 GLN A C 1
ATOM 2631 O O . GLN A 1 330 ? -14.992 22.812 -8.273 1 84.38 330 GLN A O 1
ATOM 2636 N N . HIS A 1 331 ? -15.484 21.812 -6.344 1 81.62 331 HIS A N 1
ATOM 2637 C CA . HIS A 1 331 ? -14.531 20.734 -6.605 1 81.62 331 HIS A CA 1
ATOM 2638 C C . HIS A 1 331 ? -15.25 19.469 -7.059 1 81.62 331 HIS A C 1
ATOM 2640 O O . HIS A 1 331 ? -14.633 18.406 -7.156 1 81.62 331 HIS A O 1
ATOM 2646 N N . GLN A 1 332 ? -16.422 19.516 -7.285 1 70.62 332 GLN A N 1
ATOM 2647 C CA . GLN A 1 332 ? -17.25 18.422 -7.773 1 70.62 332 GLN A CA 1
ATOM 2648 C C . GLN A 1 332 ? -17.078 17.188 -6.895 1 70.62 332 GLN A C 1
ATOM 2650 O O . GLN A 1 332 ? -16.922 16.062 -7.402 1 70.62 332 GLN A O 1
ATOM 2655 N N . SER A 1 333 ? -16.906 17.422 -5.68 1 67.06 333 SER A N 1
ATOM 2656 C CA . SER A 1 333 ? -16.656 16.344 -4.738 1 67.06 333 SER A CA 1
ATOM 2657 C C . SER A 1 333 ? -17.938 15.867 -4.078 1 67.06 333 SER A C 1
ATOM 2659 O O . SER A 1 333 ? -17.969 15.633 -2.867 1 67.06 333 SER A O 1
ATOM 2661 N N . GLY A 1 334 ? -19.031 15.703 -4.812 1 67.19 334 GLY A N 1
ATOM 2662 C CA . GLY A 1 334 ? -20.297 15.203 -4.297 1 67.19 334 GLY A CA 1
ATOM 2663 C C . GLY A 1 334 ? -21.203 16.297 -3.783 1 67.19 334 GLY A C 1
ATOM 2664 O O . GLY A 1 334 ? -20.75 17.422 -3.518 1 67.19 334 GLY A O 1
ATOM 2665 N N . LYS A 1 335 ? -22.438 16.047 -3.65 1 66.56 335 LYS A N 1
ATOM 2666 C CA . LYS A 1 335 ? -23.453 17.016 -3.262 1 66.56 335 LYS A CA 1
ATOM 2667 C C . LYS A 1 335 ? -23.672 17.016 -1.752 1 66.56 335 LYS A C 1
ATOM 2669 O O . LYS A 1 335 ? -24.141 18.016 -1.184 1 66.56 335 LYS A O 1
ATOM 2674 N N . TRP A 1 336 ? -23.125 16.031 -1.132 1 80.94 336 TRP A N 1
ATOM 2675 C CA . TRP A 1 336 ? -23.469 15.891 0.282 1 80.94 336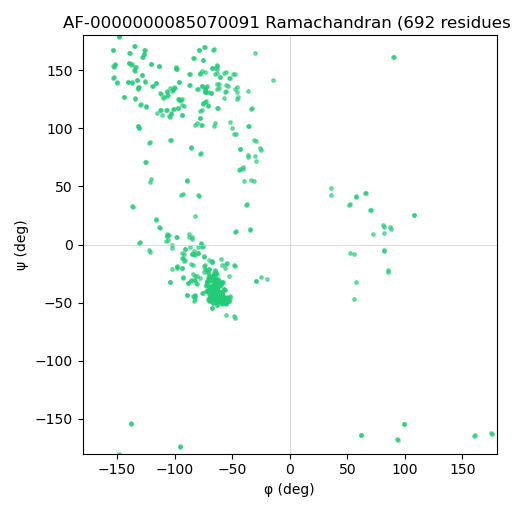 TRP A CA 1
ATOM 2676 C C . TRP A 1 336 ? -22.297 16.312 1.16 1 80.94 336 TRP A C 1
ATOM 2678 O O . TRP A 1 336 ? -21.141 16.031 0.841 1 80.94 336 TRP A O 1
ATOM 2688 N N . CYS A 1 337 ? -22.578 17.219 2.107 1 84.06 337 CYS A N 1
ATOM 2689 C CA . CYS A 1 337 ? -21.609 17.656 3.105 1 84.06 337 CYS A CA 1
ATOM 2690 C C . CYS A 1 337 ? -22 17.188 4.5 1 84.06 337 CYS A C 1
ATOM 2692 O O . CYS A 1 337 ? -23.172 17.312 4.891 1 84.06 337 CYS A O 1
ATOM 2694 N N . LYS A 1 338 ? -21.094 16.594 5.172 1 88.75 338 LYS A N 1
ATOM 2695 C CA . LYS A 1 338 ? -21.328 16.078 6.52 1 88.75 338 LYS A CA 1
ATOM 2696 C C . LYS A 1 338 ? -21.078 17.156 7.566 1 88.75 338 LYS A C 1
ATOM 2698 O O . LYS A 1 338 ? -20.109 17.922 7.457 1 88.75 338 LYS A O 1
ATOM 2703 N N . GLY A 1 339 ? -21.969 17.297 8.633 1 92.5 339 GLY A N 1
ATOM 2704 C CA . GLY A 1 339 ? -21.625 18.062 9.82 1 92.5 339 GLY A CA 1
ATOM 2705 C C . GLY A 1 339 ? -22.359 19.375 9.914 1 92.5 339 GLY A C 1
ATOM 2706 O O . GLY A 1 339 ? -21.875 20.328 10.547 1 92.5 339 GLY A O 1
ATOM 2707 N N . LYS A 1 340 ? -23.531 19.484 9.289 1 93.56 340 LYS A N 1
ATOM 2708 C CA . LYS A 1 340 ? -24.281 20.734 9.258 1 93.56 340 LYS A CA 1
ATOM 2709 C C . LYS A 1 340 ? -24.547 21.25 10.664 1 93.56 340 LYS A C 1
ATOM 2711 O O . LYS A 1 340 ? -24.266 22.422 10.969 1 93.56 340 LYS A O 1
ATOM 2716 N N . SER A 1 341 ? -25.062 20.406 11.492 1 93.62 341 SER A N 1
ATOM 2717 C CA . SER A 1 341 ? -25.406 20.828 12.844 1 93.62 341 SER A CA 1
ATOM 2718 C C . SER A 1 341 ? -24.188 21.266 13.633 1 93.62 341 SER A C 1
ATOM 2720 O O . SER A 1 341 ? -24.234 22.266 14.359 1 93.62 341 SER A O 1
ATOM 2722 N N . TYR A 1 342 ? -23.109 20.594 13.469 1 93.94 342 TYR A N 1
ATOM 2723 C CA . TYR A 1 342 ? -21.875 20.938 14.164 1 93.94 342 TYR A CA 1
ATOM 2724 C C . TYR A 1 342 ? -21.281 22.25 13.641 1 93.94 342 TYR A C 1
ATOM 2726 O O . TYR A 1 342 ? -20.812 23.078 14.414 1 93.94 342 TYR A O 1
ATOM 2734 N N . SER A 1 343 ? -21.328 22.344 12.352 1 94.44 343 SER A N 1
ATOM 2735 C CA . SER A 1 343 ? -20.875 23.578 11.734 1 94.44 343 SER A CA 1
ATOM 2736 C C . SER A 1 343 ? -21.641 24.781 12.25 1 94.44 343 SER A C 1
ATOM 2738 O O . SER A 1 343 ? -21.047 25.781 12.656 1 94.44 343 SER A O 1
ATOM 2740 N N . ASN A 1 344 ? -22.938 24.703 12.328 1 94.44 344 ASN A N 1
ATOM 2741 C CA . ASN A 1 344 ? -23.781 25.797 12.789 1 94.44 344 ASN A CA 1
ATOM 2742 C C . ASN A 1 344 ? -23.516 26.141 14.25 1 94.44 344 ASN A C 1
ATOM 2744 O O . ASN A 1 344 ? -23.594 27.297 14.641 1 94.44 344 ASN A O 1
ATOM 2748 N N . ALA A 1 345 ? -23.203 25.156 14.938 1 93.5 345 ALA A N 1
ATOM 2749 C CA . ALA A 1 345 ? -22.953 25.359 16.359 1 93.5 345 ALA A CA 1
ATOM 2750 C C . ALA A 1 345 ? -21.641 26.109 16.594 1 93.5 345 ALA A C 1
ATOM 2752 O O . ALA A 1 345 ? -21.516 26.875 17.547 1 93.5 345 ALA A O 1
ATOM 2753 N N . LEU A 1 346 ? -20.672 25.906 15.719 1 93.69 346 LEU A N 1
ATOM 2754 C CA . LEU A 1 346 ? -19.344 26.5 15.875 1 93.69 346 LEU A CA 1
ATOM 2755 C C . LEU A 1 346 ? -19.266 27.859 15.164 1 93.69 346 LEU A C 1
ATOM 2757 O O . LEU A 1 346 ? -18.312 28.609 15.367 1 93.69 346 LEU A O 1
ATOM 2761 N N . HIS A 1 347 ? -20.344 28.078 14.297 1 92.5 347 HIS A N 1
ATOM 2762 C CA . HIS A 1 347 ? -20.375 29.328 13.531 1 92.5 347 HIS A CA 1
ATOM 2763 C C . HIS A 1 347 ? -21.688 30.078 13.742 1 92.5 347 HIS A C 1
ATOM 2765 O O . HIS A 1 347 ? -22.469 30.219 12.812 1 92.5 347 HIS A O 1
ATOM 2771 N N . PRO A 1 348 ? -21.812 30.594 14.891 1 84.19 348 PRO A N 1
ATOM 2772 C CA . PRO A 1 348 ? -23.078 31.297 15.156 1 84.19 348 PRO A CA 1
ATOM 2773 C C . PRO A 1 348 ? -23.219 32.594 14.359 1 84.19 348 PRO A C 1
ATOM 2775 O O . PRO A 1 348 ? -22.219 33.219 14 1 84.19 348 PRO A O 1
ATOM 2778 N N . MET B 1 1 ? 5.172 10.602 -22.297 1 19.45 1 MET B N 1
ATOM 2779 C CA . MET B 1 1 ? 4.844 9.188 -22.156 1 19.45 1 MET B CA 1
ATOM 2780 C C . MET B 1 1 ? 5.066 8.719 -20.719 1 19.45 1 MET B C 1
ATOM 2782 O O . MET B 1 1 ? 6.188 8.766 -20.203 1 19.45 1 MET B O 1
ATOM 2786 N N . LEU B 1 2 ? 4.309 9.133 -19.75 1 22.81 2 LEU B N 1
ATOM 2787 C CA . LEU B 1 2 ? 4.336 8.883 -18.312 1 22.81 2 LEU B CA 1
ATOM 2788 C C . LEU B 1 2 ? 4.59 7.41 -18.031 1 22.81 2 LEU B C 1
ATOM 2790 O O . LEU B 1 2 ? 3.854 6.543 -18.516 1 22.81 2 LEU B O 1
ATOM 2794 N N . LEU B 1 3 ? 5.805 7.027 -18.062 1 24.73 3 LEU B N 1
ATOM 2795 C CA . LEU B 1 3 ? 6.293 5.66 -17.922 1 24.73 3 LEU B CA 1
ATOM 2796 C C . LEU B 1 3 ? 5.578 4.945 -16.781 1 24.73 3 LEU B C 1
ATOM 2798 O O . LEU B 1 3 ? 5.656 5.375 -15.633 1 24.73 3 LEU B O 1
ATOM 2802 N N . ILE B 1 4 ? 4.297 4.777 -16.938 1 31.95 4 ILE B N 1
ATOM 2803 C CA . ILE B 1 4 ? 3.75 3.754 -16.047 1 31.95 4 ILE B CA 1
ATOM 2804 C C . ILE B 1 4 ? 4.816 2.701 -15.75 1 31.95 4 ILE B C 1
ATOM 2806 O O . ILE B 1 4 ? 5.363 2.09 -16.672 1 31.95 4 ILE B O 1
ATOM 2810 N N . THR B 1 5 ? 5.773 3.01 -14.891 1 34.56 5 THR B N 1
ATOM 2811 C CA . THR B 1 5 ? 6.707 1.979 -14.445 1 34.56 5 THR B CA 1
ATOM 2812 C C . THR B 1 5 ? 6.031 0.611 -14.43 1 34.56 5 THR B C 1
ATOM 2814 O O . THR B 1 5 ? 5.094 0.385 -13.664 1 34.56 5 THR B O 1
ATOM 2817 N N . SER B 1 6 ? 5.441 0.106 -15.453 1 38.59 6 SER B N 1
ATOM 2818 C CA . SER B 1 6 ? 5.309 -1.341 -15.32 1 38.59 6 SER B CA 1
ATOM 2819 C C . SER B 1 6 ? 6.395 -1.912 -14.414 1 38.59 6 SER B C 1
ATOM 2821 O O . SER B 1 6 ? 7.586 -1.73 -14.672 1 38.59 6 SER B O 1
ATOM 2823 N N . ALA B 1 7 ? 6.285 -1.904 -13.195 1 45.72 7 ALA B N 1
ATOM 2824 C CA . ALA B 1 7 ? 7.293 -2.467 -12.297 1 45.72 7 ALA B CA 1
ATOM 2825 C C . ALA B 1 7 ? 7.98 -3.674 -12.93 1 45.72 7 ALA B C 1
ATOM 2827 O O . ALA B 1 7 ? 7.32 -4.523 -13.531 1 45.72 7 ALA B O 1
ATOM 2828 N N . ARG B 1 8 ? 9.281 -3.645 -13.188 1 46.34 8 ARG B N 1
ATOM 2829 C CA . ARG B 1 8 ? 10.219 -4.633 -13.703 1 46.34 8 ARG B CA 1
ATOM 2830 C C . ARG B 1 8 ? 9.781 -6.047 -13.336 1 46.34 8 ARG B C 1
ATOM 2832 O O . ARG B 1 8 ? 10.008 -6.988 -14.102 1 46.34 8 ARG B O 1
ATOM 2839 N N . ARG B 1 9 ? 9.109 -6.148 -12.156 1 54.12 9 ARG B N 1
ATOM 2840 C CA . ARG B 1 9 ? 8.977 -7.473 -11.547 1 54.12 9 ARG B CA 1
ATOM 2841 C C . ARG B 1 9 ? 7.758 -8.203 -12.094 1 54.12 9 ARG B C 1
ATOM 2843 O O . ARG B 1 9 ? 7.488 -9.344 -11.703 1 54.12 9 ARG B O 1
ATOM 2850 N N . THR B 1 10 ? 6.918 -7.535 -13.023 1 59.72 10 THR B N 1
ATOM 2851 C CA . THR B 1 10 ? 5.77 -8.281 -13.523 1 59.72 10 THR B CA 1
ATOM 2852 C C . THR B 1 10 ? 5.82 -8.398 -15.039 1 59.72 10 THR B C 1
ATOM 2854 O O . THR B 1 10 ? 4.855 -8.055 -15.727 1 59.72 10 THR B O 1
ATOM 2857 N N . LEU B 1 11 ? 6.914 -8.875 -15.508 1 73.38 11 LEU B N 1
ATOM 2858 C CA . LEU B 1 11 ? 6.949 -9.055 -16.953 1 73.38 11 LEU B CA 1
ATOM 2859 C C . LEU B 1 11 ? 6.238 -10.336 -17.359 1 73.38 11 LEU B C 1
ATOM 2861 O O . LEU B 1 11 ? 6.684 -11.438 -17.016 1 73.38 11 LEU B O 1
ATOM 2865 N N . ILE B 1 12 ? 5.02 -10.234 -17.906 1 86.69 12 ILE B N 1
ATOM 2866 C CA . ILE B 1 12 ? 4.219 -11.359 -18.375 1 86.69 12 ILE B CA 1
ATOM 2867 C C . ILE B 1 12 ? 4.082 -11.297 -19.891 1 86.69 12 ILE B C 1
ATOM 2869 O O . ILE B 1 12 ? 3.588 -10.305 -20.438 1 86.69 12 ILE B O 1
ATOM 2873 N N . ASP B 1 13 ? 4.621 -12.266 -20.562 1 88.56 13 ASP B N 1
ATOM 2874 C CA . ASP B 1 13 ? 4.531 -12.406 -22.016 1 88.56 13 ASP B CA 1
ATOM 2875 C C . ASP B 1 13 ? 4.113 -13.82 -22.406 1 88.56 13 ASP B C 1
ATOM 2877 O O . ASP B 1 13 ? 4.961 -14.695 -22.578 1 88.56 13 ASP B O 1
ATOM 2881 N N . ALA B 1 14 ? 2.846 -13.977 -22.719 1 87.81 14 ALA B N 1
ATOM 2882 C CA . ALA B 1 14 ? 2.275 -15.297 -22.969 1 87.81 14 ALA B CA 1
ATOM 2883 C C . ALA B 1 14 ? 2.793 -15.875 -24.281 1 87.81 14 ALA B C 1
ATOM 2885 O O . ALA B 1 14 ? 2.713 -17.078 -24.516 1 87.81 14 ALA B O 1
ATOM 2886 N N . GLU B 1 15 ? 3.277 -15.047 -25.172 1 85.69 15 GLU B N 1
ATOM 2887 C CA . GLU B 1 15 ? 3.809 -15.516 -26.453 1 85.69 15 GLU B CA 1
ATOM 2888 C C . GLU B 1 15 ? 5.141 -16.234 -26.266 1 85.69 15 GLU B C 1
ATOM 2890 O O . GLU B 1 15 ? 5.445 -17.188 -26.984 1 85.69 15 GLU B O 1
ATOM 2895 N N . THR B 1 16 ? 5.859 -15.797 -25.312 1 88.88 16 THR B N 1
ATOM 2896 C CA . THR B 1 16 ? 7.164 -16.406 -25.047 1 88.88 16 THR B CA 1
ATOM 2897 C C . THR B 1 16 ? 7.02 -17.656 -24.203 1 88.88 16 THR B C 1
ATOM 2899 O O . THR B 1 16 ? 7.676 -18.672 -24.469 1 88.88 16 THR B O 1
ATOM 2902 N N . THR B 1 17 ? 6.23 -17.594 -23.172 1 93.06 17 THR B N 1
ATOM 2903 C CA . THR B 1 17 ? 5.949 -18.75 -22.328 1 93.06 17 THR B CA 1
ATOM 2904 C C . THR B 1 17 ? 4.586 -18.609 -21.656 1 93.06 17 THR B C 1
ATOM 2906 O O . THR B 1 17 ? 4.199 -17.516 -21.25 1 93.06 17 THR B O 1
ATOM 2909 N N . PRO B 1 18 ? 3.951 -19.688 -21.547 1 95.31 18 PRO B N 1
ATOM 2910 C CA . PRO B 1 18 ? 2.672 -19.625 -20.828 1 95.31 18 PRO B CA 1
ATOM 2911 C C . PRO B 1 18 ? 2.82 -19.891 -19.344 1 95.31 18 PRO B C 1
ATOM 2913 O O . PRO B 1 18 ? 1.85 -19.766 -18.594 1 95.31 18 PRO B O 1
ATOM 2916 N N . PHE B 1 19 ? 4.02 -20.219 -18.859 1 96.69 19 PHE B N 1
ATOM 2917 C CA . PHE B 1 19 ? 4.195 -20.672 -17.469 1 96.69 19 PHE B CA 1
ATOM 2918 C C . PHE B 1 19 ? 4.852 -19.578 -16.641 1 96.69 19 PHE B C 1
ATOM 2920 O O . PHE B 1 19 ? 5.887 -19.031 -17.016 1 96.69 19 PHE B O 1
ATOM 2927 N N . TYR B 1 20 ? 4.246 -19.328 -15.469 1 97.44 20 TYR B N 1
ATOM 2928 C CA . TYR B 1 20 ? 4.77 -18.297 -14.586 1 97.44 20 TYR B CA 1
ATOM 2929 C C . TYR B 1 20 ? 4.703 -18.734 -13.125 1 97.44 20 TYR B C 1
ATOM 2931 O O . TYR B 1 20 ? 3.723 -19.344 -12.703 1 97.44 20 TYR B O 1
ATOM 2939 N N . HIS B 1 21 ? 5.723 -18.422 -12.367 1 97.75 21 HIS B N 1
ATOM 2940 C CA . HIS B 1 21 ? 5.754 -18.547 -10.914 1 97.75 21 HIS B CA 1
ATOM 2941 C C . HIS B 1 21 ? 5.371 -17.234 -10.25 1 97.75 21 HIS B C 1
ATOM 2943 O O . HIS B 1 21 ? 5.98 -16.188 -10.516 1 97.75 21 HIS B O 1
ATOM 2949 N N . ILE B 1 22 ? 4.391 -17.281 -9.422 1 97.81 22 ILE B N 1
ATOM 2950 C CA . ILE B 1 22 ? 3.893 -16.078 -8.758 1 97.81 22 ILE B CA 1
ATOM 2951 C C . ILE B 1 22 ? 4.051 -16.234 -7.242 1 97.81 22 ILE B C 1
ATOM 2953 O O . ILE B 1 22 ? 3.762 -17.297 -6.688 1 97.81 22 ILE B O 1
ATOM 2957 N N . ILE B 1 23 ? 4.516 -15.18 -6.648 1 96.62 23 ILE B N 1
ATOM 2958 C CA . ILE B 1 23 ? 4.641 -15.148 -5.195 1 96.62 23 ILE B CA 1
ATOM 2959 C C . ILE B 1 23 ? 4.035 -13.859 -4.652 1 96.62 23 ILE B C 1
ATOM 2961 O O . ILE B 1 23 ? 4.227 -12.781 -5.227 1 96.62 23 ILE B O 1
ATOM 2965 N N . ASN B 1 24 ? 3.285 -13.977 -3.664 1 95.81 24 ASN B N 1
ATOM 2966 C CA . ASN B 1 24 ? 2.801 -12.805 -2.938 1 95.81 24 ASN B CA 1
ATOM 2967 C C . ASN B 1 24 ? 2.967 -12.977 -1.43 1 95.81 24 ASN B C 1
ATOM 2969 O O . ASN B 1 24 ? 2.756 -14.07 -0.897 1 95.81 24 ASN B O 1
ATOM 2973 N N . ARG B 1 25 ? 3.336 -11.922 -0.738 1 94.5 25 ARG B N 1
ATOM 2974 C CA . ARG B 1 25 ? 3.682 -11.977 0.678 1 94.5 25 ARG B CA 1
ATOM 2975 C C . ARG B 1 25 ? 2.9 -10.938 1.475 1 94.5 25 ARG B C 1
ATOM 2977 O O . ARG B 1 25 ? 2.666 -9.828 0.994 1 94.5 25 ARG B O 1
ATOM 2984 N N . CYS B 1 26 ? 2.549 -11.258 2.719 1 92.88 26 CYS B N 1
ATOM 2985 C CA . CYS B 1 26 ? 1.826 -10.352 3.604 1 92.88 26 CYS B CA 1
ATOM 2986 C C . CYS B 1 26 ? 2.75 -9.273 4.148 1 92.88 26 CYS B C 1
ATOM 2988 O O . CYS B 1 26 ? 3.965 -9.461 4.223 1 92.88 26 CYS B O 1
ATOM 2990 N N . VAL B 1 27 ? 2.078 -8.211 4.566 1 89.88 27 VAL B N 1
ATOM 2991 C CA . VAL B 1 27 ? 2.832 -7.094 5.125 1 89.88 27 VAL B CA 1
ATOM 2992 C C . VAL B 1 27 ? 3.258 -7.422 6.555 1 89.88 27 VAL B C 1
ATOM 2994 O O . VAL B 1 27 ? 2.486 -8.008 7.32 1 89.88 27 VAL B O 1
ATOM 2997 N N . ARG B 1 28 ? 4.438 -6.945 7.043 1 79.19 28 ARG B N 1
ATOM 2998 C CA . ARG B 1 28 ? 4.988 -6.879 8.391 1 79.19 28 ARG B CA 1
ATOM 2999 C C . ARG B 1 28 ? 4.582 -8.102 9.211 1 79.19 28 ARG B C 1
ATOM 3001 O O . ARG B 1 28 ? 4.086 -7.973 10.328 1 79.19 28 ARG B O 1
ATOM 3008 N N . ARG B 1 29 ? 4.723 -9.18 8.734 1 69.12 29 ARG B N 1
ATOM 3009 C CA . ARG B 1 29 ? 4.57 -10.461 9.414 1 69.12 29 ARG B CA 1
ATOM 3010 C C . ARG B 1 29 ? 3.102 -10.758 9.688 1 69.12 29 ARG B C 1
ATOM 3012 O O . ARG B 1 29 ? 2.775 -11.484 10.633 1 69.12 29 ARG B O 1
ATOM 3019 N N . ALA B 1 30 ? 2.291 -9.984 9.141 1 73.69 30 ALA B N 1
ATOM 3020 C CA . ALA B 1 30 ? 0.889 -10.383 9.188 1 73.69 30 ALA B CA 1
ATOM 3021 C C . ALA B 1 30 ? 0.724 -11.844 8.781 1 73.69 30 ALA B C 1
ATOM 3023 O O . ALA B 1 30 ? 1.549 -12.391 8.047 1 73.69 30 ALA B O 1
ATOM 3024 N N . TYR B 1 31 ? -0.227 -12.406 9.398 1 76.06 31 TYR B N 1
ATOM 3025 C CA . TYR B 1 31 ? -0.472 -13.812 9.086 1 76.06 31 TYR B CA 1
ATOM 3026 C C . TYR B 1 31 ? -1.503 -13.953 7.969 1 76.06 31 TYR B C 1
ATOM 3028 O O . TYR B 1 31 ? -2.619 -13.438 8.078 1 76.06 31 TYR B O 1
ATOM 3036 N N . LEU B 1 32 ? -0.997 -14.562 6.953 1 82.69 32 LEU B N 1
ATOM 3037 C CA . LEU B 1 32 ? -1.956 -15.07 5.977 1 82.69 32 LEU B CA 1
ATOM 3038 C C . LEU B 1 32 ? -2.742 -16.25 6.551 1 82.69 32 LEU B C 1
ATOM 3040 O O . LEU B 1 32 ? -3.973 -16.25 6.504 1 82.69 32 LEU B O 1
ATOM 3044 N N . CYS B 1 33 ? -1.96 -17.094 7.121 1 88 33 CYS B N 1
ATOM 3045 C CA . CYS B 1 33 ? -2.457 -18.281 7.805 1 88 33 CYS B CA 1
ATOM 3046 C C . CYS B 1 33 ? -1.559 -18.656 8.977 1 88 33 CYS B C 1
ATOM 3048 O O . CYS B 1 33 ? -0.564 -17.984 9.242 1 88 33 CYS B O 1
ATOM 3050 N N . GLY B 1 34 ? -1.97 -19.734 9.664 1 82.25 34 GLY B N 1
ATOM 3051 C CA . GLY B 1 34 ? -1.141 -20.219 10.75 1 82.25 34 GLY B CA 1
ATOM 3052 C C . GLY B 1 34 ? -1.527 -19.641 12.102 1 82.25 34 GLY B C 1
ATOM 3053 O O . GLY B 1 34 ? -2.609 -19.062 12.25 1 82.25 34 GLY B O 1
ATOM 3054 N N . GLU B 1 35 ? -0.626 -19.859 13.031 1 82.56 35 GLU B N 1
ATOM 3055 C CA . GLU B 1 35 ? -0.876 -19.406 14.398 1 82.56 35 GLU B CA 1
ATOM 3056 C C . GLU B 1 35 ? 0.033 -18.234 14.766 1 82.56 35 GLU B C 1
ATOM 3058 O O . GLU B 1 35 ? 1.24 -18.281 14.516 1 82.56 35 GLU B O 1
ATOM 3063 N N . ASP B 1 36 ? -0.641 -17.203 15.211 1 74.19 36 ASP B N 1
ATOM 3064 C CA . ASP B 1 36 ? 0.135 -16.094 15.75 1 74.19 36 ASP B CA 1
ATOM 3065 C C . ASP B 1 36 ? 0.634 -16.406 17.156 1 74.19 36 ASP B C 1
ATOM 3067 O O . ASP B 1 36 ? -0.157 -16.484 18.094 1 74.19 36 ASP B O 1
ATOM 3071 N N . LYS B 1 37 ? 1.878 -16.609 17.25 1 71.12 37 LYS B N 1
ATOM 3072 C CA . LYS B 1 37 ? 2.434 -17 18.547 1 71.12 37 LYS B CA 1
ATOM 3073 C C . LYS B 1 37 ? 2.275 -15.891 19.578 1 71.12 37 LYS B C 1
ATOM 3075 O O . LYS B 1 37 ? 2.225 -16.156 20.781 1 71.12 37 LYS B O 1
ATOM 3080 N N . VAL B 1 38 ? 2.174 -14.711 19.125 1 67 38 VAL B N 1
ATOM 3081 C CA . VAL B 1 38 ? 2.119 -13.562 20.016 1 67 38 VAL B CA 1
ATOM 3082 C C . VAL B 1 38 ? 0.694 -13.375 20.531 1 67 38 VAL B C 1
ATOM 3084 O O . VAL B 1 38 ? 0.476 -13.25 21.75 1 67 38 VAL B O 1
ATOM 3087 N N . THR B 1 39 ? -0.321 -13.461 19.734 1 70.56 39 THR B N 1
ATOM 3088 C CA . THR B 1 39 ? -1.703 -13.203 20.125 1 70.56 39 THR B CA 1
ATOM 3089 C C . THR B 1 39 ? -2.424 -14.508 20.438 1 70.56 39 THR B C 1
ATOM 3091 O O . THR B 1 39 ? -3.482 -14.5 21.062 1 70.56 39 THR B O 1
ATOM 3094 N N . GLY B 1 40 ? -1.857 -15.609 19.938 1 77.12 40 GLY B N 1
ATOM 3095 C CA . GLY B 1 40 ? -2.48 -16.906 20.141 1 77.12 40 GLY B CA 1
ATOM 3096 C C . GLY B 1 40 ? -3.594 -17.188 19.156 1 77.12 40 GLY B C 1
ATOM 3097 O O . GLY B 1 40 ? -4.191 -18.266 19.172 1 77.12 40 GLY B O 1
ATOM 3098 N N . LYS B 1 41 ? -3.906 -16.234 18.344 1 82.56 41 LYS B N 1
ATOM 3099 C CA . LYS B 1 41 ? -4.969 -16.406 17.359 1 82.56 41 LYS B CA 1
ATOM 3100 C C . LYS B 1 41 ? -4.52 -17.328 16.234 1 82.56 41 LYS B C 1
ATOM 3102 O O . LYS B 1 41 ? -3.371 -17.25 15.781 1 82.56 41 LYS B O 1
ATOM 3107 N N . SER B 1 42 ? -5.445 -18.297 15.828 1 88 42 SER B N 1
ATOM 3108 C CA . SER B 1 42 ? -5.164 -19.188 14.703 1 88 42 SER B CA 1
ATOM 3109 C C . SER B 1 42 ? -5.883 -18.719 13.445 1 88 42 SER B C 1
ATOM 3111 O O . SER B 1 42 ? -7.078 -18.422 13.477 1 88 42 SER B O 1
ATOM 3113 N N . PHE B 1 43 ? -5.164 -18.672 12.367 1 89.81 43 PHE B N 1
ATOM 3114 C CA . PHE B 1 43 ? -5.723 -18.25 11.086 1 89.81 43 PHE B CA 1
ATOM 3115 C C . PHE B 1 43 ? -5.672 -19.406 10.078 1 89.81 43 PHE B C 1
ATOM 3117 O O . PHE B 1 43 ? -5.742 -19.172 8.867 1 89.81 43 PHE B O 1
ATOM 3124 N N . GLU B 1 44 ? -5.598 -20.594 10.531 1 90.38 44 GLU B N 1
ATOM 3125 C CA . GLU B 1 44 ? -5.43 -21.781 9.688 1 90.38 44 GLU B CA 1
ATOM 3126 C C . GLU B 1 44 ? -6.617 -21.953 8.742 1 90.38 44 GLU B C 1
ATOM 3128 O O . GLU B 1 44 ? -6.453 -22.422 7.617 1 90.38 44 GLU B O 1
ATOM 3133 N N . HIS B 1 45 ? -7.73 -21.531 9.148 1 91.06 45 HIS B N 1
ATOM 3134 C CA . HIS B 1 45 ? -8.945 -21.719 8.359 1 91.06 45 HIS B CA 1
ATOM 3135 C C . HIS B 1 45 ? -8.867 -20.938 7.051 1 91.06 45 HIS B C 1
ATOM 3137 O O . HIS B 1 45 ? -9.57 -21.25 6.086 1 91.06 45 HIS B O 1
ATOM 3143 N N . ARG B 1 46 ? -8.023 -19.906 7.027 1 93.62 46 ARG B N 1
ATOM 3144 C CA . ARG B 1 46 ? -7.922 -19.062 5.84 1 93.62 46 ARG B CA 1
ATOM 3145 C C . ARG B 1 46 ? -7.352 -19.844 4.66 1 93.62 46 ARG B C 1
ATOM 3147 O O . ARG B 1 46 ? -7.633 -19.531 3.504 1 93.62 46 ARG B O 1
ATOM 3154 N N . ARG B 1 47 ? -6.547 -20.844 4.918 1 94.38 47 ARG B N 1
ATOM 3155 C CA . ARG B 1 47 ? -5.938 -21.625 3.85 1 94.38 47 ARG B CA 1
ATOM 3156 C C . ARG B 1 47 ? -6.996 -22.219 2.928 1 94.38 47 ARG B C 1
ATOM 3158 O O . ARG B 1 47 ? -6.848 -22.203 1.705 1 94.38 47 ARG B O 1
ATOM 3165 N N . GLY B 1 48 ? -8.016 -22.641 3.51 1 92.44 48 GLY B N 1
ATOM 3166 C CA . GLY B 1 48 ? -9.086 -23.25 2.734 1 92.44 48 GLY B CA 1
ATOM 3167 C C . GLY B 1 48 ? -9.742 -22.297 1.754 1 92.44 48 GLY B C 1
ATOM 3168 O O . GLY B 1 48 ? -9.859 -22.594 0.566 1 92.44 48 GLY B O 1
ATOM 3169 N N . TRP B 1 49 ? -10.141 -21.172 2.299 1 91.88 49 TRP B N 1
ATOM 3170 C CA . TRP B 1 49 ? -10.867 -20.281 1.403 1 91.88 49 TRP B CA 1
ATOM 3171 C C . TRP B 1 49 ? -9.922 -19.609 0.408 1 91.88 49 TRP B C 1
ATOM 3173 O O . TRP B 1 49 ? -10.344 -19.188 -0.667 1 91.88 49 TRP B O 1
ATOM 3183 N N . ILE B 1 50 ? -8.633 -19.609 0.697 1 96.12 50 ILE B N 1
ATOM 3184 C CA . ILE B 1 50 ? -7.656 -19.094 -0.263 1 96.12 50 ILE B CA 1
ATOM 3185 C C . ILE B 1 50 ? -7.555 -20.062 -1.448 1 96.12 50 ILE B C 1
ATOM 3187 O O . ILE B 1 50 ? -7.633 -19.625 -2.605 1 96.12 50 ILE B O 1
ATOM 3191 N N . VAL B 1 51 ? -7.418 -21.312 -1.162 1 96.94 51 VAL B N 1
ATOM 3192 C CA . VAL B 1 51 ? -7.305 -22.328 -2.211 1 96.94 51 VAL B CA 1
ATOM 3193 C C . VAL B 1 51 ? -8.594 -22.375 -3.025 1 96.94 51 VAL B C 1
ATOM 3195 O O . VAL B 1 51 ? -8.555 -22.438 -4.258 1 96.94 51 VAL B O 1
ATOM 3198 N N . ASP B 1 52 ? -9.68 -22.266 -2.352 1 96.06 52 ASP B N 1
ATOM 3199 C CA . ASP B 1 52 ? -10.969 -22.25 -3.041 1 96.06 52 ASP B CA 1
ATOM 3200 C C . ASP B 1 52 ? -11.055 -21.062 -4.008 1 96.06 52 ASP B C 1
ATOM 3202 O O . ASP B 1 52 ? -11.523 -21.219 -5.137 1 96.06 52 ASP B O 1
ATOM 3206 N N . LYS B 1 53 ? -10.633 -19.969 -3.543 1 96.94 53 LYS B N 1
ATOM 3207 C CA . LYS B 1 53 ? -10.68 -18.766 -4.387 1 96.94 53 LYS B CA 1
ATOM 3208 C C . LYS B 1 53 ? -9.766 -18.906 -5.594 1 96.94 53 LYS B C 1
ATOM 3210 O O . LYS B 1 53 ? -10.125 -18.516 -6.703 1 96.94 53 LYS B O 1
ATOM 3215 N N . ILE B 1 54 ? -8.625 -19.469 -5.375 1 98.12 54 ILE B N 1
ATOM 3216 C CA . ILE B 1 54 ? -7.68 -19.719 -6.461 1 98.12 54 ILE B CA 1
ATOM 3217 C C . ILE B 1 54 ? -8.336 -20.578 -7.531 1 98.12 54 ILE B C 1
ATOM 3219 O O . ILE B 1 54 ? -8.289 -20.25 -8.719 1 98.12 54 ILE B O 1
ATOM 3223 N N . LYS B 1 55 ? -8.953 -21.578 -7.129 1 97.62 55 LYS B N 1
ATOM 3224 C CA . LYS B 1 55 ? -9.562 -22.531 -8.055 1 97.62 55 LYS B CA 1
ATOM 3225 C C . LYS B 1 55 ? -10.797 -21.922 -8.727 1 97.62 55 LYS B C 1
ATOM 3227 O O . LYS B 1 55 ? -11.047 -22.188 -9.906 1 97.62 55 LYS B O 1
ATOM 3232 N N . ALA B 1 56 ? -11.555 -21.203 -7.973 1 97 56 ALA B N 1
ATOM 3233 C CA . ALA B 1 56 ? -12.703 -20.516 -8.547 1 97 56 ALA B CA 1
ATOM 3234 C C . ALA B 1 56 ? -12.273 -19.562 -9.656 1 97 56 ALA B C 1
ATOM 3236 O O . ALA B 1 56 ? -12.883 -19.516 -10.727 1 97 56 ALA B O 1
ATOM 3237 N N . LEU B 1 57 ? -11.258 -18.828 -9.367 1 98 57 LEU B N 1
ATOM 3238 C CA . LEU B 1 57 ? -10.766 -17.875 -10.359 1 98 57 LEU B CA 1
ATOM 3239 C C . LEU B 1 57 ? -10.188 -18.609 -11.57 1 98 57 LEU B C 1
ATOM 3241 O O . LEU B 1 57 ? -10.312 -18.141 -12.703 1 98 57 LEU B O 1
ATOM 3245 N N . SER B 1 58 ? -9.508 -19.719 -11.281 1 97.62 58 SER B N 1
ATOM 3246 C CA . SER B 1 58 ? -8.992 -20.516 -12.383 1 97.62 58 SER B CA 1
ATOM 3247 C C . SER B 1 58 ? -10.117 -20.969 -13.312 1 97.62 58 SER B C 1
ATOM 3249 O O . SER B 1 58 ? -9.906 -21.109 -14.516 1 97.62 58 SER B O 1
ATOM 3251 N N . ASN B 1 59 ? -11.281 -21.188 -12.781 1 95.56 59 ASN B N 1
ATOM 3252 C CA . ASN B 1 59 ? -12.445 -21.562 -13.57 1 95.56 59 ASN B CA 1
ATOM 3253 C C . ASN B 1 59 ? -12.969 -20.391 -14.406 1 95.56 59 ASN B C 1
ATOM 3255 O O . ASN B 1 59 ? -13.492 -20.578 -15.5 1 95.56 59 ASN B O 1
ATOM 3259 N N . ILE B 1 60 ? -12.844 -19.281 -13.914 1 96.81 60 ILE B N 1
ATOM 3260 C CA . ILE B 1 60 ? -13.344 -18.078 -14.562 1 96.81 60 ILE B CA 1
ATOM 3261 C C . ILE B 1 60 ? -12.344 -17.594 -15.609 1 96.81 60 ILE B C 1
ATOM 3263 O O . ILE B 1 60 ? -12.711 -17.312 -16.75 1 96.81 60 ILE B O 1
ATOM 3267 N N . PHE B 1 61 ? -11.109 -17.547 -15.234 1 97.81 61 PHE B N 1
ATOM 3268 C CA . PHE B 1 61 ? -10.047 -17.109 -16.125 1 97.81 61 PHE B CA 1
ATOM 3269 C C . PHE B 1 61 ? -9.555 -18.25 -17 1 97.81 61 PHE B C 1
ATOM 3271 O O . PHE B 1 61 ? -9.844 -19.422 -16.719 1 97.81 61 PHE B O 1
ATOM 3278 N N . CYS B 1 62 ? -8.93 -17.891 -18.031 1 96.69 62 CYS B N 1
ATOM 3279 C CA . CYS B 1 62 ? -8.242 -18.875 -18.859 1 96.69 62 CYS B CA 1
ATOM 3280 C C . CYS B 1 62 ? -6.809 -19.078 -18.375 1 96.69 62 CYS B C 1
ATOM 3282 O O . CYS B 1 62 ? -5.859 -18.922 -19.156 1 96.69 62 CYS B O 1
ATOM 3284 N N . ILE B 1 63 ? -6.703 -19.406 -17.109 1 97.69 63 ILE B N 1
ATOM 3285 C CA . ILE B 1 63 ? -5.445 -19.625 -16.422 1 97.69 63 ILE B CA 1
ATOM 3286 C C . ILE B 1 63 ? -5.535 -20.906 -15.586 1 97.69 63 ILE B C 1
ATOM 3288 O O . ILE B 1 63 ? -6.465 -21.078 -14.797 1 97.69 63 ILE B O 1
ATOM 3292 N N . ASP B 1 64 ? -4.602 -21.812 -15.797 1 97.69 64 ASP B N 1
ATOM 3293 C CA . ASP B 1 64 ? -4.559 -23.078 -15.078 1 97.69 64 ASP B CA 1
ATOM 3294 C C . ASP B 1 64 ? -3.561 -23.031 -13.922 1 97.69 64 ASP B C 1
ATOM 3296 O O . ASP B 1 64 ? -2.574 -22.281 -13.984 1 97.69 64 ASP B O 1
ATOM 3300 N N . ILE B 1 65 ? -3.838 -23.828 -12.93 1 98.56 65 ILE B N 1
ATOM 3301 C CA . ILE B 1 65 ? -2.943 -23.938 -11.781 1 98.56 65 ILE B CA 1
ATOM 3302 C C . ILE B 1 65 ? -2.094 -25.203 -11.914 1 98.56 65 ILE B C 1
ATOM 3304 O O . ILE B 1 65 ? -2.613 -26.312 -11.836 1 98.56 65 ILE B O 1
ATOM 3308 N N . CYS B 1 66 ? -0.828 -24.984 -12.023 1 98.38 66 CYS B N 1
ATOM 3309 C CA . CYS B 1 66 ? 0.082 -26.125 -12.133 1 98.38 66 CYS B CA 1
ATOM 3310 C C . CYS B 1 66 ? 0.536 -26.594 -10.75 1 98.38 66 CYS B C 1
ATOM 3312 O O . CYS B 1 66 ? 0.578 -27.797 -10.477 1 98.38 66 CYS B O 1
ATOM 3314 N N . ALA B 1 67 ? 0.856 -25.641 -9.93 1 98.69 67 ALA B N 1
ATOM 3315 C CA . ALA B 1 67 ? 1.268 -25.922 -8.555 1 98.69 67 ALA B CA 1
ATOM 3316 C C . ALA B 1 67 ? 0.932 -24.75 -7.637 1 98.69 67 ALA B C 1
ATOM 3318 O O . ALA B 1 67 ? 0.746 -23.625 -8.094 1 98.69 67 ALA B O 1
ATOM 3319 N N . TYR B 1 68 ? 0.767 -25.062 -6.367 1 98.69 68 TYR B N 1
ATOM 3320 C CA . TYR B 1 68 ? 0.57 -24.016 -5.379 1 98.69 68 TYR B CA 1
ATOM 3321 C C . TYR B 1 68 ? 1.051 -24.469 -4.004 1 98.69 68 TYR B C 1
ATOM 3323 O O . TYR B 1 68 ? 1.147 -25.656 -3.734 1 98.69 68 TYR B O 1
ATOM 3331 N N . ALA B 1 69 ? 1.438 -23.578 -3.178 1 98.25 69 ALA B N 1
ATOM 3332 C CA . ALA B 1 69 ? 1.688 -23.75 -1.749 1 98.25 69 ALA B CA 1
ATOM 3333 C C . ALA B 1 69 ? 1.271 -22.5 -0.971 1 98.25 69 ALA B C 1
ATOM 3335 O O . ALA B 1 69 ? 1.633 -21.375 -1.339 1 98.25 69 ALA B O 1
ATOM 3336 N N . VAL B 1 70 ? 0.451 -22.703 0.032 1 97.19 70 VAL B N 1
ATOM 3337 C CA . VAL B 1 70 ? 0.038 -21.594 0.896 1 97.19 70 VAL B CA 1
ATOM 3338 C C . VAL B 1 70 ? 0.781 -21.672 2.227 1 97.19 70 VAL B C 1
ATOM 3340 O O . VAL B 1 70 ? 0.529 -22.578 3.031 1 97.19 70 VAL B O 1
ATOM 3343 N N . MET B 1 71 ? 1.674 -20.766 2.451 1 94.44 71 MET B N 1
ATOM 3344 C CA . MET B 1 71 ? 2.5 -20.719 3.654 1 94.44 71 MET B CA 1
ATOM 3345 C C . MET B 1 71 ? 1.894 -19.781 4.691 1 94.44 71 MET B C 1
ATOM 3347 O O . MET B 1 71 ? 0.767 -19.297 4.523 1 94.44 71 MET B O 1
ATOM 3351 N N . ASN B 1 72 ? 2.57 -19.516 5.777 1 92.06 72 ASN B N 1
ATOM 3352 C CA . ASN B 1 72 ? 2.049 -18.719 6.883 1 92.06 72 ASN B CA 1
ATOM 3353 C C . ASN B 1 72 ? 1.903 -17.25 6.496 1 92.06 72 ASN B C 1
ATOM 3355 O O . ASN B 1 72 ? 0.945 -16.578 6.902 1 92.06 72 ASN B O 1
ATOM 3359 N N . ASN B 1 73 ? 2.865 -16.734 5.684 1 91.31 73 ASN B N 1
ATOM 3360 C CA . ASN B 1 73 ? 2.834 -15.305 5.402 1 91.31 73 ASN B CA 1
ATOM 3361 C C . ASN B 1 73 ? 2.938 -15.023 3.906 1 91.31 73 ASN B C 1
ATOM 3363 O O . ASN B 1 73 ? 3.1 -13.875 3.496 1 91.31 73 ASN B O 1
ATOM 3367 N N . HIS B 1 74 ? 3 -16.016 3.115 1 94.5 74 HIS B N 1
ATOM 3368 C CA . HIS B 1 74 ? 3.064 -15.875 1.665 1 94.5 74 HIS B CA 1
ATOM 3369 C C . HIS B 1 74 ? 2.492 -17.109 0.969 1 94.5 74 HIS B C 1
ATOM 3371 O O . HIS B 1 74 ? 2.166 -18.094 1.622 1 94.5 74 HIS B O 1
ATOM 3377 N N . TYR B 1 75 ? 2.271 -16.984 -0.304 1 97.06 75 TYR B N 1
ATOM 3378 C CA . TYR B 1 75 ? 1.873 -18.156 -1.077 1 97.06 75 TYR B CA 1
ATOM 3379 C C . TYR B 1 75 ? 2.561 -18.172 -2.438 1 97.06 75 TYR B C 1
ATOM 3381 O O . TYR B 1 75 ? 3.061 -17.141 -2.898 1 97.06 75 TYR B O 1
ATOM 3389 N N . HIS B 1 76 ? 2.656 -19.375 -2.98 1 98.12 76 HIS B N 1
ATOM 3390 C CA . HIS B 1 76 ? 3.242 -19.625 -4.293 1 98.12 76 HIS B CA 1
ATOM 3391 C C . HIS B 1 76 ? 2.209 -20.188 -5.258 1 98.12 76 HIS B C 1
ATOM 3393 O O . HIS B 1 76 ? 1.413 -21.062 -4.879 1 98.12 76 HIS B O 1
ATOM 3399 N N . LEU B 1 77 ? 2.27 -19.703 -6.445 1 98.62 77 LEU B N 1
ATOM 3400 C CA . LEU B 1 77 ? 1.491 -20.266 -7.543 1 98.62 77 LEU B CA 1
ATOM 3401 C C . LEU B 1 77 ? 2.369 -20.5 -8.766 1 98.62 77 LEU B C 1
ATOM 3403 O O . LEU B 1 77 ? 3.215 -19.672 -9.102 1 98.62 77 LEU B O 1
ATOM 3407 N N . VAL B 1 78 ? 2.229 -21.625 -9.375 1 98.62 78 VAL B N 1
ATOM 3408 C CA . VAL B 1 78 ? 2.697 -21.828 -10.742 1 98.62 78 VAL B CA 1
ATOM 3409 C C . VAL B 1 78 ? 1.505 -21.891 -11.695 1 98.62 78 VAL B C 1
ATOM 3411 O O . VAL B 1 78 ? 0.682 -22.812 -11.617 1 98.62 78 VAL B O 1
ATOM 3414 N N . LEU B 1 79 ? 1.482 -20.906 -12.555 1 98.38 79 LEU B N 1
ATOM 3415 C CA . LEU B 1 79 ? 0.31 -20.734 -13.406 1 98.38 79 LEU B CA 1
ATOM 3416 C C . LEU B 1 79 ? 0.655 -20.984 -14.867 1 98.38 79 LEU B C 1
ATOM 3418 O O . LEU B 1 79 ? 1.801 -20.797 -15.281 1 98.38 79 LEU B O 1
ATOM 3422 N N . LYS B 1 80 ? -0.354 -21.375 -15.602 1 97.75 80 LYS B N 1
ATOM 3423 C CA . LYS B 1 80 ? -0.271 -21.516 -17.062 1 97.75 80 LYS B CA 1
ATOM 3424 C C . LYS B 1 80 ? -1.365 -20.703 -17.75 1 97.75 80 LYS B C 1
ATOM 3426 O O . LYS B 1 80 ? -2.555 -20.953 -17.531 1 97.75 80 LYS B O 1
ATOM 3431 N N . ILE B 1 81 ? -0.945 -19.797 -18.516 1 96.56 81 ILE B N 1
ATOM 3432 C CA . ILE B 1 81 ? -1.909 -19.078 -19.344 1 96.56 81 ILE B CA 1
ATOM 3433 C C . ILE B 1 81 ? -2.402 -19.984 -20.469 1 96.56 81 ILE B C 1
ATOM 3435 O O . ILE B 1 81 ? -1.605 -20.469 -21.281 1 96.56 81 ILE B O 1
ATOM 3439 N N . ASP B 1 82 ? -3.666 -20.172 -20.547 1 93.94 82 ASP B N 1
ATOM 3440 C CA . ASP B 1 82 ? -4.238 -21.062 -21.547 1 93.94 82 ASP B CA 1
ATOM 3441 C C . ASP B 1 82 ? -4.871 -20.266 -22.688 1 93.94 82 ASP B C 1
ATOM 3443 O O . ASP B 1 82 ? -6.094 -20.109 -22.734 1 93.94 82 ASP B O 1
ATOM 3447 N N . ILE B 1 83 ? -4.141 -20 -23.609 1 88.88 83 ILE B N 1
ATOM 3448 C CA . ILE B 1 83 ? -4.582 -19.172 -24.719 1 88.88 83 ILE B CA 1
ATOM 3449 C C . ILE B 1 83 ? -5.555 -19.953 -25.594 1 88.88 83 ILE B C 1
ATOM 3451 O O . ILE B 1 83 ? -6.512 -19.391 -26.141 1 88.88 83 ILE B O 1
ATOM 3455 N N . ASP B 1 84 ? -5.34 -21.156 -25.719 1 88.69 84 ASP B N 1
ATOM 3456 C CA . ASP B 1 84 ? -6.184 -22 -26.547 1 88.69 84 ASP B CA 1
ATOM 3457 C C . ASP B 1 84 ? -7.602 -22.078 -26 1 88.69 84 ASP B C 1
ATOM 3459 O O . ASP B 1 84 ? -8.562 -22.25 -26.75 1 88.69 84 ASP B O 1
ATOM 3463 N N . LYS B 1 85 ? -7.688 -21.953 -24.766 1 89.69 85 LYS B N 1
ATOM 3464 C CA . LYS B 1 85 ? -9 -21.938 -24.125 1 89.69 85 LYS B CA 1
ATOM 3465 C C . LYS B 1 85 ? -9.68 -20.578 -24.297 1 89.69 85 LYS B C 1
ATOM 3467 O O . LYS B 1 85 ? -10.906 -20.5 -24.359 1 89.69 85 LYS B O 1
ATOM 3472 N N . ALA B 1 86 ? -8.891 -19.578 -24.406 1 93.38 86 ALA B N 1
ATOM 3473 C CA . ALA B 1 86 ? -9.422 -18.219 -24.469 1 93.38 86 ALA B CA 1
ATOM 3474 C C . ALA B 1 86 ? -9.914 -17.891 -25.875 1 93.38 86 ALA B C 1
ATOM 3476 O O . ALA B 1 86 ? -10.945 -17.234 -26.047 1 93.38 86 ALA B O 1
ATOM 3477 N N . LYS B 1 87 ? -9.297 -18.391 -26.828 1 92.25 87 LYS B N 1
ATOM 3478 C CA . LYS B 1 87 ? -9.516 -18 -28.219 1 92.25 87 LYS B CA 1
ATOM 3479 C C . LYS B 1 87 ? -10.938 -18.328 -28.656 1 92.25 87 LYS B C 1
ATOM 3481 O O . LYS B 1 87 ? -11.617 -17.469 -29.25 1 92.25 87 LYS B O 1
ATOM 3486 N N . PRO B 1 88 ? -11.422 -19.484 -28.375 1 94.31 88 PRO B N 1
ATOM 3487 C CA . PRO B 1 88 ? -12.719 -19.875 -28.938 1 94.31 88 PRO B CA 1
ATOM 3488 C C . PRO B 1 88 ? -13.891 -19.375 -28.094 1 94.31 88 PRO B C 1
ATOM 3490 O O . PRO B 1 88 ? -15.047 -19.703 -28.391 1 94.31 88 PRO B O 1
ATOM 3493 N N . LEU B 1 89 ? -13.648 -18.609 -27.062 1 96.75 89 LEU B N 1
ATOM 3494 C CA . LEU B 1 89 ? -14.742 -18.156 -26.219 1 96.75 89 LEU B CA 1
ATOM 3495 C C . LEU B 1 89 ? -15.734 -17.312 -27.016 1 96.75 89 LEU B C 1
ATOM 3497 O O . LEU B 1 89 ? -15.336 -16.406 -27.75 1 96.75 89 LEU B O 1
ATOM 3501 N N . SER B 1 90 ? -17.031 -17.594 -26.828 1 97.31 90 SER B N 1
ATOM 3502 C CA . SER B 1 90 ? -18.078 -16.781 -27.438 1 97.31 90 SER B CA 1
ATOM 3503 C C . SER B 1 90 ? -18.297 -15.492 -26.672 1 97.31 90 SER B C 1
ATOM 3505 O O . SER B 1 90 ? -17.844 -15.359 -25.531 1 97.31 90 SER B O 1
ATOM 3507 N N . ASN B 1 91 ? -19 -14.617 -27.266 1 96.69 91 ASN B N 1
ATOM 3508 C CA . ASN B 1 91 ? -19.344 -13.375 -26.594 1 96.69 91 ASN B CA 1
ATOM 3509 C C . ASN B 1 91 ? -20.125 -13.625 -25.297 1 96.69 91 ASN B C 1
ATOM 3511 O O . ASN B 1 91 ? -19.859 -13 -24.281 1 96.69 91 ASN B O 1
ATOM 3515 N N . ARG B 1 92 ? -21.016 -14.531 -25.391 1 96.69 92 ARG B N 1
ATOM 3516 C CA . ARG B 1 92 ? -21.828 -14.867 -24.219 1 96.69 92 ARG B CA 1
ATOM 3517 C C . ARG B 1 92 ? -20.953 -15.422 -23.094 1 96.69 92 ARG B C 1
ATOM 3519 O O . ARG B 1 92 ? -21.141 -15.086 -21.922 1 96.69 92 ARG B O 1
ATOM 3526 N N . GLU B 1 93 ? -20.016 -16.25 -23.5 1 97 93 GLU B N 1
ATOM 3527 C CA . GLU B 1 93 ? -19.125 -16.844 -22.5 1 97 93 GLU B CA 1
ATOM 3528 C C . GLU B 1 93 ? -18.234 -15.797 -21.844 1 97 93 GLU B C 1
ATOM 3530 O O . GLU B 1 93 ? -18.016 -15.828 -20.641 1 97 93 GLU B O 1
ATOM 3535 N N . ILE B 1 94 ? -17.734 -14.891 -22.641 1 97.62 94 ILE B N 1
ATOM 3536 C CA . ILE B 1 94 ? -16.891 -13.812 -22.141 1 97.62 94 ILE B CA 1
ATOM 3537 C C . ILE B 1 94 ? -17.656 -12.984 -21.109 1 97.62 94 ILE B C 1
ATOM 3539 O O . ILE B 1 94 ? -17.156 -12.727 -20.016 1 97.62 94 ILE B O 1
ATOM 3543 N N . ILE B 1 95 ? -18.906 -12.648 -21.406 1 96.94 95 ILE B N 1
ATOM 3544 C CA . ILE B 1 95 ? -19.734 -11.828 -20.516 1 96.94 95 ILE B CA 1
ATOM 3545 C C . ILE B 1 95 ? -20.047 -12.602 -19.234 1 96.94 95 ILE B C 1
ATOM 3547 O O . ILE B 1 95 ? -19.891 -12.078 -18.125 1 96.94 95 ILE B O 1
ATOM 3551 N N . THR B 1 96 ? -20.422 -13.844 -19.359 1 95.5 96 THR B N 1
ATOM 3552 C CA . THR B 1 96 ? -20.828 -14.656 -18.219 1 95.5 96 THR B CA 1
ATOM 3553 C C . THR B 1 96 ? -19.656 -14.859 -17.266 1 95.5 96 THR B C 1
ATOM 3555 O O . THR B 1 96 ? -19.828 -14.758 -16.047 1 95.5 96 THR B O 1
ATOM 3558 N N . ARG B 1 97 ? -18.484 -15.133 -17.781 1 95.56 97 ARG B N 1
ATOM 3559 C CA . ARG B 1 97 ? -17.297 -15.32 -16.953 1 95.56 97 ARG B CA 1
ATOM 3560 C C . ARG B 1 97 ? -16.922 -14.031 -16.234 1 95.56 97 ARG B C 1
ATOM 3562 O O . ARG B 1 97 ? -16.734 -14.031 -15.016 1 95.56 97 ARG B O 1
ATOM 3569 N N . TRP B 1 98 ? -16.875 -12.992 -17.031 1 95.62 98 TRP B N 1
ATOM 3570 C CA . TRP B 1 98 ? -16.391 -11.727 -16.469 1 95.62 98 TRP B CA 1
ATOM 3571 C C . TRP B 1 98 ? -17.359 -11.195 -15.422 1 95.62 98 TRP B C 1
ATOM 3573 O O . TRP B 1 98 ? -16.938 -10.633 -14.406 1 95.62 98 TRP B O 1
ATOM 3583 N N . CYS B 1 99 ? -18.625 -11.359 -15.539 1 93.81 99 CYS B N 1
ATOM 3584 C CA . CYS B 1 99 ? -19.641 -10.836 -14.633 1 93.81 99 CYS B CA 1
ATOM 3585 C C . CYS B 1 99 ? -19.672 -11.625 -13.336 1 93.81 99 CYS B C 1
ATOM 3587 O O . CYS B 1 99 ? -20.297 -11.203 -12.359 1 93.81 99 CYS B O 1
ATOM 3589 N N . GLN B 1 100 ? -18.984 -12.727 -13.281 1 92.94 100 GLN B N 1
ATOM 3590 C CA . GLN B 1 100 ? -18.875 -13.477 -12.031 1 92.94 100 GLN B CA 1
ATOM 3591 C C . GLN B 1 100 ? -17.969 -12.758 -11.039 1 92.94 100 GLN B C 1
ATOM 3593 O O . GLN B 1 100 ? -18.047 -12.992 -9.828 1 92.94 100 GLN B O 1
ATOM 3598 N N . ILE B 1 101 ? -17.094 -11.875 -11.586 1 92.88 101 ILE B N 1
ATOM 3599 C CA . ILE B 1 101 ? -16.109 -11.289 -10.688 1 92.88 101 ILE B CA 1
ATOM 3600 C C . ILE B 1 101 ? -16.25 -9.766 -10.688 1 92.88 101 ILE B C 1
ATOM 3602 O O . ILE B 1 101 ? -15.531 -9.07 -9.961 1 92.88 101 ILE B O 1
ATOM 3606 N N . THR B 1 102 ? -17.094 -9.273 -11.539 1 90.69 102 THR B N 1
ATOM 3607 C CA . THR B 1 102 ? -17.344 -7.84 -11.586 1 90.69 102 THR B CA 1
ATOM 3608 C C . THR B 1 102 ? -18.844 -7.555 -11.672 1 90.69 102 THR B C 1
ATOM 3610 O O . THR B 1 102 ? -19.641 -8.469 -11.883 1 90.69 102 THR B O 1
ATOM 3613 N N . LYS B 1 103 ? -19.25 -6.254 -11.523 1 86.38 103 LYS B N 1
ATOM 3614 C CA . LYS B 1 103 ? -20.656 -5.855 -11.625 1 86.38 103 LYS B CA 1
ATOM 3615 C C . LYS B 1 103 ? -21.094 -5.797 -13.078 1 86.38 103 LYS B C 1
ATOM 3617 O O . LYS B 1 103 ? -22.281 -5.613 -13.367 1 86.38 103 LYS B O 1
ATOM 3622 N N . GLY B 1 104 ? -20.266 -6.094 -13.992 1 86.69 104 GLY B N 1
ATOM 3623 C CA . GLY B 1 104 ? -20.609 -6.074 -15.406 1 86.69 104 GLY B CA 1
ATOM 3624 C C . GLY B 1 104 ? -21.016 -4.699 -15.906 1 86.69 104 GLY B C 1
ATOM 3625 O O . GLY B 1 104 ? -20.516 -3.684 -15.406 1 86.69 104 GLY B O 1
ATOM 3626 N N . HIS B 1 105 ? -21.609 -4.691 -17 1 93.12 105 HIS B N 1
ATOM 3627 C CA . HIS B 1 105 ? -22.094 -3.473 -17.625 1 93.12 105 HIS B CA 1
ATOM 3628 C C . HIS B 1 105 ? -23.516 -3.66 -18.156 1 93.12 105 HIS B C 1
ATOM 3630 O O . HIS B 1 105 ? -23.859 -4.746 -18.625 1 93.12 105 HIS B O 1
ATOM 3636 N N . ALA B 1 106 ? -24.25 -2.564 -18.172 1 93.94 106 ALA B N 1
ATOM 3637 C CA . ALA B 1 106 ? -25.656 -2.604 -18.562 1 93.94 106 ALA B CA 1
ATOM 3638 C C . ALA B 1 106 ? -25.812 -3.111 -19.984 1 93.94 106 ALA B C 1
ATOM 3640 O O . ALA B 1 106 ? -26.719 -3.879 -20.281 1 93.94 106 ALA B O 1
ATOM 3641 N N . VAL B 1 107 ? -25 -2.707 -20.844 1 96.5 107 VAL B N 1
ATOM 3642 C CA . VAL B 1 107 ? -25.109 -3.072 -22.25 1 96.5 107 VAL B CA 1
ATOM 3643 C C . VAL B 1 107 ? -24.891 -4.574 -22.406 1 96.5 107 VAL B C 1
ATOM 3645 O O . VAL B 1 107 ? -25.5 -5.207 -23.266 1 96.5 107 VAL B O 1
ATOM 3648 N N . ALA B 1 108 ? -24.016 -5.195 -21.656 1 96.12 108 ALA B N 1
ATOM 3649 C CA . ALA B 1 108 ? -23.766 -6.633 -21.688 1 96.12 108 ALA B CA 1
ATOM 3650 C C . ALA B 1 108 ? -24.984 -7.41 -21.203 1 96.12 108 ALA B C 1
ATOM 3652 O O . ALA B 1 108 ? -25.312 -8.461 -21.75 1 96.12 108 ALA B O 1
ATOM 3653 N N . THR B 1 109 ? -25.562 -6.887 -20.219 1 94.38 109 THR B N 1
ATOM 3654 C CA . THR B 1 109 ? -26.781 -7.504 -19.703 1 94.38 109 THR B CA 1
ATOM 3655 C C . THR B 1 109 ? -27.891 -7.5 -20.75 1 94.38 109 THR B C 1
ATOM 3657 O O . THR B 1 109 ? -28.594 -8.492 -20.922 1 94.38 109 THR B O 1
ATOM 3660 N N . LYS B 1 110 ? -28.047 -6.359 -21.375 1 95.69 110 LYS B N 1
ATOM 3661 C CA . LYS B 1 110 ? -29.016 -6.258 -22.469 1 95.69 110 LYS B CA 1
ATOM 3662 C C . LYS B 1 110 ? -28.766 -7.316 -23.531 1 95.69 110 LYS B C 1
ATOM 3664 O O . LYS B 1 110 ? -29.703 -7.965 -24.016 1 95.69 110 LYS B O 1
ATOM 3669 N N . TYR B 1 111 ? -27.609 -7.48 -23.922 1 96.5 111 TYR B N 1
ATOM 3670 C CA . TYR B 1 111 ? -27.188 -8.461 -24.922 1 96.5 111 TYR B CA 1
ATOM 3671 C C . TYR B 1 111 ? -27.516 -9.883 -24.453 1 96.5 111 TYR B C 1
ATOM 3673 O O . TYR B 1 111 ? -28.062 -10.68 -25.219 1 96.5 111 TYR B O 1
ATOM 3681 N N . LEU B 1 112 ? -27.188 -10.227 -23.25 1 94.88 112 LEU B N 1
ATOM 3682 C CA . LEU B 1 112 ? -27.422 -11.562 -22.719 1 94.88 112 LEU B CA 1
ATOM 3683 C C . LEU B 1 112 ? -28.922 -11.883 -22.688 1 94.88 112 LEU B C 1
ATOM 3685 O O . LEU B 1 112 ? -29.312 -13.039 -22.844 1 94.88 112 LEU B O 1
ATOM 3689 N N . ASN B 1 113 ? -29.656 -10.805 -22.484 1 94.75 113 ASN B N 1
ATOM 3690 C CA . ASN B 1 113 ? -31.094 -10.984 -22.406 1 94.75 113 ASN B CA 1
ATOM 3691 C C . ASN B 1 113 ? -31.719 -11.102 -23.797 1 94.75 113 ASN B C 1
ATOM 3693 O O . ASN B 1 113 ? -32.938 -11.328 -23.938 1 94.75 113 ASN B O 1
ATOM 3697 N N . GLY B 1 114 ? -30.984 -10.898 -24.797 1 93.56 114 GLY B N 1
ATOM 3698 C CA . GLY B 1 114 ? -31.453 -11.031 -26.172 1 93.56 114 GLY B CA 1
ATOM 3699 C C . GLY B 1 114 ? -32.094 -9.758 -26.703 1 93.56 114 GLY B C 1
ATOM 3700 O O . GLY B 1 114 ? -32.812 -9.789 -27.703 1 93.56 114 GLY B O 1
ATOM 3701 N N . ASN B 1 115 ? -31.859 -8.672 -26 1 93.62 115 ASN B N 1
ATOM 3702 C CA . ASN B 1 115 ? -32.438 -7.398 -26.453 1 93.62 115 ASN B CA 1
ATOM 3703 C C . ASN B 1 115 ? -31.656 -6.84 -27.641 1 93.62 115 ASN B C 1
ATOM 3705 O O . ASN B 1 115 ? -30.469 -7.09 -27.797 1 93.62 115 ASN B O 1
ATOM 3709 N N . THR B 1 116 ? -32.406 -6.133 -28.484 1 94.12 116 THR B N 1
ATOM 3710 C CA . THR B 1 116 ? -31.766 -5.48 -29.625 1 94.12 116 THR B CA 1
ATOM 3711 C C . THR B 1 116 ? -30.922 -4.293 -29.172 1 94.12 116 THR B C 1
ATOM 3713 O O . THR B 1 116 ? -31.375 -3.465 -28.375 1 94.12 116 THR B O 1
ATOM 3716 N N . LEU B 1 117 ? -29.734 -4.273 -29.656 1 95.75 117 LEU B N 1
ATOM 3717 C CA . LEU B 1 117 ? -28.828 -3.18 -29.328 1 95.75 117 LEU B CA 1
ATOM 3718 C C . LEU B 1 117 ? -28.766 -2.16 -30.469 1 95.75 117 LEU B C 1
ATOM 3720 O O . LEU B 1 117 ? -28.719 -2.533 -31.641 1 95.75 117 LEU B O 1
ATOM 3724 N N . ILE B 1 118 ? -28.828 -0.905 -30.078 1 96.31 118 ILE B N 1
ATOM 3725 C CA . ILE B 1 118 ? -28.625 0.131 -31.078 1 96.31 118 ILE B CA 1
ATOM 3726 C C . ILE B 1 118 ? -27.156 0.211 -31.453 1 96.31 118 ILE B C 1
ATOM 3728 O O . ILE B 1 118 ? -26.312 -0.386 -30.781 1 96.31 118 ILE B O 1
ATOM 3732 N N . GLU B 1 119 ? -26.906 0.969 -32.5 1 95.25 119 GLU B N 1
ATOM 3733 C CA . GLU B 1 119 ? -25.547 0.997 -33.062 1 95.25 119 GLU B CA 1
ATOM 3734 C C . GLU B 1 119 ? -24.531 1.414 -32.031 1 95.25 119 GLU B C 1
ATOM 3736 O O . GLU B 1 119 ? -23.484 0.777 -31.875 1 95.25 119 GLU B O 1
ATOM 3741 N N . GLY B 1 120 ? -24.75 2.404 -31.281 1 95.31 120 GLY B N 1
ATOM 3742 C CA . GLY B 1 120 ? -23.844 2.879 -30.25 1 95.31 120 GLY B CA 1
ATOM 3743 C C . GLY B 1 120 ? -23.578 1.844 -29.172 1 95.31 120 GLY B C 1
ATOM 3744 O O . GLY B 1 120 ? -22.453 1.718 -28.688 1 95.31 120 GLY B O 1
ATOM 3745 N N . GLU B 1 121 ? -24.625 1.162 -28.797 1 95.81 121 GLU B N 1
ATOM 3746 C CA . GLU B 1 121 ? -24.5 0.111 -27.781 1 95.81 121 GLU B CA 1
ATOM 3747 C C . GLU B 1 121 ? -23.672 -1.062 -28.297 1 95.81 121 GLU B C 1
ATOM 3749 O O . GLU B 1 121 ? -22.922 -1.674 -27.547 1 95.81 121 GLU B O 1
ATOM 3754 N N . ARG B 1 122 ? -23.844 -1.378 -29.594 1 96.25 122 ARG B N 1
ATOM 3755 C CA . ARG B 1 122 ? -23.078 -2.465 -30.203 1 96.25 122 ARG B CA 1
ATOM 3756 C C . ARG B 1 122 ? -21.594 -2.154 -30.203 1 96.25 122 ARG B C 1
ATOM 3758 O O . ARG B 1 122 ? -20.766 -3.029 -29.922 1 96.25 122 ARG B O 1
ATOM 3765 N N . LEU B 1 123 ? -21.312 -0.934 -30.547 1 97.19 123 LEU B N 1
ATOM 3766 C CA . LEU B 1 123 ? -19.906 -0.509 -30.547 1 97.19 123 LEU B CA 1
ATOM 3767 C C . LEU B 1 123 ? -19.312 -0.57 -29.141 1 97.19 123 LEU B C 1
ATOM 3769 O O . LEU B 1 123 ? -18.172 -1.002 -28.969 1 97.19 123 LEU B O 1
ATOM 3773 N N . LEU B 1 124 ? -20.094 -0.116 -28.219 1 97.06 124 LEU B N 1
ATOM 3774 C CA . LEU B 1 124 ? -19.656 -0.166 -26.828 1 97.06 124 LEU B CA 1
ATOM 3775 C C . LEU B 1 124 ? -19.438 -1.606 -26.375 1 97.06 124 LEU B C 1
ATOM 3777 O O . LEU B 1 124 ? -18.406 -1.918 -25.75 1 97.06 124 LEU B O 1
ATOM 3781 N N . LEU B 1 125 ? -20.344 -2.434 -26.688 1 97.06 125 LEU B N 1
ATOM 3782 C CA . LEU B 1 125 ? -20.25 -3.84 -26.312 1 97.06 125 LEU B CA 1
ATOM 3783 C C . LEU B 1 125 ? -19.016 -4.484 -26.938 1 97.06 125 LEU B C 1
ATOM 3785 O O . LEU B 1 125 ? -18.312 -5.25 -26.266 1 97.06 125 LEU B O 1
ATOM 3789 N N . ASP B 1 126 ? -18.75 -4.168 -28.188 1 97.31 126 ASP B N 1
ATOM 3790 C CA . ASP B 1 126 ? -17.578 -4.719 -28.875 1 97.31 126 ASP B CA 1
ATOM 3791 C C . ASP B 1 126 ? -16.297 -4.344 -28.141 1 97.31 126 ASP B C 1
ATOM 3793 O O . ASP B 1 126 ? -15.391 -5.176 -27.984 1 97.31 126 ASP B O 1
ATOM 3797 N N . GLY B 1 127 ? -16.203 -3.115 -27.75 1 97.5 127 GLY B N 1
ATOM 3798 C CA . GLY B 1 127 ? -15.055 -2.66 -26.969 1 97.5 127 GLY B CA 1
ATOM 3799 C C . GLY B 1 127 ? -14.891 -3.385 -25.656 1 97.5 127 GLY B C 1
ATOM 3800 O O . GLY B 1 127 ? -13.789 -3.793 -25.297 1 97.5 127 GLY B O 1
ATOM 3801 N N . LEU B 1 128 ? -16 -3.559 -24.938 1 97.19 128 LEU B N 1
ATOM 3802 C CA . LEU B 1 128 ? -16 -4.258 -23.656 1 97.19 128 LEU B CA 1
ATOM 3803 C C . LEU B 1 128 ? -15.57 -5.711 -23.844 1 97.19 128 LEU B C 1
ATOM 3805 O O . LEU B 1 128 ? -14.75 -6.219 -23.062 1 97.19 128 LEU B O 1
ATOM 3809 N N . LEU B 1 129 ? -16.125 -6.316 -24.844 1 97.31 129 LEU B N 1
ATOM 3810 C CA . LEU B 1 129 ? -15.828 -7.719 -25.109 1 97.31 129 LEU B CA 1
ATOM 3811 C C . LEU B 1 129 ? -14.344 -7.91 -25.406 1 97.31 129 LEU B C 1
ATOM 3813 O O . LEU B 1 129 ? -13.727 -8.859 -24.906 1 97.31 129 LEU B O 1
ATOM 3817 N N . THR B 1 130 ? -13.797 -7.016 -26.203 1 97.06 130 THR B N 1
ATOM 3818 C CA . THR B 1 130 ? -12.375 -7.082 -26.516 1 97.06 130 THR B CA 1
ATOM 3819 C C . THR B 1 130 ? -11.531 -6.953 -25.25 1 97.06 130 THR B C 1
ATOM 3821 O O . THR B 1 130 ? -10.602 -7.734 -25.031 1 97.06 130 THR B O 1
ATOM 3824 N N . GLU B 1 131 ? -11.906 -6.062 -24.422 1 96.88 131 GLU B N 1
ATOM 3825 C CA . GLU B 1 131 ? -11.195 -5.82 -23.172 1 96.88 131 GLU B CA 1
ATOM 3826 C C . GLU B 1 131 ? -11.32 -7.012 -22.234 1 96.88 131 GLU B C 1
ATOM 3828 O O . GLU B 1 131 ? -10.328 -7.484 -21.688 1 96.88 131 GLU B O 1
ATOM 3833 N N . TRP B 1 132 ? -12.508 -7.438 -22.047 1 97.25 132 TRP B N 1
ATOM 3834 C CA . TRP B 1 132 ? -12.766 -8.531 -21.109 1 97.25 132 TRP B CA 1
ATOM 3835 C C . TRP B 1 132 ? -12.117 -9.82 -21.578 1 97.25 132 TRP B C 1
ATOM 3837 O O . TRP B 1 132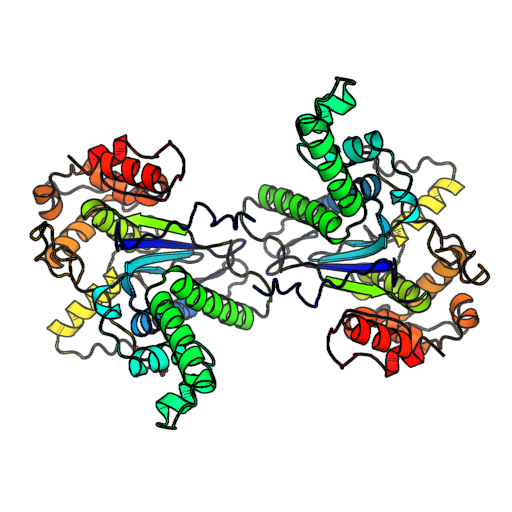 ? -11.578 -10.586 -20.781 1 97.25 132 TRP B O 1
ATOM 3847 N N . HIS B 1 133 ? -12.164 -10.031 -22.859 1 97.06 133 HIS B N 1
ATOM 3848 C CA . HIS B 1 133 ? -11.516 -11.203 -23.422 1 97.06 133 HIS B CA 1
ATOM 3849 C C . HIS B 1 133 ? -10.023 -11.219 -23.125 1 97.06 133 HIS B C 1
ATOM 3851 O O . HIS B 1 133 ? -9.477 -12.242 -22.703 1 97.06 133 HIS B O 1
ATOM 3857 N N . GLU B 1 134 ? -9.398 -10.094 -23.25 1 95.44 134 GLU B N 1
ATOM 3858 C CA . GLU B 1 134 ? -7.977 -9.961 -22.953 1 95.44 134 GLU B CA 1
ATOM 3859 C C . GLU B 1 134 ? -7.719 -10.188 -21.453 1 95.44 134 GLU B C 1
ATOM 3861 O O . GLU B 1 134 ? -6.762 -10.875 -21.094 1 95.44 134 GLU B O 1
ATOM 3866 N N . ARG B 1 135 ? -8.547 -9.719 -20.656 1 96.06 135 ARG B N 1
ATOM 3867 C CA . ARG B 1 135 ? -8.367 -9.789 -19.219 1 96.06 135 ARG B CA 1
ATOM 3868 C C . ARG B 1 135 ? -8.523 -11.227 -18.719 1 96.06 135 ARG B C 1
ATOM 3870 O O . ARG B 1 135 ? -7.898 -11.617 -17.734 1 96.06 135 ARG B O 1
ATOM 3877 N N . LEU B 1 136 ? -9.297 -12.023 -19.375 1 97.19 136 LEU B N 1
ATOM 3878 C CA . LEU B 1 136 ? -9.562 -13.398 -18.938 1 97.19 136 LEU B CA 1
ATOM 3879 C C . LEU B 1 136 ? -8.305 -14.258 -19.047 1 97.19 136 LEU B C 1
ATOM 3881 O O . LEU B 1 136 ? -8.242 -15.344 -18.469 1 97.19 136 LEU B O 1
ATOM 3885 N N . SER B 1 137 ? -7.301 -13.773 -19.766 1 96.5 137 SER B N 1
ATOM 3886 C CA . SER B 1 137 ? -6.027 -14.484 -19.859 1 96.5 137 SER B CA 1
ATOM 3887 C C . SER B 1 137 ? -4.914 -13.703 -19.172 1 96.5 137 SER B C 1
ATOM 3889 O O . SER B 1 137 ? -3.73 -13.961 -19.406 1 96.5 137 SER B O 1
ATOM 3891 N N . SER B 1 138 ? -5.27 -12.75 -18.406 1 96.38 138 SER B N 1
ATOM 3892 C CA . SER B 1 138 ? -4.297 -11.867 -17.766 1 96.38 138 SER B CA 1
ATOM 3893 C C . SER B 1 138 ? -3.99 -12.312 -16.344 1 96.38 138 SER B C 1
ATOM 3895 O O . SER B 1 138 ? -4.855 -12.258 -15.469 1 96.38 138 SER B O 1
ATOM 3897 N N . ILE B 1 139 ? -2.705 -12.68 -16.094 1 97.25 139 ILE B N 1
ATOM 3898 C CA . ILE B 1 139 ? -2.277 -13.039 -14.742 1 97.25 139 ILE B CA 1
ATOM 3899 C C . ILE B 1 139 ? -2.447 -11.844 -13.812 1 97.25 139 ILE B C 1
ATOM 3901 O O . ILE B 1 139 ? -2.832 -12 -12.648 1 97.25 139 ILE B O 1
ATOM 3905 N N . SER B 1 140 ? -2.203 -10.664 -14.336 1 96.44 140 SER B N 1
ATOM 3906 C CA . SER B 1 140 ? -2.344 -9.461 -13.523 1 96.44 140 SER B CA 1
ATOM 3907 C C . SER B 1 140 ? -3.768 -9.312 -13 1 96.44 140 SER B C 1
ATOM 3909 O O . SER B 1 140 ? -3.973 -9.016 -11.82 1 96.44 140 SER B O 1
ATOM 3911 N N . TRP B 1 141 ? -4.73 -9.531 -13.812 1 96.06 141 TRP B N 1
ATOM 3912 C CA . TRP B 1 141 ? -6.121 -9.414 -13.391 1 96.06 141 TRP B CA 1
ATOM 3913 C C . TRP B 1 141 ? -6.512 -10.57 -12.477 1 96.06 141 TRP B C 1
ATOM 3915 O O . TRP B 1 141 ? -7.273 -10.391 -11.523 1 96.06 141 TRP B O 1
ATOM 3925 N N . PHE B 1 142 ? -6.023 -11.75 -12.844 1 97.69 142 PHE B N 1
ATOM 3926 C CA . PHE B 1 142 ? -6.227 -12.906 -11.977 1 97.69 142 PHE B CA 1
ATOM 3927 C C . PHE B 1 142 ? -5.766 -12.609 -10.555 1 97.69 142 PHE B C 1
ATOM 3929 O O . PHE B 1 142 ? -6.52 -12.797 -9.602 1 97.69 142 PHE B O 1
ATOM 3936 N N . MET B 1 143 ? -4.578 -12.07 -10.445 1 97.94 143 MET B N 1
ATOM 3937 C CA . MET B 1 143 ? -3.979 -11.781 -9.148 1 97.94 143 MET B CA 1
ATOM 3938 C C . MET B 1 143 ? -4.703 -10.633 -8.453 1 97.94 143 MET B C 1
ATOM 3940 O O . MET B 1 143 ? -4.828 -10.625 -7.227 1 97.94 143 MET B O 1
ATOM 3944 N N . ARG B 1 144 ? -5.086 -9.672 -9.211 1 96.88 144 ARG B N 1
ATOM 3945 C CA . ARG B 1 144 ? -5.863 -8.578 -8.641 1 96.88 144 ARG B CA 1
ATOM 3946 C C . ARG B 1 144 ? -7.109 -9.094 -7.941 1 96.88 144 ARG B C 1
ATOM 3948 O O . ARG B 1 144 ? -7.375 -8.742 -6.789 1 96.88 144 ARG B O 1
ATOM 3955 N N . CYS B 1 145 ? -7.859 -9.914 -8.594 1 97.12 145 CYS B N 1
ATOM 3956 C CA . CYS B 1 145 ? -9.086 -10.477 -8.039 1 97.12 145 CYS B CA 1
ATOM 3957 C C . CYS B 1 145 ? -8.781 -11.336 -6.816 1 97.12 145 CYS B C 1
ATOM 3959 O O . CYS B 1 145 ? -9.484 -11.266 -5.812 1 97.12 145 CYS B O 1
ATOM 3961 N N . LEU B 1 146 ? -7.727 -12.094 -6.891 1 97.88 146 LEU B N 1
ATOM 3962 C CA . LEU B 1 146 ? -7.352 -12.984 -5.801 1 97.88 146 LEU B CA 1
ATOM 3963 C C . LEU B 1 146 ? -6.91 -12.188 -4.578 1 97.88 146 LEU B C 1
ATOM 3965 O O . LEU B 1 146 ? -7.465 -12.352 -3.488 1 97.88 146 LEU B O 1
ATOM 3969 N N . ASN B 1 147 ? -5.973 -11.336 -4.773 1 97.38 147 ASN B N 1
ATOM 3970 C CA . ASN B 1 147 ? -5.348 -10.617 -3.664 1 97.38 147 ASN B CA 1
ATOM 3971 C C . ASN B 1 147 ? -6.312 -9.625 -3.021 1 97.38 147 ASN B C 1
ATOM 3973 O O . ASN B 1 147 ? -6.262 -9.406 -1.811 1 97.38 147 ASN B O 1
ATOM 3977 N N . GLU B 1 148 ? -7.137 -9.016 -3.828 1 96.62 148 GLU B N 1
ATOM 3978 C CA . GLU B 1 148 ? -8.133 -8.102 -3.27 1 96.62 148 GLU B CA 1
ATOM 3979 C C . GLU B 1 148 ? -9.102 -8.836 -2.35 1 96.62 148 GLU B C 1
ATOM 3981 O O . GLU B 1 148 ? -9.391 -8.375 -1.244 1 96.62 148 GLU B O 1
ATOM 3986 N N . ASP B 1 149 ? -9.578 -9.906 -2.793 1 96.12 149 ASP B N 1
ATOM 3987 C CA . ASP B 1 149 ? -10.531 -10.68 -2.002 1 96.12 149 ASP B CA 1
ATOM 3988 C C . ASP B 1 149 ? -9.898 -11.156 -0.692 1 96.12 149 ASP B C 1
ATOM 3990 O O . ASP B 1 149 ? -10.508 -11.023 0.374 1 96.12 149 ASP B O 1
ATOM 3994 N N . ILE B 1 150 ? -8.742 -11.703 -0.786 1 96.12 150 ILE B N 1
ATOM 3995 C CA . ILE B 1 150 ? -8.039 -12.188 0.396 1 96.12 150 ILE B CA 1
ATOM 3996 C C . ILE B 1 150 ? -7.828 -11.039 1.382 1 96.12 150 ILE B C 1
ATOM 3998 O O . ILE B 1 150 ? -8.109 -11.18 2.574 1 96.12 150 ILE B O 1
ATOM 4002 N N . ALA B 1 151 ? -7.309 -9.977 0.897 1 95.44 151 ALA B N 1
ATOM 4003 C CA . ALA B 1 151 ? -7.031 -8.82 1.75 1 95.44 151 ALA B CA 1
ATOM 4004 C C . ALA B 1 151 ? -8.297 -8.344 2.453 1 95.44 151 ALA B C 1
ATOM 4006 O O . ALA B 1 151 ? -8.289 -8.086 3.66 1 95.44 151 ALA B O 1
ATOM 4007 N N . ARG B 1 152 ? -9.391 -8.234 1.712 1 95.94 152 ARG B N 1
ATOM 4008 C CA . ARG B 1 152 ? -10.648 -7.762 2.275 1 95.94 152 ARG B CA 1
ATOM 4009 C C . ARG B 1 152 ? -11.164 -8.719 3.35 1 95.94 152 ARG B C 1
ATOM 4011 O O . ARG B 1 152 ? -11.57 -8.281 4.43 1 95.94 152 ARG B O 1
ATOM 4018 N N . ARG B 1 153 ? -11.164 -9.977 3.086 1 94.81 153 ARG B N 1
ATOM 4019 C CA . ARG B 1 153 ? -11.625 -10.977 4.039 1 94.81 153 ARG B CA 1
ATOM 4020 C C . ARG B 1 153 ? -10.742 -10.992 5.285 1 94.81 153 ARG B C 1
ATOM 4022 O O . ARG B 1 153 ? -11.25 -11.023 6.41 1 94.81 153 ARG B O 1
ATOM 4029 N N . ALA B 1 154 ? -9.461 -11.023 5.113 1 93.12 154 ALA B N 1
ATOM 4030 C CA . ALA B 1 154 ? -8.516 -11.047 6.23 1 93.12 154 ALA B CA 1
ATOM 4031 C C . ALA B 1 154 ? -8.656 -9.789 7.09 1 93.12 154 ALA B C 1
ATOM 4033 O O . ALA B 1 154 ? -8.664 -9.875 8.32 1 93.12 154 ALA B O 1
ATOM 4034 N N . ASN B 1 155 ? -8.734 -8.641 6.453 1 91.94 155 ASN B N 1
ATOM 4035 C CA . ASN B 1 155 ? -8.883 -7.383 7.18 1 91.94 155 ASN B CA 1
ATOM 4036 C C . ASN B 1 155 ? -10.172 -7.363 7.996 1 91.94 155 ASN B C 1
ATOM 4038 O O . ASN B 1 155 ? -10.188 -6.883 9.133 1 91.94 155 ASN B O 1
ATOM 4042 N N . ARG B 1 156 ? -11.25 -7.828 7.359 1 93.81 156 ARG B N 1
ATOM 4043 C CA . ARG B 1 156 ? -12.516 -7.906 8.07 1 93.81 156 ARG B CA 1
ATOM 4044 C C . ARG B 1 156 ? -12.398 -8.781 9.312 1 93.81 156 ARG B C 1
ATOM 4046 O O . ARG B 1 156 ? -12.82 -8.391 10.406 1 93.81 156 ARG B O 1
ATOM 4053 N N . GLU B 1 157 ? -11.781 -9.883 9.156 1 90.12 157 GLU B N 1
ATOM 4054 C CA . GLU B 1 157 ? -11.602 -10.812 10.258 1 90.12 157 GLU B CA 1
ATOM 4055 C C . GLU B 1 157 ? -10.703 -10.219 11.344 1 90.12 157 GLU B C 1
ATOM 4057 O O . GLU B 1 157 ? -10.945 -10.414 12.539 1 90.12 157 GLU B O 1
ATOM 4062 N N . ASP B 1 158 ? -9.664 -9.508 10.898 1 87 158 ASP B N 1
ATOM 4063 C CA . ASP B 1 158 ? -8.68 -8.938 11.82 1 87 158 ASP B CA 1
ATOM 4064 C C . ASP B 1 158 ? -9.172 -7.609 12.383 1 87 158 ASP B C 1
ATOM 4066 O O . ASP B 1 158 ? -8.516 -7.02 13.25 1 87 158 ASP B O 1
ATOM 4070 N N . GLU B 1 159 ? -10.344 -7.078 11.82 1 87.38 159 GLU B N 1
ATOM 4071 C CA . GLU B 1 159 ? -10.883 -5.781 12.211 1 87.38 159 GLU B CA 1
ATOM 4072 C C . GLU B 1 159 ? -9.867 -4.668 12 1 87.38 159 GLU B C 1
ATOM 4074 O O . GLU B 1 159 ? -9.625 -3.855 12.891 1 87.38 159 GLU B O 1
ATOM 4079 N N . CYS B 1 160 ? -9.219 -4.773 10.93 1 85.19 160 CYS B N 1
ATOM 4080 C CA . CYS B 1 160 ? -8.25 -3.752 10.547 1 85.19 160 CYS B CA 1
ATOM 4081 C C . CYS B 1 160 ? -8.531 -3.24 9.141 1 85.19 160 CYS B C 1
ATOM 4083 O O . CYS B 1 160 ? -9.406 -3.762 8.445 1 85.19 160 CYS B O 1
ATOM 4085 N N . LYS B 1 161 ? -7.895 -2.158 8.781 1 87.25 161 LYS B N 1
ATOM 4086 C CA . LYS B 1 161 ? -7.98 -1.583 7.438 1 87.25 161 LYS B CA 1
ATOM 4087 C C . LYS B 1 161 ? -6.594 -1.388 6.836 1 87.25 161 LYS B C 1
ATOM 4089 O O . LYS B 1 161 ? -5.586 -1.523 7.527 1 87.25 161 LYS B O 1
ATOM 4094 N N . GLY B 1 162 ? -6.602 -1.185 5.484 1 89 162 GLY B N 1
ATOM 4095 C CA . GLY B 1 162 ? -5.352 -0.83 4.824 1 89 162 GLY B CA 1
ATOM 4096 C C . GLY B 1 162 ? -4.676 -2.01 4.152 1 89 162 GLY B C 1
ATOM 4097 O O . GLY B 1 162 ? -5.332 -2.998 3.814 1 89 162 GLY B O 1
ATOM 4098 N N . ALA B 1 163 ? -3.355 -1.88 4.016 1 91.75 163 ALA B N 1
ATOM 4099 C CA . ALA B 1 163 ? -2.604 -2.832 3.203 1 91.75 163 ALA B CA 1
ATOM 4100 C C . ALA B 1 163 ? -2.463 -4.172 3.918 1 91.75 163 ALA B C 1
ATOM 4102 O O . ALA B 1 163 ? -2.17 -4.215 5.117 1 91.75 163 ALA B O 1
ATOM 4103 N N . PHE B 1 164 ? -2.684 -5.23 3.295 1 92.94 164 PHE B N 1
ATOM 4104 C CA . PHE B 1 164 ? -2.49 -6.59 3.787 1 92.94 164 PHE B CA 1
ATOM 4105 C C . PHE B 1 164 ? -1.237 -7.211 3.182 1 92.94 164 PHE B C 1
ATOM 4107 O O . PHE B 1 164 ? -0.547 -7.996 3.836 1 92.94 164 PHE B O 1
ATOM 4114 N N . TRP B 1 165 ? -0.986 -6.805 1.984 1 94.06 165 TRP B N 1
ATOM 4115 C CA . TRP B 1 165 ? 0.148 -7.355 1.248 1 94.06 165 TRP B CA 1
ATOM 4116 C C . TRP B 1 165 ? 1.353 -6.422 1.328 1 94.06 165 TRP B C 1
ATOM 4118 O O . TRP B 1 165 ? 1.196 -5.203 1.398 1 94.06 165 TRP B O 1
ATOM 4128 N N . GLU B 1 166 ? 2.564 -7.02 1.254 1 91.94 166 GLU B N 1
ATOM 4129 C CA . GLU B 1 166 ? 3.822 -6.281 1.282 1 91.94 166 GLU B CA 1
ATOM 4130 C C . GLU B 1 166 ? 3.961 -5.383 0.056 1 91.94 166 GLU B C 1
ATOM 4132 O O . GLU B 1 166 ? 4.512 -4.281 0.145 1 91.94 166 GLU B O 1
ATOM 4137 N N . GLY B 1 167 ? 3.492 -5.738 -0.957 1 90.88 167 GLY B N 1
ATOM 4138 C CA . GLY B 1 167 ? 3.557 -5.051 -2.238 1 90.88 167 GLY B CA 1
ATOM 4139 C C . GLY B 1 167 ? 2.947 -5.852 -3.375 1 90.88 167 GLY B C 1
ATOM 4140 O O . GLY B 1 167 ? 2.113 -6.73 -3.145 1 90.88 167 GLY B O 1
ATOM 4141 N N . ARG B 1 168 ? 3.287 -5.465 -4.543 1 90.5 168 ARG B N 1
ATOM 4142 C CA . ARG B 1 168 ? 2.836 -6.199 -5.719 1 90.5 168 ARG B CA 1
ATOM 4143 C C . ARG B 1 168 ? 3.391 -7.621 -5.727 1 90.5 168 ARG B C 1
ATOM 4145 O O . ARG B 1 168 ? 4.461 -7.875 -5.172 1 90.5 168 ARG B O 1
ATOM 4152 N N . PHE B 1 169 ? 2.627 -8.477 -6.414 1 95.12 169 PHE B N 1
ATOM 4153 C CA . PHE B 1 169 ? 3.109 -9.852 -6.527 1 95.12 169 PHE B CA 1
ATOM 4154 C C . PHE B 1 169 ? 4.367 -9.906 -7.387 1 95.12 169 PHE B C 1
ATOM 4156 O O . PHE B 1 169 ? 4.574 -9.062 -8.258 1 95.12 169 PHE B O 1
ATOM 4163 N N . LYS B 1 170 ? 5.195 -10.898 -7.117 1 93.56 170 LYS B N 1
ATOM 4164 C CA . LYS B 1 170 ? 6.367 -11.172 -7.941 1 93.56 170 LYS B CA 1
ATOM 4165 C C . LYS B 1 170 ? 6.066 -12.258 -8.977 1 93.56 170 LYS B C 1
ATOM 4167 O O . LYS B 1 170 ? 5.348 -13.211 -8.688 1 93.56 170 LYS B O 1
ATOM 4172 N N . SER B 1 171 ? 6.594 -12 -10.086 1 94.44 171 SER B N 1
ATOM 4173 C CA . SER B 1 171 ? 6.41 -12.969 -11.156 1 94.44 171 SER B CA 1
ATOM 4174 C C . SER B 1 171 ? 7.746 -13.406 -11.75 1 94.44 171 SER B C 1
ATOM 4176 O O . SER B 1 171 ? 8.656 -12.586 -11.906 1 94.44 171 SER B O 1
ATOM 4178 N N . GLN B 1 172 ? 7.848 -14.648 -12.055 1 94.38 172 GLN B N 1
ATOM 4179 C CA . GLN B 1 172 ? 9.008 -15.25 -12.719 1 94.38 172 GLN B CA 1
ATOM 4180 C C . GLN B 1 172 ? 8.578 -16.094 -13.922 1 94.38 172 GLN B C 1
ATOM 4182 O O . GLN B 1 172 ? 7.809 -17.047 -13.773 1 94.38 172 GLN B O 1
ATOM 4187 N N . ALA B 1 173 ? 9.062 -15.727 -15.07 1 95.44 173 ALA B N 1
ATOM 4188 C CA . ALA B 1 173 ? 8.766 -16.484 -16.281 1 95.44 173 ALA B CA 1
ATOM 4189 C C . ALA B 1 173 ? 9.531 -17.797 -16.312 1 95.44 173 ALA B C 1
ATOM 4191 O O . ALA B 1 173 ? 10.734 -17.828 -16.031 1 95.44 173 ALA B O 1
ATOM 4192 N N . LEU B 1 174 ? 8.852 -18.844 -16.578 1 96.31 174 LEU B N 1
ATOM 4193 C CA . LEU B 1 174 ? 9.461 -20.156 -16.75 1 96.31 174 LEU B CA 1
ATOM 4194 C C . LEU B 1 174 ? 9.539 -20.531 -18.219 1 96.31 174 LEU B C 1
ATOM 4196 O O . LEU B 1 174 ? 8.523 -20.859 -18.844 1 96.31 174 LEU B O 1
ATOM 4200 N N . LEU B 1 175 ? 10.719 -20.625 -18.797 1 95 175 LEU B N 1
ATOM 4201 C CA . LEU B 1 175 ? 10.875 -20.547 -20.234 1 95 175 LEU B CA 1
ATOM 4202 C C . LEU B 1 175 ? 10.859 -21.938 -20.875 1 95 175 LEU B C 1
ATOM 4204 O O . LEU B 1 175 ? 10.68 -22.062 -22.078 1 95 175 LEU B O 1
ATOM 4208 N N . ASP B 1 176 ? 11.133 -22.984 -20.094 1 93.88 176 ASP B N 1
ATOM 4209 C CA . ASP B 1 176 ? 11.195 -24.328 -20.656 1 93.88 176 ASP B CA 1
ATOM 4210 C C . ASP B 1 176 ? 10.75 -25.375 -19.625 1 93.88 176 ASP B C 1
ATOM 4212 O O . ASP B 1 176 ? 10.398 -25.031 -18.5 1 93.88 176 ASP B O 1
ATOM 4216 N N . GLU B 1 177 ? 10.773 -26.594 -20.031 1 92.94 177 GLU B N 1
ATOM 4217 C CA . GLU B 1 177 ? 10.242 -27.688 -19.219 1 92.94 177 GLU B CA 1
ATOM 4218 C C . GLU B 1 177 ? 11.086 -27.891 -17.953 1 92.94 177 GLU B C 1
ATOM 4220 O O . GLU B 1 177 ? 10.555 -28.234 -16.891 1 92.94 177 GLU B O 1
ATOM 4225 N N . GLN B 1 178 ? 12.359 -27.719 -18.047 1 93.56 178 GLN B N 1
ATOM 4226 C CA . GLN B 1 178 ? 13.234 -27.891 -16.891 1 93.56 178 GLN B CA 1
ATOM 4227 C C . GLN B 1 178 ? 12.961 -26.828 -15.836 1 93.56 178 GLN B C 1
ATOM 4229 O O . GLN B 1 178 ? 12.898 -27.125 -14.641 1 93.56 178 GLN B O 1
ATOM 4234 N N . ALA B 1 179 ? 12.812 -25.594 -16.312 1 94.81 179 ALA B N 1
ATOM 4235 C CA . ALA B 1 179 ? 12.469 -24.5 -15.398 1 94.81 179 ALA B CA 1
ATOM 4236 C C . ALA B 1 179 ? 11.125 -24.75 -14.727 1 94.81 179 ALA B C 1
ATOM 4238 O O . ALA B 1 179 ? 10.977 -24.531 -13.523 1 94.81 179 ALA B O 1
ATOM 4239 N N . LEU B 1 180 ? 10.188 -25.188 -15.508 1 96.12 180 LEU B N 1
ATOM 4240 C CA . LEU B 1 180 ? 8.867 -25.5 -14.977 1 96.12 180 LEU B CA 1
ATOM 4241 C C . LEU B 1 180 ? 8.953 -26.594 -13.914 1 96.12 180 LEU B C 1
ATOM 4243 O O . LEU B 1 180 ? 8.406 -26.438 -12.82 1 96.12 180 LEU B O 1
ATOM 4247 N N . LEU B 1 181 ? 9.648 -27.625 -14.242 1 95.56 181 LEU B N 1
ATOM 4248 C CA . LEU B 1 181 ? 9.805 -28.75 -13.336 1 95.56 181 LEU B CA 1
ATOM 4249 C C . LEU B 1 181 ? 10.461 -28.312 -12.031 1 95.56 181 LEU B C 1
ATOM 4251 O O . LEU B 1 181 ? 9.969 -28.625 -10.945 1 95.56 181 LEU B O 1
ATOM 4255 N N . ALA B 1 182 ? 11.539 -27.609 -12.148 1 95.69 182 ALA B N 1
ATOM 4256 C CA . ALA B 1 182 ? 12.281 -27.156 -10.984 1 95.69 182 ALA B CA 1
ATOM 4257 C C . ALA B 1 182 ? 11.422 -26.25 -10.102 1 95.69 182 ALA B C 1
ATOM 4259 O O . ALA B 1 182 ? 11.445 -26.359 -8.875 1 95.69 182 ALA B O 1
ATOM 4260 N N . CYS B 1 183 ? 10.711 -25.391 -10.719 1 97.06 183 CYS B N 1
ATOM 4261 C CA . CYS B 1 183 ? 9.875 -24.453 -9.984 1 97.06 183 CYS B CA 1
ATOM 4262 C C . CYS B 1 183 ? 8.734 -25.188 -9.273 1 97.06 183 CYS B C 1
ATOM 4264 O O . CYS B 1 183 ? 8.461 -24.906 -8.102 1 97.06 183 CYS B O 1
ATOM 4266 N N . MET B 1 184 ? 8.094 -26.062 -10 1 97.56 184 MET B N 1
ATOM 4267 C CA . MET B 1 184 ? 7.012 -26.828 -9.375 1 97.56 184 MET B CA 1
ATOM 4268 C C . MET B 1 184 ? 7.523 -27.625 -8.18 1 97.56 184 MET B C 1
ATOM 4270 O O . MET B 1 184 ? 6.863 -27.688 -7.141 1 97.56 184 MET B O 1
ATOM 4274 N N . MET B 1 185 ? 8.688 -28.203 -8.359 1 96.38 185 MET B N 1
ATOM 4275 C CA . MET B 1 185 ? 9.328 -28.938 -7.273 1 96.38 185 MET B CA 1
ATOM 4276 C C . MET B 1 185 ? 9.562 -28.016 -6.074 1 96.38 185 MET B C 1
ATOM 4278 O O . MET B 1 185 ? 9.258 -28.391 -4.938 1 96.38 185 MET B O 1
ATOM 4282 N N . TYR B 1 186 ? 10.086 -26.938 -6.387 1 96.44 186 TYR B N 1
ATOM 4283 C CA . TYR B 1 186 ? 10.383 -25.938 -5.371 1 96.44 186 TYR B CA 1
ATOM 4284 C C . TYR B 1 186 ? 9.117 -25.547 -4.605 1 96.44 186 TYR B C 1
ATOM 4286 O O . TYR B 1 186 ? 9.133 -25.469 -3.373 1 96.44 186 TYR B O 1
ATOM 4294 N N . VAL B 1 187 ? 8.047 -25.312 -5.27 1 97.94 187 VAL B N 1
ATOM 4295 C CA . VAL B 1 187 ? 6.781 -24.859 -4.695 1 97.94 187 VAL B CA 1
ATOM 4296 C C . VAL B 1 187 ? 6.16 -25.969 -3.869 1 97.94 187 VAL B C 1
ATOM 4298 O O . VAL B 1 187 ? 5.797 -25.766 -2.709 1 97.94 187 VAL B O 1
ATOM 4301 N N . ASP B 1 188 ? 6.102 -27.141 -4.383 1 98.06 188 ASP B N 1
ATOM 4302 C CA . ASP B 1 188 ? 5.461 -28.266 -3.725 1 98.06 188 ASP B CA 1
ATOM 4303 C C . ASP B 1 188 ? 6.234 -28.688 -2.475 1 98.06 188 ASP B C 1
ATOM 4305 O O . ASP B 1 188 ? 5.645 -29.188 -1.51 1 98.06 188 ASP B O 1
ATOM 4309 N N . LEU B 1 189 ? 7.492 -28.438 -2.461 1 96.81 189 LEU B N 1
ATOM 4310 C CA . LEU B 1 189 ? 8.32 -28.891 -1.343 1 96.81 189 LEU B CA 1
ATOM 4311 C C . LEU B 1 189 ? 8.547 -27.75 -0.351 1 96.81 189 LEU B C 1
ATOM 4313 O O . LEU B 1 189 ? 9.297 -27.906 0.616 1 96.81 189 LEU B O 1
ATOM 4317 N N . ASN B 1 190 ? 7.895 -26.641 -0.562 1 95.75 190 ASN B N 1
ATOM 4318 C CA . ASN B 1 190 ? 8.102 -25.469 0.276 1 95.75 190 ASN B CA 1
ATOM 4319 C C . ASN B 1 190 ? 7.867 -25.781 1.75 1 95.75 190 ASN B C 1
ATOM 4321 O O . ASN B 1 190 ? 8.695 -25.453 2.602 1 95.75 190 ASN B O 1
ATOM 4325 N N . PRO B 1 191 ? 6.746 -26.438 2.154 1 94.81 191 PRO B N 1
ATOM 4326 C CA . PRO B 1 191 ? 6.516 -26.719 3.574 1 94.81 191 PRO B CA 1
ATOM 4327 C C . PRO B 1 191 ? 7.609 -27.594 4.188 1 94.81 191 PRO B C 1
ATOM 4329 O O . PRO B 1 191 ? 7.949 -27.438 5.359 1 94.81 191 PRO B O 1
ATOM 4332 N N . ILE B 1 192 ? 8.125 -28.5 3.416 1 93.94 192 ILE B N 1
ATOM 4333 C CA . ILE B 1 192 ? 9.18 -29.391 3.9 1 93.94 192 ILE B CA 1
ATOM 4334 C C . ILE B 1 192 ? 10.469 -28.594 4.098 1 93.94 192 ILE B C 1
ATOM 4336 O O . ILE B 1 192 ? 11.117 -28.703 5.145 1 93.94 192 ILE B O 1
ATOM 4340 N N . ARG B 1 193 ? 10.797 -27.828 3.115 1 91.75 193 ARG B N 1
ATOM 4341 C CA . ARG B 1 193 ? 11.992 -27 3.199 1 91.75 193 ARG B CA 1
ATOM 4342 C C . ARG B 1 193 ? 11.914 -26.047 4.383 1 91.75 193 ARG B C 1
ATOM 4344 O O . ARG B 1 193 ? 12.93 -25.75 5.02 1 91.75 193 ARG B O 1
ATOM 4351 N N . ALA B 1 194 ? 10.727 -25.578 4.719 1 90.5 194 ALA B N 1
ATOM 4352 C CA . ALA B 1 194 ? 10.508 -24.609 5.797 1 90.5 194 ALA B CA 1
ATOM 4353 C C . ALA B 1 194 ? 10.398 -25.312 7.145 1 90.5 194 ALA B C 1
ATOM 4355 O O . ALA B 1 194 ? 10.273 -24.656 8.18 1 90.5 194 ALA B O 1
ATOM 4356 N N . GLY B 1 195 ? 10.344 -26.641 7.148 1 90.12 195 GLY B N 1
ATOM 4357 C CA . GLY B 1 195 ? 10.258 -27.422 8.375 1 90.12 195 GLY B CA 1
ATOM 4358 C C . GLY B 1 195 ? 8.852 -27.5 8.93 1 90.12 195 GLY B C 1
ATOM 4359 O O . GLY B 1 195 ? 8.656 -27.844 10.102 1 90.12 195 GLY B O 1
ATOM 4360 N N . ILE B 1 196 ? 7.902 -27.203 8.18 1 89.19 196 ILE B N 1
ATOM 4361 C CA . ILE B 1 196 ? 6.504 -27.172 8.586 1 89.19 196 ILE B CA 1
ATOM 4362 C C . ILE B 1 196 ? 5.898 -28.578 8.461 1 89.19 196 ILE B C 1
ATOM 4364 O O . ILE B 1 196 ? 5.016 -28.938 9.234 1 89.19 196 ILE B O 1
ATOM 4368 N N . ALA B 1 197 ? 6.414 -29.328 7.48 1 92.56 197 ALA B N 1
ATOM 4369 C CA . ALA B 1 197 ? 5.93 -30.688 7.23 1 92.56 197 ALA B CA 1
ATOM 4370 C C . ALA B 1 197 ? 7.09 -31.656 7.047 1 92.56 197 ALA B C 1
ATOM 4372 O O . ALA B 1 197 ? 8.172 -31.266 6.594 1 92.56 197 ALA B O 1
ATOM 4373 N N . GLY B 1 198 ? 6.82 -32.875 7.371 1 90.94 198 GLY B N 1
ATOM 4374 C CA . GLY B 1 198 ? 7.852 -33.875 7.238 1 90.94 198 GLY B CA 1
ATOM 4375 C C . GLY B 1 198 ? 7.812 -34.594 5.902 1 90.94 198 GLY B C 1
ATOM 4376 O O . GLY B 1 198 ? 8.828 -35.125 5.441 1 90.94 198 GLY B O 1
ATOM 4377 N N . THR B 1 199 ? 6.617 -34.688 5.324 1 93 199 THR B N 1
ATOM 4378 C CA . THR B 1 199 ? 6.414 -35.406 4.066 1 93 199 THR B CA 1
ATOM 4379 C C . THR B 1 199 ? 5.465 -34.625 3.154 1 93 199 THR B C 1
ATOM 4381 O O . THR B 1 199 ? 4.805 -33.688 3.594 1 93 199 THR B O 1
ATOM 4384 N N . VAL B 1 200 ? 5.469 -35.031 1.874 1 95.06 200 VAL B N 1
ATOM 4385 C CA . VAL B 1 200 ? 4.578 -34.375 0.921 1 95.06 200 VAL B CA 1
ATOM 4386 C C . VAL B 1 200 ? 3.125 -34.688 1.277 1 95.06 200 VAL B C 1
ATOM 4388 O O . VAL B 1 200 ? 2.234 -33.844 1.026 1 95.06 200 VAL B O 1
ATOM 4391 N N . GLN B 1 201 ? 2.861 -35.812 1.933 1 94 201 GLN B N 1
ATOM 4392 C CA . GLN B 1 201 ? 1.515 -36.188 2.344 1 94 201 GLN B CA 1
ATOM 4393 C C . GLN B 1 201 ? 1.017 -35.312 3.484 1 94 201 GLN B C 1
ATOM 4395 O O . GLN B 1 201 ? -0.188 -35.094 3.625 1 94 201 GLN B O 1
ATOM 4400 N N . THR B 1 202 ? 1.942 -34.75 4.203 1 94.12 202 THR B N 1
ATOM 4401 C CA . THR B 1 202 ? 1.571 -33.969 5.363 1 94.12 202 THR B CA 1
ATOM 4402 C C . THR B 1 202 ? 1.754 -32.469 5.066 1 94.12 202 THR B C 1
ATOM 4404 O O . THR B 1 202 ? 1.692 -31.641 5.977 1 94.12 202 THR B O 1
ATOM 4407 N N . SER B 1 203 ? 2.033 -32.188 3.854 1 95.06 203 SER B N 1
ATOM 4408 C CA . SER B 1 203 ? 2.18 -30.797 3.428 1 95.06 203 SER B CA 1
ATOM 4409 C C . SER B 1 203 ? 0.832 -30.188 3.064 1 95.06 203 SER B C 1
ATOM 4411 O O . SER B 1 203 ? 0.516 -30.016 1.884 1 95.06 203 SER B O 1
ATOM 4413 N N . ASP B 1 204 ? 0.152 -29.719 4.09 1 93.88 204 ASP B N 1
ATOM 4414 C CA . ASP B 1 204 ? -1.208 -29.234 3.895 1 93.88 204 ASP B CA 1
ATOM 4415 C C . ASP B 1 204 ? -1.227 -28.031 2.957 1 93.88 204 ASP B C 1
ATOM 4417 O O . ASP B 1 204 ? -0.35 -27.172 3.029 1 93.88 204 ASP B O 1
ATOM 4421 N N . PHE B 1 205 ? -2.234 -28.031 2.051 1 96 205 PHE B N 1
ATOM 4422 C CA . PHE B 1 205 ? -2.535 -26.938 1.14 1 96 205 PHE B CA 1
ATOM 4423 C C . PHE B 1 205 ? -1.407 -26.734 0.131 1 96 205 PHE B C 1
ATOM 4425 O O . PHE B 1 205 ? -0.927 -25.625 -0.067 1 96 205 PHE B O 1
ATOM 4432 N N . THR B 1 206 ? -0.978 -27.797 -0.357 1 98 206 THR B N 1
ATOM 4433 C CA . THR B 1 206 ? -0.081 -27.844 -1.507 1 98 206 THR B CA 1
ATOM 4434 C C . THR B 1 206 ? -0.713 -28.641 -2.648 1 98 206 THR B C 1
ATOM 4436 O O . THR B 1 206 ? -1.583 -29.484 -2.42 1 98 206 THR B O 1
ATOM 4439 N N . SER B 1 207 ? -0.284 -28.344 -3.828 1 98.44 207 SER B N 1
ATOM 4440 C CA . SER B 1 207 ? -0.789 -29.062 -5 1 98.44 207 SER B CA 1
ATOM 4441 C C . SER B 1 207 ? -0.419 -30.547 -4.949 1 98.44 207 SER B C 1
ATOM 4443 O O . SER B 1 207 ? -1.202 -31.391 -5.367 1 98.44 207 SER B O 1
ATOM 4445 N N . ILE B 1 208 ? 0.754 -30.859 -4.406 1 98 208 ILE B N 1
ATOM 4446 C CA . ILE B 1 208 ? 1.205 -32.25 -4.395 1 98 208 ILE B CA 1
ATOM 4447 C C . ILE B 1 208 ? 0.338 -33.062 -3.438 1 98 208 ILE B C 1
ATOM 4449 O O . ILE B 1 208 ? -0.055 -34.188 -3.754 1 98 208 ILE B O 1
ATOM 4453 N N . GLN B 1 209 ? 0.089 -32.5 -2.301 1 97.44 209 GLN B N 1
ATOM 4454 C CA . GLN B 1 209 ? -0.791 -33.219 -1.382 1 97.44 209 GLN B CA 1
ATOM 4455 C C . GLN B 1 209 ? -2.17 -33.438 -1.998 1 97.44 209 GLN B C 1
ATOM 4457 O O . GLN B 1 209 ? -2.75 -34.531 -1.868 1 97.44 209 GLN B O 1
ATOM 4462 N N . GLU B 1 210 ? -2.693 -32.438 -2.596 1 97 210 GLU B N 1
ATOM 4463 C CA . GLU B 1 210 ? -3.994 -32.562 -3.252 1 97 210 GLU B CA 1
ATOM 4464 C C . GLU B 1 210 ? -4 -33.656 -4.293 1 97 210 GLU B C 1
ATOM 4466 O O . GLU B 1 210 ? -4.93 -34.469 -4.34 1 97 210 GLU B O 1
ATOM 4471 N N . ARG B 1 211 ? -2.992 -33.75 -5.133 1 96.75 211 ARG B N 1
ATOM 4472 C CA . ARG B 1 211 ? -2.908 -34.75 -6.184 1 96.75 211 ARG B CA 1
ATOM 4473 C C . ARG B 1 211 ? -2.818 -36.156 -5.59 1 96.75 211 ARG B C 1
ATOM 4475 O O . ARG B 1 211 ? -3.436 -37.094 -6.102 1 96.75 211 ARG B O 1
ATOM 4482 N N . ILE B 1 212 ? -2.051 -36.25 -4.57 1 95.69 212 ILE B N 1
ATOM 4483 C CA . ILE B 1 212 ? -1.884 -37.562 -3.93 1 95.69 212 ILE B CA 1
ATOM 4484 C C . ILE B 1 212 ? -3.211 -38 -3.322 1 95.69 212 ILE B C 1
ATOM 4486 O O . ILE B 1 212 ? -3.594 -39.188 -3.443 1 95.69 212 ILE B O 1
ATOM 4490 N N . THR B 1 213 ? -3.848 -37.062 -2.668 1 94.38 213 THR B N 1
ATOM 4491 C CA . THR B 1 213 ? -5.145 -37.375 -2.066 1 94.38 213 THR B CA 1
ATOM 4492 C C . THR B 1 213 ? -6.148 -37.812 -3.133 1 94.38 213 THR B C 1
ATOM 4494 O O . THR B 1 213 ? -6.91 -38.75 -2.932 1 94.38 213 THR B O 1
ATOM 4497 N N . GLU B 1 214 ? -6.148 -37.125 -4.195 1 92.5 214 GLU B N 1
ATOM 4498 C CA . GLU B 1 214 ? -7.039 -37.469 -5.301 1 92.5 214 GLU B CA 1
ATOM 4499 C C . GLU B 1 214 ? -6.727 -38.875 -5.855 1 92.5 214 GLU B C 1
ATOM 4501 O O . GLU B 1 214 ? -7.637 -39.625 -6.195 1 92.5 214 GLU B O 1
ATOM 4506 N N . LEU B 1 215 ? -5.5 -39.188 -6.012 1 90 215 LEU B N 1
ATOM 4507 C CA . LEU B 1 215 ? -5.07 -40.5 -6.508 1 90 215 LEU B CA 1
ATOM 4508 C C . LEU B 1 215 ? -5.531 -41.594 -5.57 1 90 215 LEU B C 1
ATOM 4510 O O . LEU B 1 215 ? -6 -42.656 -6.027 1 90 215 LEU B O 1
ATOM 4514 N N . ASN B 1 216 ? -5.383 -41.344 -4.289 1 88.62 216 ASN B N 1
ATOM 4515 C CA . ASN B 1 216 ? -5.762 -42.344 -3.297 1 88.62 216 ASN B CA 1
ATOM 4516 C C . ASN B 1 216 ? -7.273 -42.562 -3.25 1 88.62 216 ASN B C 1
ATOM 4518 O O . ASN B 1 216 ? -7.754 -43.656 -3.037 1 88.62 216 ASN B O 1
ATOM 4522 N N . THR B 1 217 ? -8.023 -41.531 -3.371 1 85 217 THR B N 1
ATOM 4523 C CA . THR B 1 217 ? -9.477 -41.625 -3.369 1 85 217 THR B CA 1
ATOM 4524 C C . THR B 1 217 ? -9.977 -42.344 -4.605 1 85 217 THR B C 1
ATOM 4526 O O . THR B 1 217 ? -10.938 -43.125 -4.531 1 85 217 THR B O 1
ATOM 4529 N N . ALA B 1 218 ? -9.414 -42.188 -5.711 1 79.19 218 ALA B N 1
ATOM 4530 C CA . ALA B 1 218 ? -9.797 -42.875 -6.945 1 79.19 218 ALA B CA 1
ATOM 4531 C C . ALA B 1 218 ? -9.523 -44.375 -6.84 1 79.19 218 ALA B C 1
ATOM 4533 O O . ALA B 1 218 ? -10.273 -45.188 -7.398 1 79.19 218 ALA B O 1
ATOM 4534 N N . LYS B 1 219 ? -8.578 -44.812 -6.16 1 75.69 219 LYS B N 1
ATOM 4535 C CA . LYS B 1 219 ? -8.211 -46.219 -6.004 1 75.69 219 LYS B CA 1
ATOM 4536 C C . LYS B 1 219 ? -9.172 -46.938 -5.055 1 75.69 219 LYS B C 1
ATOM 4538 O O . LYS B 1 219 ? -9.484 -48.125 -5.25 1 75.69 219 LYS B O 1
ATOM 4543 N N . THR B 1 220 ? -9.461 -46.219 -4.055 1 71.19 220 THR B N 1
ATOM 4544 C CA . THR B 1 220 ? -10.281 -46.875 -3.035 1 71.19 220 THR B CA 1
ATOM 4545 C C . THR B 1 220 ? -11.766 -46.719 -3.363 1 71.19 220 THR B C 1
ATOM 4547 O O . THR B 1 220 ? -12.602 -47.406 -2.771 1 71.19 220 THR B O 1
ATOM 4550 N N . GLY B 1 221 ? -12.133 -46.219 -4.531 1 62.56 221 GLY B N 1
ATOM 4551 C CA . GLY B 1 221 ? -13.539 -45.969 -4.809 1 62.56 221 GLY B CA 1
ATOM 4552 C C . GLY B 1 221 ? -14.234 -45.125 -3.75 1 62.56 221 GLY B C 1
ATOM 4553 O O . GLY B 1 221 ? -15.461 -45.062 -3.719 1 62.56 221 GLY B O 1
ATOM 4554 N N . SER B 1 222 ? -13.617 -44.812 -2.643 1 51.19 222 SER B N 1
ATOM 4555 C CA . SER B 1 222 ? -14.18 -44.094 -1.507 1 51.19 222 SER B CA 1
ATOM 4556 C C . SER B 1 222 ? -14.273 -42.594 -1.798 1 51.19 222 SER B C 1
ATOM 4558 O O . SER B 1 222 ? -13.375 -42.031 -2.424 1 51.19 222 SER B O 1
ATOM 4560 N N . GLU B 1 223 ? -15.438 -42.188 -2.076 1 45.44 223 GLU B N 1
ATOM 4561 C CA . GLU B 1 223 ? -15.648 -40.75 -2.174 1 45.44 223 GLU B CA 1
ATOM 4562 C C . GLU B 1 223 ? -14.898 -40 -1.075 1 45.44 223 GLU B C 1
ATOM 4564 O O . GLU B 1 223 ? -15.094 -40.25 0.112 1 45.44 223 GLU B O 1
ATOM 4569 N N . SER B 1 224 ? -13.695 -40 -1.069 1 42 224 SER B N 1
ATOM 4570 C CA . SER B 1 224 ? -13.016 -39.219 -0.042 1 42 224 SER B CA 1
ATOM 4571 C C . SER B 1 224 ? -13.836 -38 0.348 1 42 224 SER B C 1
ATOM 4573 O O . SER B 1 224 ? -14.211 -37.219 -0.513 1 42 224 SER B O 1
ATOM 4575 N N . SER B 1 225 ? -14.656 -38.156 1.296 1 35.25 225 SER B N 1
ATOM 4576 C CA . SER B 1 225 ? -15.359 -37.062 1.95 1 35.25 225 SER B CA 1
ATOM 4577 C C . SER B 1 225 ? -14.414 -35.938 2.303 1 35.25 225 SER B C 1
ATOM 4579 O O . SER B 1 225 ? -14.125 -35.688 3.479 1 35.25 225 SER B O 1
ATOM 4581 N N . VAL B 1 226 ? -13.242 -36 1.814 1 40.03 226 VAL B N 1
ATOM 4582 C CA . VAL B 1 226 ? -12.648 -34.719 2.219 1 40.03 226 VAL B CA 1
ATOM 4583 C C . VAL B 1 226 ? -13.711 -33.625 2.193 1 40.03 226 VAL B C 1
ATOM 4585 O O . VAL B 1 226 ? -14.461 -33.5 1.223 1 40.03 226 VAL B O 1
ATOM 4588 N N . ASN B 1 227 ? -14.18 -33.312 3.355 1 35.69 227 ASN B N 1
ATOM 4589 C CA . ASN B 1 227 ? -15.18 -32.312 3.666 1 35.69 227 ASN B CA 1
ATOM 4590 C C . ASN B 1 227 ? -15.016 -31.062 2.793 1 35.69 227 ASN B C 1
ATOM 4592 O O . ASN B 1 227 ? -14.516 -30.047 3.256 1 35.69 227 ASN B O 1
ATOM 4596 N N . LEU B 1 228 ? -14.617 -31.344 1.651 1 37.09 228 LEU B N 1
ATOM 4597 C CA . LEU B 1 228 ? -14.828 -30.219 0.74 1 37.09 228 LEU B CA 1
ATOM 4598 C C . LEU B 1 228 ? -16.281 -29.766 0.758 1 37.09 228 LEU B C 1
ATOM 4600 O O . LEU B 1 228 ? -16.672 -28.891 -0.013 1 37.09 228 LEU B O 1
ATOM 4604 N N . SER B 1 229 ? -17.188 -30.609 1.294 1 35.31 229 SER B N 1
ATOM 4605 C CA . SER B 1 229 ? -18.609 -30.328 1.377 1 35.31 229 SER B CA 1
ATOM 4606 C C . SER B 1 229 ? -18.875 -29 2.078 1 35.31 229 SER B C 1
ATOM 4608 O O . SER B 1 229 ? -19.891 -28.344 1.84 1 35.31 229 SER B O 1
ATOM 4610 N N . GLU B 1 230 ? -18.156 -28.844 3.246 1 35.72 230 GLU B N 1
ATOM 4611 C CA . GLU B 1 230 ? -18.562 -27.688 4.023 1 35.72 230 GLU B CA 1
ATOM 4612 C C . GLU B 1 230 ? -18.156 -26.391 3.324 1 35.72 230 GLU B C 1
ATOM 4614 O O . GLU B 1 230 ? -18.375 -25.297 3.854 1 35.72 230 GLU B O 1
ATOM 4619 N N . ARG B 1 231 ? -17.297 -26.578 2.342 1 42.44 231 ARG B N 1
ATOM 4620 C CA . ARG B 1 231 ? -16.984 -25.281 1.75 1 42.44 231 ARG B CA 1
ATOM 4621 C C . ARG B 1 231 ? -18.109 -24.812 0.836 1 42.44 231 ARG B C 1
ATOM 4623 O O . ARG B 1 231 ? -18.453 -25.5 -0.131 1 42.44 231 ARG B O 1
ATOM 4630 N N . SER B 1 232 ? -19.109 -24.344 1.303 1 40.03 232 SER B N 1
ATOM 4631 C CA . SER B 1 232 ? -20.266 -23.703 0.691 1 40.03 232 SER B CA 1
ATOM 4632 C C . SER B 1 232 ? -19.859 -22.891 -0.542 1 40.03 232 SER B C 1
ATOM 4634 O O . SER B 1 232 ? -20 -21.672 -0.569 1 40.03 232 SER B O 1
ATOM 4636 N N . THR B 1 233 ? -18.578 -23.047 -1.134 1 49.22 233 THR B N 1
ATOM 4637 C CA . THR B 1 233 ? -18.547 -21.984 -2.133 1 49.22 233 THR B CA 1
ATOM 4638 C C . THR B 1 233 ? -19.5 -22.312 -3.287 1 49.22 233 THR B C 1
ATOM 4640 O O . THR B 1 233 ? -19.578 -23.453 -3.734 1 49.22 233 THR B O 1
ATOM 4643 N N . GLU B 1 234 ? -20.438 -21.578 -3.557 1 58.16 234 GLU B N 1
ATOM 4644 C CA . GLU B 1 234 ? -21.391 -21.5 -4.656 1 58.16 234 GLU B CA 1
ATOM 4645 C C . GLU B 1 234 ? -20.688 -21.594 -6.008 1 58.16 234 GLU B C 1
ATOM 4647 O O . GLU B 1 234 ? -21.266 -22.109 -6.973 1 58.16 234 GLU B O 1
ATOM 4652 N N . GLU B 1 235 ? -19.312 -21.344 -6.102 1 66.69 235 GLU B N 1
ATOM 4653 C CA . GLU B 1 235 ? -18.703 -21.281 -7.434 1 66.69 235 GLU B CA 1
ATOM 4654 C C . GLU B 1 235 ? -17.969 -22.578 -7.77 1 66.69 235 GLU B C 1
ATOM 4656 O O . GLU B 1 235 ? -17.328 -23.172 -6.902 1 66.69 235 GLU B O 1
ATOM 4661 N N . PRO B 1 236 ? -18.125 -23.172 -8.984 1 81.62 236 PRO B N 1
ATOM 4662 C CA . PRO B 1 236 ? -17.391 -24.375 -9.406 1 81.62 236 PRO B CA 1
ATOM 4663 C C . PRO B 1 236 ? -15.883 -24.219 -9.328 1 81.62 236 PRO B C 1
ATOM 4665 O O . PRO B 1 236 ? -15.352 -23.156 -9.656 1 81.62 236 PRO B O 1
ATOM 4668 N N . LEU B 1 237 ? -15.156 -25.156 -8.734 1 88.94 237 LEU B N 1
ATOM 4669 C CA . LEU B 1 237 ? -13.703 -25.141 -8.57 1 88.94 237 LEU B CA 1
ATOM 4670 C C . LEU B 1 237 ? -13.023 -25.938 -9.68 1 88.94 237 LEU B C 1
ATOM 4672 O O . LEU B 1 237 ? -13.383 -27.094 -9.938 1 88.94 237 LEU B O 1
ATOM 4676 N N . LYS B 1 238 ? -12.172 -25.312 -10.312 1 93.12 238 LYS B N 1
ATOM 4677 C CA . LYS B 1 238 ? -11.414 -26 -11.352 1 93.12 238 LYS B CA 1
ATOM 4678 C C . LYS B 1 238 ? -10.289 -26.828 -10.758 1 93.12 238 LYS B C 1
ATOM 4680 O O . LYS B 1 238 ? -9.57 -26.375 -9.859 1 93.12 238 LYS B O 1
ATOM 4685 N N . PRO B 1 239 ? -10.133 -28.109 -11.211 1 93.69 239 PRO B N 1
ATOM 4686 C CA . PRO B 1 239 ? -9.016 -28.938 -10.75 1 93.69 239 PRO B CA 1
ATOM 4687 C C . PRO B 1 239 ? -7.66 -28.406 -11.203 1 93.69 239 PRO B C 1
ATOM 4689 O O . PRO B 1 239 ? -7.598 -27.516 -12.062 1 93.69 239 PRO B O 1
ATOM 4692 N N . LEU B 1 240 ? -6.645 -28.938 -10.641 1 97.19 240 LEU B N 1
ATOM 4693 C CA . LEU B 1 240 ? -5.273 -28.609 -11.023 1 97.19 240 LEU B CA 1
ATOM 4694 C C . LEU B 1 240 ? -4.996 -29.047 -12.453 1 97.19 240 LEU B C 1
ATOM 4696 O O . LEU B 1 240 ? -5.641 -29.984 -12.961 1 97.19 240 LEU B O 1
ATOM 4700 N N . ALA B 1 241 ? -4.082 -28.344 -13.086 1 96.62 241 ALA B N 1
ATOM 4701 C CA . ALA B 1 241 ? -3.654 -28.734 -14.43 1 96.62 241 ALA B CA 1
ATOM 4702 C C . ALA B 1 241 ? -3.234 -30.203 -14.469 1 96.62 241 ALA B C 1
ATOM 4704 O O . ALA B 1 241 ? -2.592 -30.688 -13.539 1 96.62 241 ALA B O 1
ATOM 4705 N N . LEU B 1 242 ? -3.525 -30.875 -15.539 1 93.62 242 LEU B N 1
ATOM 4706 C CA . LEU B 1 242 ? -3.23 -32.312 -15.664 1 93.62 242 LEU B CA 1
ATOM 4707 C C . LEU B 1 242 ? -1.812 -32.531 -16.188 1 93.62 242 LEU B C 1
ATOM 4709 O O . LEU B 1 242 ? -1.299 -31.703 -16.953 1 93.62 242 LEU B O 1
ATOM 4713 N N . PHE B 1 243 ? -1.231 -33.625 -15.688 1 93.88 243 PHE B N 1
ATOM 4714 C CA . PHE B 1 243 ? 0.017 -34.125 -16.25 1 93.88 243 PHE B CA 1
ATOM 4715 C C . PHE B 1 243 ? -0.239 -34.844 -17.562 1 93.88 243 PHE B C 1
ATOM 4717 O O . PHE B 1 243 ? -0.981 -35.844 -17.609 1 93.88 243 PHE B O 1
ATOM 4724 N N . ASP B 1 244 ? 0.234 -34.406 -18.672 1 85.94 244 ASP B N 1
ATOM 4725 C CA . ASP B 1 244 ? -0.113 -34.938 -20 1 85.94 244 ASP B CA 1
ATOM 4726 C C . ASP B 1 244 ? 0.991 -35.844 -20.531 1 85.94 244 ASP B C 1
ATOM 4728 O O . ASP B 1 244 ? 0.785 -36.562 -21.516 1 85.94 244 ASP B O 1
ATOM 4732 N N . GLY B 1 245 ? 2.121 -36.062 -19.781 1 75.75 245 GLY B N 1
ATOM 4733 C CA . GLY B 1 245 ? 3.191 -37 -20.125 1 75.75 245 GLY B CA 1
ATOM 4734 C C . GLY B 1 245 ? 3.783 -36.75 -21.484 1 75.75 245 GLY B C 1
ATOM 4735 O O . GLY B 1 245 ? 4.887 -37.219 -21.797 1 75.75 245 GLY B O 1
ATOM 4736 N N . SER B 1 246 ? 2.822 -36.562 -22.484 1 58.31 246 SER B N 1
ATOM 4737 C CA . SER B 1 246 ? 3.141 -36.656 -23.906 1 58.31 246 SER B CA 1
ATOM 4738 C C . SER B 1 246 ? 4.309 -35.75 -24.25 1 58.31 246 SER B C 1
ATOM 4740 O O . SER B 1 246 ? 4.855 -35.812 -25.359 1 58.31 246 SER B O 1
ATOM 4742 N N . SER B 1 247 ? 4.434 -34.719 -23.469 1 50.22 247 SER B N 1
ATOM 4743 C CA . SER B 1 247 ? 4.969 -33.594 -24.219 1 50.22 247 SER B CA 1
ATOM 4744 C C . SER B 1 247 ? 6.484 -33.656 -24.344 1 50.22 247 SER B C 1
ATOM 4746 O O . SER B 1 247 ? 7.211 -33.188 -23.484 1 50.22 247 SER B O 1
ATOM 4748 N N . HIS B 1 248 ? 7.145 -34.781 -24.266 1 45.81 248 HIS B N 1
ATOM 4749 C CA . HIS B 1 248 ? 8.391 -34.312 -24.859 1 45.81 248 HIS B CA 1
ATOM 4750 C C . HIS B 1 248 ? 8.141 -33.219 -25.859 1 45.81 248 HIS B C 1
ATOM 4752 O O . HIS B 1 248 ? 7.008 -33.031 -26.328 1 45.81 248 HIS B O 1
ATOM 4758 N N . LEU B 1 249 ? 9.273 -32.438 -26.266 1 42.03 249 LEU B N 1
ATOM 4759 C CA . LEU B 1 249 ? 9.102 -31.359 -27.219 1 42.03 249 LEU B CA 1
ATOM 4760 C C . LEU B 1 249 ? 8.125 -31.734 -28.328 1 42.03 249 LEU B C 1
ATOM 4762 O O . LEU B 1 249 ? 8.453 -32.562 -29.188 1 42.03 249 LEU B O 1
ATOM 4766 N N . ALA B 1 250 ? 6.996 -32.125 -28.094 1 37.97 250 ALA B N 1
ATOM 4767 C CA . ALA B 1 250 ? 6.051 -32.188 -29.203 1 37.97 250 ALA B CA 1
ATOM 4768 C C . ALA B 1 250 ? 6.57 -31.406 -30.406 1 37.97 250 ALA B C 1
ATOM 4770 O O . ALA B 1 250 ? 7.398 -30.516 -30.266 1 37.97 250 ALA B O 1
ATOM 4771 N N . THR B 1 251 ? 6.395 -31.844 -31.562 1 38.72 251 THR B N 1
ATOM 4772 C CA . THR B 1 251 ? 6.746 -30.984 -32.688 1 38.72 251 THR B CA 1
ATOM 4773 C C . THR B 1 251 ? 6.426 -29.531 -32.375 1 38.72 251 THR B C 1
ATOM 4775 O O . THR B 1 251 ? 5.539 -29.25 -31.562 1 38.72 251 THR B O 1
ATOM 4778 N N . GLN B 1 252 ? 7.363 -28.531 -32.625 1 42.97 252 GLN B N 1
ATOM 4779 C CA . GLN B 1 252 ? 7.559 -27.078 -32.5 1 42.97 252 GLN B CA 1
ATOM 4780 C C . GLN B 1 252 ? 6.223 -26.359 -32.375 1 42.97 252 GLN B C 1
ATOM 4782 O O . GLN B 1 252 ? 6.168 -25.219 -31.906 1 42.97 252 GLN B O 1
ATOM 4787 N N . SER B 1 253 ? 5.031 -26.828 -32.938 1 46.25 253 SER B N 1
ATOM 4788 C CA . SER B 1 253 ? 3.977 -25.875 -33.312 1 46.25 253 SER B CA 1
ATOM 4789 C C . SER B 1 253 ? 2.855 -25.875 -32.281 1 46.25 253 SER B C 1
ATOM 4791 O O . SER B 1 253 ? 2.031 -24.953 -32.25 1 46.25 253 SER B O 1
ATOM 4793 N N . GLU B 1 254 ? 2.609 -27.031 -31.328 1 51.62 254 GLU B N 1
ATOM 4794 C CA . GLU B 1 254 ? 1.374 -26.953 -30.562 1 51.62 254 GLU B CA 1
ATOM 4795 C C . GLU B 1 254 ? 1.666 -26.812 -29.078 1 51.62 254 GLU B C 1
ATOM 4797 O O . GLU B 1 254 ? 2.518 -27.516 -28.531 1 51.62 254 GLU B O 1
ATOM 4802 N N . ALA B 1 255 ? 1.398 -25.75 -28.391 1 57.19 255 ALA B N 1
ATOM 4803 C CA . ALA B 1 255 ? 1.521 -25.516 -26.953 1 57.19 255 ALA B CA 1
ATOM 4804 C C . ALA B 1 255 ? 0.938 -26.688 -26.156 1 57.19 255 ALA B C 1
ATOM 4806 O O . ALA B 1 255 ? -0.132 -27.203 -26.484 1 57.19 255 ALA B O 1
ATOM 4807 N N . PRO B 1 256 ? 1.718 -27.297 -25.234 1 62.78 256 PRO B N 1
ATOM 4808 C CA . PRO B 1 256 ? 1.189 -28.391 -24.422 1 62.78 256 PRO B CA 1
ATOM 4809 C C . PRO B 1 256 ? -0.108 -28.031 -23.703 1 62.78 256 PRO B C 1
ATOM 4811 O O . PRO B 1 256 ? -0.287 -26.875 -23.297 1 62.78 256 PRO B O 1
ATOM 4814 N N . SER B 1 257 ? -1.082 -28.938 -23.703 1 74.06 257 SER B N 1
ATOM 4815 C CA . SER B 1 257 ? -2.381 -28.719 -23.062 1 74.06 257 SER B CA 1
ATOM 4816 C C . SER B 1 257 ? -2.256 -28.688 -21.547 1 74.06 257 SER B C 1
ATOM 4818 O O . SER B 1 257 ? -2.967 -27.938 -20.875 1 74.06 257 SER B O 1
ATOM 4820 N N . GLY B 1 258 ? -1.262 -29.469 -21.016 1 89.56 258 GLY B N 1
ATOM 4821 C CA . GLY B 1 258 ? -1.07 -29.547 -19.578 1 89.56 258 GLY B CA 1
ATOM 4822 C C . GLY B 1 258 ? 0.39 -29.516 -19.172 1 89.56 258 GLY B C 1
ATOM 4823 O O . GLY B 1 258 ? 1.195 -28.812 -19.781 1 89.56 258 GLY B O 1
ATOM 4824 N N . ILE B 1 259 ? 0.698 -30.094 -18.047 1 94.12 259 ILE B N 1
ATOM 4825 C CA . ILE B 1 259 ? 2.066 -30.219 -17.547 1 94.12 259 ILE B CA 1
ATOM 4826 C C . ILE B 1 259 ? 2.803 -31.297 -18.328 1 94.12 259 ILE B C 1
ATOM 4828 O O . ILE B 1 259 ? 2.357 -32.438 -18.375 1 94.12 259 ILE B O 1
ATOM 4832 N N . PRO B 1 260 ? 3.918 -30.969 -18.984 1 92.75 260 PRO B N 1
ATOM 4833 C CA . PRO B 1 260 ? 4.535 -31.859 -19.953 1 92.75 260 PRO B CA 1
ATOM 4834 C C . PRO B 1 260 ? 5.375 -32.969 -19.297 1 92.75 260 PRO B C 1
ATOM 4836 O O . PRO B 1 260 ? 6.48 -33.25 -19.75 1 92.75 260 PRO B O 1
ATOM 4839 N N . PHE B 1 261 ? 4.957 -33.625 -18.234 1 93.5 261 PHE B N 1
ATOM 4840 C CA . PHE B 1 261 ? 5.594 -34.719 -17.531 1 93.5 261 PHE B CA 1
ATOM 4841 C C . PHE B 1 261 ? 4.566 -35.781 -17.156 1 93.5 261 PHE B C 1
ATOM 4843 O O . PHE B 1 261 ? 3.371 -35.5 -17.078 1 93.5 261 PHE B O 1
ATOM 4850 N N . HIS B 1 262 ? 5.059 -37 -17.016 1 93.38 262 HIS B N 1
ATOM 4851 C CA . HIS B 1 262 ? 4.215 -38.031 -16.422 1 93.38 262 HIS B CA 1
ATOM 4852 C C . HIS B 1 262 ? 4.117 -37.844 -14.906 1 93.38 262 HIS B C 1
ATOM 4854 O O . HIS B 1 262 ? 5.129 -37.594 -14.242 1 93.38 262 HIS B O 1
ATOM 4860 N N . PHE B 1 263 ? 2.908 -38 -14.438 1 94 263 PHE B N 1
ATOM 4861 C CA . PHE B 1 263 ? 2.695 -37.781 -13.008 1 94 263 PHE B CA 1
ATOM 4862 C C . PHE B 1 263 ? 3.49 -38.781 -12.18 1 94 263 PHE B C 1
ATOM 4864 O O . PHE B 1 263 ? 4.051 -38.438 -11.141 1 94 263 PHE B O 1
ATOM 4871 N N . CYS B 1 264 ? 3.559 -40 -12.609 1 93.62 264 CYS B N 1
ATOM 4872 C CA . CYS B 1 264 ? 4.293 -41 -11.875 1 93.62 264 CYS B CA 1
ATOM 4873 C C . CYS B 1 264 ? 5.77 -40.656 -11.758 1 93.62 264 CYS B C 1
ATOM 4875 O O . CYS B 1 264 ? 6.387 -40.875 -10.719 1 93.62 264 CYS B O 1
ATOM 4877 N N . ASP B 1 265 ? 6.285 -40.156 -12.852 1 94.69 265 ASP B N 1
ATOM 4878 C CA . ASP B 1 265 ? 7.684 -39.719 -12.828 1 94.69 265 ASP B CA 1
ATOM 4879 C C . ASP B 1 265 ? 7.879 -38.531 -11.898 1 94.69 265 ASP B C 1
ATOM 4881 O O . ASP B 1 265 ? 8.891 -38.438 -11.203 1 94.69 265 ASP B O 1
ATOM 4885 N N . TYR B 1 266 ? 6.941 -37.625 -11.898 1 96.25 266 TYR B N 1
ATOM 4886 C CA . TYR B 1 266 ? 6.98 -36.469 -11 1 96.25 266 TYR B CA 1
ATOM 4887 C C . TYR B 1 266 ? 6.938 -36.906 -9.547 1 96.25 266 TYR B C 1
ATOM 4889 O O . TYR B 1 266 ? 7.688 -36.406 -8.711 1 96.25 266 TYR B O 1
ATOM 4897 N N . LEU B 1 267 ? 6.117 -37.875 -9.211 1 95 267 LEU B N 1
ATOM 4898 C CA . LEU B 1 267 ? 5.98 -38.406 -7.859 1 95 267 LEU B CA 1
ATOM 4899 C C . LEU B 1 267 ? 7.281 -39.062 -7.391 1 95 267 LEU B C 1
ATOM 4901 O O . LEU B 1 267 ? 7.695 -38.844 -6.242 1 95 267 LEU B O 1
ATOM 4905 N N . GLU B 1 268 ? 7.824 -39.781 -8.281 1 94.44 268 GLU B N 1
ATOM 4906 C CA . GLU B 1 268 ? 9.109 -40.406 -7.961 1 94.44 268 GLU B CA 1
ATOM 4907 C C . GLU B 1 268 ? 10.164 -39.344 -7.641 1 94.44 268 GLU B C 1
ATOM 4909 O O . GLU B 1 268 ? 10.859 -39.438 -6.629 1 94.44 268 GLU B O 1
ATOM 4914 N N . LEU B 1 269 ? 10.195 -38.406 -8.445 1 95.31 269 LEU B N 1
ATOM 4915 C CA . LEU B 1 269 ? 11.211 -37.344 -8.312 1 95.31 269 LEU B CA 1
ATOM 4916 C C . LEU B 1 269 ? 10.992 -36.562 -7.039 1 95.31 269 LEU B C 1
ATOM 4918 O O . LEU B 1 269 ? 11.945 -36.25 -6.312 1 95.31 269 LEU B O 1
ATOM 4922 N N . ILE B 1 270 ? 9.805 -36.156 -6.758 1 95.75 270 ILE B N 1
ATOM 4923 C CA . ILE B 1 270 ? 9.547 -35.281 -5.621 1 95.75 270 ILE B CA 1
ATOM 4924 C C . ILE B 1 270 ? 9.789 -36.031 -4.316 1 95.75 270 ILE B C 1
ATOM 4926 O O . ILE B 1 270 ? 10.25 -35.469 -3.33 1 95.75 270 ILE B O 1
ATOM 4930 N N . ASP B 1 271 ? 9.445 -37.281 -4.297 1 91.88 271 ASP B N 1
ATOM 4931 C CA . ASP B 1 271 ? 9.742 -38.094 -3.121 1 91.88 271 ASP B CA 1
ATOM 4932 C C . ASP B 1 271 ? 11.242 -38.188 -2.867 1 91.88 271 ASP B C 1
ATOM 4934 O O . ASP B 1 271 ? 11.695 -37.969 -1.741 1 91.88 271 ASP B O 1
ATOM 4938 N N . TRP B 1 272 ? 11.914 -38.469 -3.932 1 92.62 272 TRP B N 1
ATOM 4939 C CA . TRP B 1 272 ? 13.367 -38.531 -3.867 1 92.62 272 TRP B CA 1
ATOM 4940 C C . TRP B 1 272 ? 13.969 -37.219 -3.414 1 92.62 272 TRP B C 1
ATOM 4942 O O . TRP B 1 272 ? 14.812 -37.188 -2.52 1 92.62 272 TRP B O 1
ATOM 4952 N N . THR B 1 273 ? 13.555 -36.125 -3.977 1 93.75 273 THR B N 1
ATOM 4953 C CA . THR B 1 273 ? 14.055 -34.781 -3.68 1 93.75 273 THR B CA 1
ATOM 4954 C C . THR B 1 273 ? 13.719 -34.375 -2.248 1 93.75 273 THR B C 1
ATOM 4956 O O . THR B 1 273 ? 14.555 -33.844 -1.535 1 93.75 273 THR B O 1
ATOM 4959 N N . GLY B 1 274 ? 12.453 -34.656 -1.848 1 91.12 274 GLY B N 1
ATOM 4960 C CA . GLY B 1 274 ? 12.016 -34.312 -0.503 1 91.12 274 GLY B CA 1
ATOM 4961 C C . GLY B 1 274 ? 12.867 -34.938 0.58 1 91.12 274 GLY B C 1
ATOM 4962 O O . GLY B 1 274 ? 13.172 -34.312 1.589 1 91.12 274 GLY B O 1
ATOM 4963 N N . ARG B 1 275 ? 13.281 -36.125 0.375 1 87.25 275 ARG B N 1
ATOM 4964 C CA . ARG B 1 275 ? 14.109 -36.844 1.334 1 87.25 275 ARG B CA 1
ATOM 4965 C C . ARG B 1 275 ? 15.508 -36.25 1.41 1 87.25 275 ARG B C 1
ATOM 4967 O O . ARG B 1 275 ? 16.141 -36.281 2.467 1 87.25 275 ARG B O 1
ATOM 4974 N N . ALA B 1 276 ? 15.875 -35.688 0.346 1 86.94 276 ALA B N 1
ATOM 4975 C CA . ALA B 1 276 ? 17.234 -35.156 0.267 1 86.94 276 ALA B CA 1
ATOM 4976 C C . ALA B 1 276 ? 17.328 -33.781 0.904 1 86.94 276 ALA B C 1
ATOM 4978 O O . ALA B 1 276 ? 18.391 -33.375 1.364 1 86.94 276 ALA B O 1
ATOM 4979 N N . ILE B 1 277 ? 16.297 -33.062 0.934 1 86.12 277 ILE B N 1
ATOM 4980 C CA . ILE B 1 277 ? 16.422 -31.672 1.338 1 86.12 277 ILE B CA 1
ATOM 4981 C C . ILE B 1 277 ? 15.859 -31.5 2.75 1 86.12 277 ILE B C 1
ATOM 4983 O O . ILE B 1 277 ? 15.891 -30.391 3.301 1 86.12 277 ILE B O 1
ATOM 4987 N N . ARG B 1 278 ? 15.453 -32.531 3.402 1 78.06 278 ARG B N 1
ATOM 4988 C CA . ARG B 1 278 ? 14.945 -32.438 4.77 1 78.06 278 ARG B CA 1
ATOM 4989 C C . ARG B 1 278 ? 16.031 -31.953 5.719 1 78.06 278 ARG B C 1
ATOM 4991 O O . ARG B 1 278 ? 17.172 -32.438 5.68 1 78.06 278 ARG B O 1
ATOM 4998 N N . PRO B 1 279 ? 15.906 -30.797 6.398 1 69.25 279 PRO B N 1
ATOM 4999 C CA . PRO B 1 279 ? 16.953 -30.188 7.227 1 69.25 279 PRO B CA 1
ATOM 5000 C C . PRO B 1 279 ? 17.594 -31.172 8.188 1 69.25 279 PRO B C 1
ATOM 5002 O O . PRO B 1 279 ? 18.812 -31.141 8.383 1 69.25 279 PRO B O 1
ATOM 5005 N N . ASN B 1 280 ? 17 -31.844 9.164 1 61.31 280 ASN B N 1
ATOM 5006 C CA . ASN B 1 280 ? 17.594 -32.625 10.258 1 61.31 280 ASN B CA 1
ATOM 5007 C C . ASN B 1 280 ? 18.094 -33.969 9.766 1 61.31 280 ASN B C 1
ATOM 5009 O O . ASN B 1 280 ? 18.5 -34.812 10.57 1 61.31 280 ASN B O 1
ATOM 5013 N N . LYS B 1 281 ? 17.938 -34.312 8.531 1 57.94 281 LYS B N 1
ATOM 5014 C CA . LYS B 1 281 ? 18.453 -35.625 8.109 1 57.94 281 LYS B CA 1
ATOM 5015 C C . LYS B 1 281 ? 19.453 -35.5 6.973 1 57.94 281 LYS B C 1
ATOM 5017 O O . LYS B 1 281 ? 19.172 -34.844 5.957 1 57.94 281 LYS B O 1
ATOM 5022 N N . THR B 1 282 ? 20.656 -35.312 7.305 1 51.53 282 THR B N 1
ATOM 5023 C CA . THR B 1 282 ? 21.672 -35.375 6.258 1 51.53 282 THR B CA 1
ATOM 5024 C C . THR B 1 282 ? 21.328 -36.438 5.227 1 51.53 282 THR B C 1
ATOM 5026 O O . THR B 1 282 ? 21.203 -37.625 5.566 1 51.53 282 THR B O 1
ATOM 5029 N N . GLY B 1 283 ? 20.422 -36.188 4.402 1 50.69 283 GLY B N 1
ATOM 5030 C CA . GLY B 1 283 ? 19.656 -37.094 3.537 1 50.69 283 GLY B CA 1
ATOM 5031 C C . GLY B 1 283 ? 20.547 -38 2.723 1 50.69 283 GLY B C 1
ATOM 5032 O O . GLY B 1 283 ? 21.609 -37.594 2.256 1 50.69 283 GLY B O 1
ATOM 5033 N N . TYR B 1 284 ? 20.609 -39.219 3.113 1 53.59 284 TYR B N 1
ATOM 5034 C CA . TYR B 1 284 ? 21.062 -40.312 2.252 1 53.59 284 TYR B CA 1
ATOM 5035 C C . TYR B 1 284 ? 20.391 -40.219 0.882 1 53.59 284 TYR B C 1
ATOM 5037 O O . TYR B 1 284 ? 19.172 -40.219 0.778 1 53.59 284 TYR B O 1
ATOM 5045 N N . ILE B 1 285 ? 20.984 -39.625 -0.078 1 59.19 285 ILE B N 1
ATOM 5046 C CA . ILE B 1 285 ? 20.5 -39.75 -1.45 1 59.19 285 ILE B CA 1
ATOM 5047 C C . ILE B 1 285 ? 20.625 -41.188 -1.926 1 59.19 285 ILE B C 1
ATOM 5049 O O . ILE B 1 285 ? 21.703 -41.781 -1.867 1 59.19 285 ILE B O 1
ATOM 5053 N N . ASP B 1 286 ? 19.547 -41.844 -1.968 1 61.03 286 ASP B N 1
ATOM 5054 C CA . ASP B 1 286 ? 19.547 -43.188 -2.572 1 61.03 286 ASP B CA 1
ATOM 5055 C C . ASP B 1 286 ? 20.281 -43.156 -3.91 1 61.03 286 ASP B C 1
ATOM 5057 O O . ASP B 1 286 ? 20.281 -42.156 -4.625 1 61.03 286 ASP B O 1
ATOM 5061 N N . SER B 1 287 ? 21.125 -44.062 -4.176 1 63.12 287 SER B N 1
ATOM 5062 C CA . SER B 1 287 ? 22 -44.25 -5.324 1 63.12 287 SER B CA 1
ATOM 5063 C C . SER B 1 287 ? 21.219 -44.281 -6.625 1 63.12 287 SER B C 1
ATOM 5065 O O . SER B 1 287 ? 21.734 -43.938 -7.691 1 63.12 287 SER B O 1
ATOM 5067 N N . SER B 1 288 ? 19.844 -44.562 -6.586 1 77.06 288 SER B N 1
ATOM 5068 C CA . SER B 1 288 ? 19.172 -44.688 -7.887 1 77.06 288 SER B CA 1
ATOM 5069 C C . SER B 1 288 ? 18.562 -43.344 -8.297 1 77.06 288 SER B C 1
ATOM 5071 O O . SER B 1 288 ? 17.703 -42.812 -7.594 1 77.06 288 SER B O 1
ATOM 5073 N N . GLN B 1 289 ? 19.109 -42.75 -9.312 1 84.56 289 GLN B N 1
ATOM 5074 C CA . GLN B 1 289 ? 18.641 -41.469 -9.828 1 84.56 289 GLN B CA 1
ATOM 5075 C C . GLN B 1 289 ? 17.266 -41.594 -10.461 1 84.56 289 GLN B C 1
ATOM 5077 O O . GLN B 1 289 ? 17 -42.531 -11.227 1 84.56 289 GLN B O 1
ATOM 5082 N N . PRO B 1 290 ? 16.391 -40.75 -10.094 1 91.5 290 PRO B N 1
ATOM 5083 C CA . PRO B 1 290 ? 15.039 -40.781 -10.664 1 91.5 290 PRO B CA 1
ATOM 5084 C C . PRO B 1 290 ? 15.039 -40.656 -12.188 1 91.5 290 PRO B C 1
ATOM 5086 O O . PRO B 1 290 ? 15.898 -40 -12.766 1 91.5 290 PRO B O 1
ATOM 5089 N N . LYS B 1 291 ? 14.047 -41.312 -12.781 1 91.12 291 LYS B N 1
ATOM 5090 C CA . LYS B 1 291 ? 13.93 -41.438 -14.234 1 91.12 291 LYS B CA 1
ATOM 5091 C C . LYS B 1 291 ? 13.961 -40.062 -14.914 1 91.12 291 LYS B C 1
ATOM 5093 O O . LYS B 1 291 ? 14.664 -39.875 -15.906 1 91.12 291 LYS B O 1
ATOM 5098 N N . LEU B 1 292 ? 13.25 -39.125 -14.422 1 91 292 LEU B N 1
ATOM 5099 C CA . LEU B 1 292 ? 13.125 -37.812 -15.047 1 91 292 LEU B CA 1
ATOM 5100 C C . LEU B 1 292 ? 14.477 -37.125 -15.109 1 91 292 LEU B C 1
ATOM 5102 O O . LEU B 1 292 ? 14.789 -36.438 -16.094 1 91 292 LEU B O 1
ATOM 5106 N N . LEU B 1 293 ? 15.227 -37.219 -14.078 1 92.31 293 LEU B N 1
ATOM 5107 C CA . LEU B 1 293 ? 16.547 -36.594 -14.078 1 92.31 293 LEU B CA 1
ATOM 5108 C C . LEU B 1 293 ? 17.438 -37.219 -15.148 1 92.31 293 LEU B C 1
ATOM 5110 O O . LEU B 1 293 ? 18.172 -36.531 -15.852 1 92.31 293 LEU B O 1
ATOM 5114 N N . ASN B 1 294 ? 17.344 -38.5 -15.242 1 90.94 294 ASN B N 1
ATOM 5115 C CA . ASN B 1 294 ? 18.125 -39.219 -16.266 1 90.94 294 ASN B CA 1
ATOM 5116 C C . ASN B 1 294 ? 17.719 -38.781 -17.672 1 90.94 294 ASN B C 1
ATOM 5118 O O . ASN B 1 294 ? 18.562 -38.5 -18.516 1 90.94 294 ASN B O 1
ATOM 5122 N N . GLU B 1 295 ? 16.453 -38.75 -17.859 1 90.38 295 GLU B N 1
ATOM 5123 C CA . GLU B 1 295 ? 15.93 -38.406 -19.172 1 90.38 295 GLU B CA 1
ATOM 5124 C C . GLU B 1 295 ? 16.312 -37 -19.578 1 90.38 295 GLU B C 1
ATOM 5126 O O . GLU B 1 295 ? 16.578 -36.719 -20.75 1 90.38 295 GLU B O 1
ATOM 5131 N N . LEU B 1 296 ? 16.391 -36.125 -18.609 1 91 296 LEU B N 1
ATOM 5132 C CA . LEU B 1 296 ? 16.656 -34.719 -18.891 1 91 296 LEU B CA 1
ATOM 5133 C C . LEU B 1 296 ? 18.156 -34.406 -18.812 1 91 296 LEU B C 1
ATOM 5135 O O . LEU B 1 296 ? 18.594 -33.312 -19.141 1 91 296 LEU B O 1
ATOM 5139 N N . GLY B 1 297 ? 18.922 -35.406 -18.359 1 90.56 297 GLY B N 1
ATOM 5140 C CA . GLY B 1 297 ? 20.359 -35.281 -18.25 1 90.56 297 GLY B CA 1
ATOM 5141 C C . GLY B 1 297 ? 20.781 -34.312 -17.141 1 90.56 297 GLY B C 1
ATOM 5142 O O . GLY B 1 297 ? 21.812 -33.656 -17.266 1 90.56 297 GLY B O 1
ATOM 5143 N N . ILE B 1 298 ? 20.016 -34.188 -16.109 1 93.31 298 ILE B N 1
ATOM 5144 C CA . ILE B 1 298 ? 20.312 -33.25 -15.023 1 93.31 298 ILE B CA 1
ATOM 5145 C C . ILE B 1 298 ? 21.047 -34 -13.906 1 93.31 298 ILE B C 1
ATOM 5147 O O . ILE B 1 298 ? 20.562 -34.969 -13.367 1 93.31 298 ILE B O 1
ATOM 5151 N N . PRO B 1 299 ? 22.234 -33.469 -13.562 1 92.75 299 PRO B N 1
ATOM 5152 C CA . PRO B 1 299 ? 22.938 -34.062 -12.43 1 92.75 299 PRO B CA 1
ATOM 5153 C C . PRO B 1 299 ? 22.188 -33.938 -11.109 1 92.75 299 PRO B C 1
ATOM 5155 O O . PRO B 1 299 ? 21.547 -32.906 -10.867 1 92.75 299 PRO B O 1
ATOM 5158 N N . ALA B 1 300 ? 22.375 -34.906 -10.289 1 91.81 300 ALA B N 1
ATOM 5159 C CA . ALA B 1 300 ? 21.656 -34.969 -9.023 1 91.81 300 ALA B CA 1
ATOM 5160 C C . ALA B 1 300 ? 21.984 -33.75 -8.148 1 91.81 300 ALA B C 1
ATOM 5162 O O . ALA B 1 300 ? 21.094 -33.156 -7.555 1 91.81 300 ALA B O 1
ATOM 5163 N N . ASP B 1 301 ? 23.203 -33.406 -8.109 1 90.81 301 ASP B N 1
ATOM 5164 C CA . ASP B 1 301 ? 23.641 -32.281 -7.25 1 90.81 301 ASP B CA 1
ATOM 5165 C C . ASP B 1 301 ? 23.047 -30.969 -7.719 1 90.81 301 ASP B C 1
ATOM 5167 O O . ASP B 1 301 ? 22.625 -30.141 -6.902 1 90.81 301 ASP B O 1
ATOM 5171 N N . ALA B 1 302 ? 23.047 -30.766 -8.961 1 92.94 302 ALA B N 1
ATOM 5172 C CA . ALA B 1 302 ? 22.484 -29.562 -9.539 1 92.94 302 ALA B CA 1
ATOM 5173 C C . ALA B 1 302 ? 20.984 -29.469 -9.25 1 92.94 302 ALA B C 1
ATOM 5175 O O . ALA B 1 302 ? 20.469 -28.391 -8.93 1 92.94 302 ALA B O 1
ATOM 5176 N N . TRP B 1 303 ? 20.344 -30.594 -9.367 1 93.81 303 TRP B N 1
ATOM 5177 C CA . TRP B 1 303 ? 18.906 -30.656 -9.125 1 93.81 303 TRP B CA 1
ATOM 5178 C C . TRP B 1 303 ? 18.594 -30.312 -7.676 1 93.81 303 TRP B C 1
ATOM 5180 O O . TRP B 1 303 ? 17.703 -29.484 -7.41 1 93.81 303 TRP B O 1
ATOM 5190 N N . ILE B 1 304 ? 19.281 -30.859 -6.766 1 90.88 304 ILE B N 1
ATOM 5191 C CA . ILE B 1 304 ? 19.047 -30.641 -5.344 1 90.88 304 ILE B CA 1
ATOM 5192 C C . ILE B 1 304 ? 19.281 -29.172 -4.992 1 90.88 304 ILE B C 1
ATOM 5194 O O . ILE B 1 304 ? 18.516 -28.578 -4.242 1 90.88 304 ILE B O 1
ATOM 5198 N N . THR B 1 305 ? 20.281 -28.641 -5.539 1 90.25 305 THR B N 1
ATOM 5199 C CA . THR B 1 305 ? 20.578 -27.234 -5.324 1 90.25 305 THR B CA 1
ATOM 5200 C C . THR B 1 305 ? 19.422 -26.359 -5.812 1 90.25 305 THR B C 1
ATOM 5202 O O . THR B 1 305 ? 19.031 -25.422 -5.125 1 90.25 305 THR B O 1
ATOM 5205 N N . SER B 1 306 ? 18.953 -26.688 -6.949 1 90.94 306 SER B N 1
ATOM 5206 C CA . SER B 1 306 ? 17.844 -25.922 -7.531 1 90.94 306 SER B CA 1
ATOM 5207 C C . SER B 1 306 ? 16.578 -26.062 -6.691 1 90.94 306 SER B C 1
ATOM 5209 O O . SER B 1 306 ? 15.867 -25.078 -6.461 1 90.94 306 SER B O 1
ATOM 5211 N N . ALA B 1 307 ? 16.328 -27.234 -6.281 1 87 307 ALA B N 1
ATOM 5212 C CA . ALA B 1 307 ? 15.133 -27.516 -5.492 1 87 307 ALA B CA 1
ATOM 5213 C C . ALA B 1 307 ? 15.172 -26.766 -4.16 1 87 307 ALA B C 1
ATOM 5215 O O . ALA B 1 307 ? 14.133 -26.391 -3.619 1 87 307 ALA B O 1
ATOM 5216 N N . LYS B 1 308 ? 16.312 -26.438 -3.664 1 86.81 308 LYS B N 1
ATOM 5217 C CA . LYS B 1 308 ? 16.484 -25.781 -2.369 1 86.81 308 LYS B CA 1
ATOM 5218 C C . LYS B 1 308 ? 16.422 -24.266 -2.512 1 86.81 308 LYS B C 1
ATOM 5220 O O . LYS B 1 308 ? 15.945 -23.578 -1.614 1 86.81 308 LYS B O 1
ATOM 5225 N N . ALA B 1 309 ? 16.906 -23.828 -3.641 1 90.5 309 ALA B N 1
ATOM 5226 C CA . ALA B 1 309 ? 17.156 -22.391 -3.684 1 90.5 309 ALA B CA 1
ATOM 5227 C C . ALA B 1 309 ? 16.688 -21.781 -5.008 1 90.5 309 ALA B C 1
ATOM 5229 O O . ALA B 1 309 ? 17.328 -20.875 -5.543 1 90.5 309 ALA B O 1
ATOM 5230 N N . PHE B 1 310 ? 15.703 -22.281 -5.543 1 90.88 310 PHE B N 1
ATOM 5231 C CA . PHE B 1 310 ? 15.227 -21.875 -6.863 1 90.88 310 PHE B CA 1
ATOM 5232 C C . PHE B 1 310 ? 15.055 -20.359 -6.938 1 90.88 310 PHE B C 1
ATOM 5234 O O . PHE B 1 310 ? 15.539 -19.719 -7.867 1 90.88 310 PHE B O 1
ATOM 5241 N N . ARG B 1 311 ? 14.445 -19.766 -5.953 1 85.56 311 ARG B N 1
ATOM 5242 C CA . ARG B 1 311 ? 14.102 -18.344 -5.969 1 85.56 311 ARG B CA 1
ATOM 5243 C C . ARG B 1 311 ? 15.352 -17.469 -5.883 1 85.56 311 ARG B C 1
ATOM 5245 O O . ARG B 1 311 ? 15.359 -16.344 -6.375 1 85.56 311 ARG B O 1
ATOM 5252 N N . ARG B 1 312 ? 16.359 -17.953 -5.305 1 89.38 312 ARG B N 1
ATOM 5253 C CA . ARG B 1 312 ? 17.578 -17.172 -5.117 1 89.38 312 ARG B CA 1
ATOM 5254 C C . ARG B 1 312 ? 18.484 -17.266 -6.34 1 89.38 312 ARG B C 1
ATOM 5256 O O . ARG B 1 312 ? 19.391 -16.438 -6.523 1 89.38 312 ARG B O 1
ATOM 5263 N N . GLN B 1 313 ? 18.203 -18.203 -7.086 1 90.44 313 GLN B N 1
ATOM 5264 C CA . GLN B 1 313 ? 19.109 -18.5 -8.195 1 90.44 313 GLN B CA 1
ATOM 5265 C C . GLN B 1 313 ? 18.812 -17.609 -9.398 1 90.44 313 GLN B C 1
ATOM 5267 O O . GLN B 1 313 ? 19.688 -17.344 -10.219 1 90.44 313 GLN B O 1
ATOM 5272 N N . TYR B 1 314 ? 17.562 -17.25 -9.5 1 90.19 314 TYR B N 1
ATOM 5273 C CA . TYR B 1 314 ? 17.109 -16.516 -10.672 1 90.19 314 TYR B CA 1
ATOM 5274 C C . TYR B 1 314 ? 16.375 -15.242 -10.266 1 90.19 314 TYR B C 1
ATOM 5276 O O . TYR B 1 314 ? 16.016 -15.07 -9.094 1 90.19 314 TYR B O 1
ATOM 5284 N N . SER B 1 315 ? 16.25 -14.328 -11.188 1 86.19 315 SER B N 1
ATOM 5285 C CA . SER B 1 315 ? 15.5 -13.102 -10.953 1 86.19 315 SER B CA 1
ATOM 5286 C C . SER B 1 315 ? 14.531 -12.828 -12.102 1 86.19 315 SER B C 1
ATOM 5288 O O . SER B 1 315 ? 14.953 -12.438 -13.195 1 86.19 315 SER B O 1
ATOM 5290 N N . GLY B 1 316 ? 13.359 -13.102 -11.906 1 89.56 316 GLY B N 1
ATOM 5291 C CA . GLY B 1 316 ? 12.305 -12.711 -12.836 1 89.56 316 GLY B CA 1
ATOM 5292 C C . GLY B 1 316 ? 12.125 -13.695 -13.977 1 89.56 316 GLY B C 1
ATOM 5293 O O . GLY B 1 316 ? 11.086 -13.703 -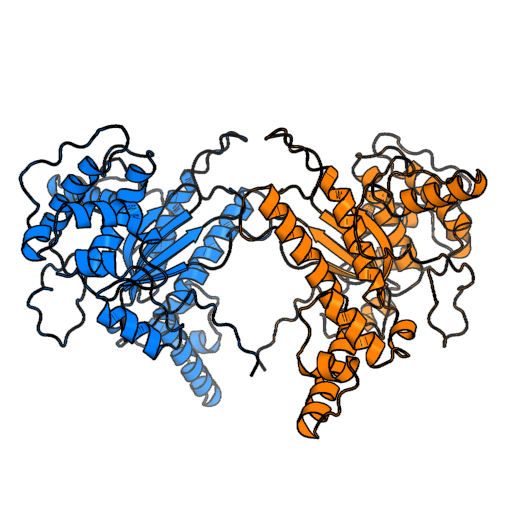14.641 1 89.56 316 GLY B O 1
ATOM 5294 N N . ILE B 1 317 ? 13.164 -14.461 -14.242 1 92.75 317 ILE B N 1
ATOM 5295 C CA . ILE B 1 317 ? 13.125 -15.383 -15.375 1 92.75 317 ILE B CA 1
ATOM 5296 C C . ILE B 1 317 ? 14 -16.594 -15.086 1 92.75 317 ILE B C 1
ATOM 5298 O O . ILE B 1 317 ? 15.047 -16.469 -14.445 1 92.75 317 ILE B O 1
ATOM 5302 N N . SER B 1 318 ? 13.516 -17.734 -15.469 1 94.62 318 SER B N 1
ATOM 5303 C CA . SER B 1 318 ? 14.297 -18.969 -15.336 1 94.62 318 SER B CA 1
ATOM 5304 C C . SER B 1 318 ? 14.18 -19.828 -16.578 1 94.62 318 SER B C 1
ATOM 5306 O O . SER B 1 318 ? 13.102 -19.938 -17.172 1 94.62 318 SER B O 1
ATOM 5308 N N . GLY B 1 319 ? 15.219 -20.406 -17.016 1 95.12 319 GLY B N 1
ATOM 5309 C CA . GLY B 1 319 ? 15.312 -21.266 -18.188 1 95.12 319 GLY B CA 1
ATOM 5310 C C . GLY B 1 319 ? 16.734 -21.422 -18.703 1 95.12 319 GLY B C 1
ATOM 5311 O O . GLY B 1 319 ? 17.688 -21.203 -17.953 1 95.12 319 GLY B O 1
ATOM 5312 N N . ARG B 1 320 ? 16.781 -21.906 -19.922 1 95.31 320 ARG B N 1
ATOM 5313 C CA . ARG B 1 320 ? 18.094 -22 -20.562 1 95.31 320 ARG B CA 1
ATOM 5314 C C . ARG B 1 320 ? 18.734 -20.625 -20.688 1 95.31 320 ARG B C 1
ATOM 5316 O O . ARG B 1 320 ? 18.062 -19.641 -21.031 1 95.31 320 ARG B O 1
ATOM 5323 N N . TRP B 1 321 ? 20.031 -20.578 -20.531 1 94.69 321 TRP B N 1
ATOM 5324 C CA . TRP B 1 321 ? 20.75 -19.312 -20.406 1 94.69 321 TRP B CA 1
ATOM 5325 C C . TRP B 1 321 ? 20.516 -18.438 -21.625 1 94.69 321 TRP B C 1
ATOM 5327 O O . TRP B 1 321 ? 20.219 -17.25 -21.5 1 94.69 321 TRP B O 1
ATOM 5337 N N . ASP B 1 322 ? 20.672 -19 -22.828 1 93.31 322 ASP B N 1
ATOM 5338 C CA . ASP B 1 322 ? 20.5 -18.203 -24.031 1 93.31 322 ASP B CA 1
ATOM 5339 C C . ASP B 1 322 ? 19.078 -17.688 -24.156 1 93.31 322 ASP B C 1
ATOM 5341 O O . ASP B 1 322 ? 18.844 -16.562 -24.609 1 93.31 322 ASP B O 1
ATOM 5345 N N . ALA B 1 323 ? 18.141 -18.516 -23.75 1 93.19 323 ALA B N 1
ATOM 5346 C CA . ALA B 1 323 ? 16.734 -18.125 -23.797 1 93.19 323 ALA B CA 1
ATOM 5347 C C . ALA B 1 323 ? 16.453 -17 -22.797 1 93.19 323 ALA B C 1
ATOM 5349 O O . ALA B 1 323 ? 15.68 -16.078 -23.094 1 93.19 323 ALA B O 1
ATOM 5350 N N . MET B 1 324 ? 17.078 -17.047 -21.656 1 93.62 324 MET B N 1
ATOM 5351 C CA . MET B 1 324 ? 16.906 -16.016 -20.641 1 93.62 324 MET B CA 1
ATOM 5352 C C . MET B 1 324 ? 17.438 -14.672 -21.141 1 93.62 324 MET B C 1
ATOM 5354 O O . MET B 1 324 ? 16.75 -13.648 -21.016 1 93.62 324 MET B O 1
ATOM 5358 N N . CYS B 1 325 ? 18.578 -14.742 -21.719 1 91.94 325 CYS B N 1
ATOM 5359 C CA . CYS B 1 325 ? 19.188 -13.523 -22.234 1 91.94 325 CYS B CA 1
ATOM 5360 C C . CYS B 1 325 ? 18.344 -12.93 -23.359 1 91.94 325 CYS B C 1
ATOM 5362 O O . CYS B 1 325 ? 18.172 -11.711 -23.422 1 91.94 325 CYS B O 1
ATOM 5364 N N . GLU B 1 326 ? 17.938 -13.789 -24.172 1 90.31 326 GLU B N 1
ATOM 5365 C CA . GLU B 1 326 ? 17.078 -13.336 -25.266 1 90.31 326 GLU B CA 1
ATOM 5366 C C . GLU B 1 326 ? 15.805 -12.695 -24.75 1 90.31 326 GLU B C 1
ATOM 5368 O O . GLU B 1 326 ? 15.359 -11.664 -25.281 1 90.31 326 GLU B O 1
ATOM 5373 N N . PHE B 1 327 ? 15.242 -13.344 -23.797 1 89.31 327 PHE B N 1
ATOM 5374 C CA . PHE B 1 327 ? 14.023 -12.812 -23.188 1 89.31 327 PHE B CA 1
ATOM 5375 C C . PHE B 1 327 ? 14.258 -11.398 -22.656 1 89.31 327 PHE B C 1
ATOM 5377 O O . PHE B 1 327 ? 13.438 -10.5 -22.891 1 89.31 327 PHE B O 1
ATOM 5384 N N . LYS B 1 328 ? 15.289 -11.164 -21.969 1 87.25 328 LYS B N 1
ATOM 5385 C CA . LYS B 1 328 ? 15.617 -9.859 -21.406 1 87.25 328 LYS B CA 1
ATOM 5386 C C . LYS B 1 328 ? 15.844 -8.82 -22.5 1 87.25 328 LYS B C 1
ATOM 5388 O O . LYS B 1 328 ? 15.422 -7.672 -22.391 1 87.25 328 LYS B O 1
ATOM 5393 N N . ARG B 1 329 ? 16.531 -9.25 -23.469 1 85.5 329 ARG B N 1
ATOM 5394 C CA . ARG B 1 329 ? 16.781 -8.359 -24.594 1 85.5 329 ARG B CA 1
ATOM 5395 C C . ARG B 1 329 ? 15.484 -7.914 -25.25 1 85.5 329 ARG B C 1
ATOM 5397 O O . ARG B 1 329 ? 15.305 -6.73 -25.547 1 85.5 329 ARG B O 1
ATOM 5404 N N . GLN B 1 330 ? 14.664 -8.805 -25.422 1 84.31 330 GLN B N 1
ATOM 5405 C CA . GLN B 1 330 ? 13.398 -8.547 -26.078 1 84.31 330 GLN B CA 1
ATOM 5406 C C . GLN B 1 330 ? 12.531 -7.586 -25.266 1 84.31 330 GLN B C 1
ATOM 5408 O O . GLN B 1 330 ? 11.773 -6.793 -25.828 1 84.31 330 GLN B O 1
ATOM 5413 N N . HIS B 1 331 ? 12.695 -7.652 -24 1 81.56 331 HIS B N 1
ATOM 5414 C CA . HIS B 1 331 ? 11.812 -6.867 -23.141 1 81.56 331 HIS B CA 1
ATOM 5415 C C . HIS B 1 331 ? 12.547 -5.672 -22.547 1 81.56 331 HIS B C 1
ATOM 5417 O O . HIS B 1 331 ? 12.016 -4.996 -21.656 1 81.56 331 HIS B O 1
ATOM 5423 N N . GLN B 1 332 ? 13.648 -5.406 -22.938 1 70.56 332 GLN B N 1
ATOM 5424 C CA . GLN B 1 332 ? 14.461 -4.277 -22.516 1 70.56 332 GLN B CA 1
ATOM 5425 C C . GLN B 1 332 ? 14.562 -4.219 -20.984 1 70.56 332 GLN B C 1
ATOM 5427 O O . GLN B 1 332 ? 14.398 -3.154 -20.391 1 70.56 332 GLN B O 1
ATOM 5432 N N . SER B 1 333 ? 14.57 -5.348 -20.422 1 67 333 SER B N 1
ATOM 5433 C CA . SER B 1 333 ? 14.594 -5.445 -18.969 1 67 333 SER B CA 1
ATOM 5434 C C . SER B 1 333 ? 16.016 -5.562 -18.438 1 67 333 SER B C 1
ATOM 5436 O O . SER B 1 333 ? 16.281 -6.375 -17.547 1 67 333 SER B O 1
ATOM 5438 N N . GLY B 1 334 ? 16.969 -4.797 -18.938 1 67.5 334 GLY B N 1
ATOM 5439 C CA . GLY B 1 334 ? 18.344 -4.789 -18.469 1 67.5 334 GLY B CA 1
ATOM 5440 C C . GLY B 1 334 ? 19.234 -5.781 -19.203 1 67.5 334 GLY B C 1
ATOM 5441 O O . GLY B 1 334 ? 18.734 -6.703 -19.844 1 67.5 334 GLY B O 1
ATOM 5442 N N . LYS B 1 335 ? 20.484 -5.621 -19.141 1 66.62 335 LYS B N 1
ATOM 5443 C CA . LYS B 1 335 ? 21.453 -6.43 -19.859 1 66.62 335 LYS B CA 1
ATOM 5444 C C . LYS B 1 335 ? 21.953 -7.594 -19.016 1 66.62 335 LYS B C 1
ATOM 5446 O O . LYS B 1 335 ? 22.422 -8.609 -19.547 1 66.62 335 LYS B O 1
ATOM 5451 N N . TRP B 1 336 ? 21.625 -7.523 -17.75 1 80.88 336 TRP B N 1
ATOM 5452 C CA . TRP B 1 336 ? 22.219 -8.523 -16.875 1 80.88 336 TRP B CA 1
ATOM 5453 C C . TRP B 1 336 ? 21.188 -9.57 -16.469 1 80.88 336 TRP B C 1
ATOM 5455 O O . TRP B 1 336 ? 20.031 -9.242 -16.219 1 80.88 336 TRP B O 1
ATOM 5465 N N . CYS B 1 337 ? 21.562 -10.852 -16.656 1 84.19 337 CYS B N 1
ATOM 5466 C CA . CYS B 1 337 ? 20.75 -11.984 -16.234 1 84.19 337 CYS B CA 1
ATOM 5467 C C . CYS B 1 337 ? 21.438 -12.75 -15.102 1 84.19 337 CYS B C 1
ATOM 5469 O O . CYS B 1 337 ? 22.641 -13.023 -15.18 1 84.19 337 CYS B O 1
ATOM 5471 N N . LYS B 1 338 ? 20.703 -13 -14.07 1 88.81 338 LYS B N 1
ATOM 5472 C CA . LYS B 1 338 ? 21.234 -13.719 -12.914 1 88.81 338 LYS B CA 1
ATOM 5473 C C . LYS B 1 338 ? 21.078 -15.227 -13.094 1 88.81 338 LYS B C 1
ATOM 5475 O O . LYS B 1 338 ? 20.047 -15.695 -13.578 1 88.81 338 LYS B O 1
ATOM 5480 N N . GLY B 1 339 ? 22.125 -16.062 -12.734 1 92.5 339 GLY B N 1
ATOM 5481 C CA . GLY B 1 339 ? 21.938 -17.5 -12.562 1 92.5 339 GLY B CA 1
ATOM 5482 C C . GLY B 1 339 ? 22.562 -18.328 -13.672 1 92.5 339 GLY B C 1
ATOM 5483 O O . GLY B 1 339 ? 22.125 -19.438 -13.945 1 92.5 339 GLY B O 1
ATOM 5484 N N . LYS B 1 340 ? 23.578 -17.797 -14.328 1 93.5 340 LYS B N 1
ATOM 5485 C CA . LYS B 1 340 ? 24.188 -18.469 -15.469 1 93.5 340 LYS B CA 1
ATOM 5486 C C . LYS B 1 340 ? 24.656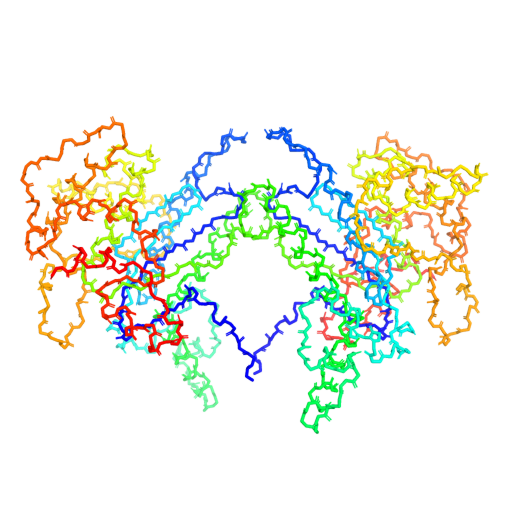 -19.875 -15.086 1 93.5 340 LYS B C 1
ATOM 5488 O O . LYS B 1 340 ? 2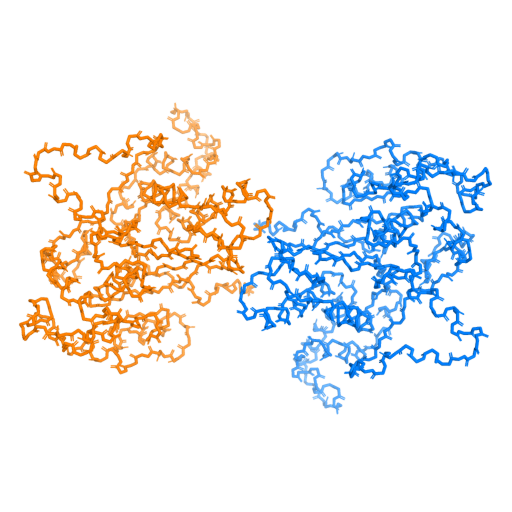4.344 -20.844 -15.758 1 93.5 340 LYS B O 1
ATOM 5493 N N . SER B 1 341 ? 25.391 -19.953 -14.016 1 93.5 341 SER B N 1
ATOM 5494 C CA . SER B 1 341 ? 25.938 -21.234 -13.602 1 93.5 341 SER B CA 1
ATOM 5495 C C . SER B 1 341 ? 24.828 -22.219 -13.258 1 93.5 341 SER B C 1
ATOM 5497 O O . SER B 1 341 ? 24.922 -23.406 -13.609 1 93.5 341 SER B O 1
ATOM 5499 N N . TYR B 1 342 ? 23.812 -21.797 -12.641 1 93.94 342 TYR B N 1
ATOM 5500 C CA . TYR B 1 342 ? 22.703 -22.656 -12.266 1 93.94 342 TYR B CA 1
ATOM 5501 C C . TYR B 1 342 ? 21.906 -23.094 -13.492 1 93.94 342 TYR B C 1
ATOM 5503 O O . TYR B 1 342 ? 21.516 -24.266 -13.602 1 93.94 342 TYR B O 1
ATOM 5511 N N . SER B 1 343 ? 21.719 -22.141 -14.344 1 94.5 343 SER B N 1
ATOM 5512 C CA . SER B 1 343 ? 21.047 -22.453 -15.602 1 94.5 343 SER B CA 1
ATOM 5513 C C . SER B 1 343 ? 21.781 -23.547 -16.375 1 94.5 343 SER B C 1
ATOM 5515 O O . SER B 1 343 ? 21.188 -24.531 -16.797 1 94.5 343 SER B O 1
ATOM 5517 N N . ASN B 1 344 ? 23.078 -23.422 -16.5 1 94.44 344 ASN B N 1
ATOM 5518 C CA . ASN B 1 344 ? 23.891 -24.391 -17.234 1 94.44 344 ASN B CA 1
ATOM 5519 C C . ASN B 1 344 ? 23.844 -25.766 -16.578 1 94.44 344 ASN B C 1
ATOM 5521 O O . ASN B 1 344 ? 23.891 -26.781 -17.266 1 94.44 344 ASN B O 1
ATOM 5525 N N . ALA B 1 345 ? 23.766 -25.734 -15.344 1 93.5 345 ALA B N 1
ATOM 5526 C CA . ALA B 1 345 ? 23.75 -27 -14.609 1 93.5 345 ALA B CA 1
ATOM 5527 C C . ALA B 1 345 ? 22.438 -27.75 -14.82 1 93.5 345 ALA B C 1
ATOM 5529 O O . ALA B 1 345 ? 22.422 -28.984 -14.828 1 93.5 345 ALA B O 1
ATOM 5530 N N . LEU B 1 346 ? 21.359 -27.031 -15.016 1 93.69 346 LEU B N 1
ATOM 5531 C CA . LEU B 1 346 ? 20.031 -27.641 -15.156 1 93.69 346 LEU B CA 1
ATOM 5532 C C . LEU B 1 346 ? 19.719 -27.922 -16.625 1 93.69 346 LEU B C 1
ATOM 5534 O O . LEU B 1 346 ? 18.734 -28.609 -16.922 1 93.69 346 LEU B O 1
ATOM 5538 N N . HIS B 1 347 ? 20.578 -27.281 -17.516 1 92.56 347 HIS B N 1
ATOM 5539 C CA . HIS B 1 347 ? 20.359 -27.438 -18.953 1 92.56 347 HIS B CA 1
ATOM 5540 C C . HIS B 1 347 ? 21.625 -27.953 -19.641 1 92.56 347 HIS B C 1
ATOM 5542 O O . HIS B 1 347 ? 22.219 -27.234 -20.453 1 92.56 347 HIS B O 1
ATOM 5548 N N . PRO B 1 348 ? 21.906 -29.156 -19.391 1 83.88 348 PRO B N 1
ATOM 5549 C CA . PRO B 1 348 ? 23.125 -29.703 -20 1 83.88 348 PRO B CA 1
ATOM 5550 C C . PRO B 1 348 ? 23 -29.844 -21.516 1 83.88 348 PRO B C 1
ATOM 5552 O O . PRO B 1 348 ? 21.891 -30.031 -22.031 1 83.88 348 PRO B O 1
#